Protein AF-0000000073406598 (afdb_homodimer)

Radius of gyration: 26.99 Å; Cα contacts (8 Å, |Δi|>4): 718; chains: 2; bounding box: 48×92×74 Å

InterPro domains:
  IPR008217 Ccc1 family [PF01988] (24-237)
  IPR008217 Ccc1 family [PTHR31851] (15-241)

Sequence (504 aa):
MQSLTMNIMEEPIVHNTHEADIFRTKVFGIQDGLIGVGALISGASGYSHDPLIVLVTGLLATIAQAFSMGVGEYISTRVRSQIIENEIKKEKFEIENYPEKEKEELKSFYMQKGLTESEAEKIANKIMTNKYVVLQEMLIHELKMTPEEFESPVKLGFLMSFYLIVGGIIPLIPFILGMFFSIPFLYLVVSSMAVILVTLAIFGVLSTKYTGLSKSRGAFEQIGTGLIALIGSYFAGMIISYFIPLPQHLVIMQSLTMNIMEEPIVHNTHEADIFRTKVFGIQDGLIGVGALISGASGYSHDPLIVLVTGLLATIAQAFSMGVGEYISTRVRSQIIENEIKKEKFEIENYPEKEKEELKSFYMQKGLTESEAEKIANKIMTNKYVVLQEMLIHELKMTPEEFESPVKLGFLMSFYLIVGGIIPLIPFILGMFFSIPFLYLVVSSMAVILVTLAIFGVLSTKYTGLSKSRGAFEQIGTGLIALIGSYFAGMIISYFIPLPQHLVI

Organism: Sulfolobus acidocaldarius (strain ATCC 33909 / DSM 639 / JCM 8929 / NBRC 15157 / NCIMB 11770) (NCBI:txid330779)

Nearest PDB structures (foldseek):
  6iu4-assembly1_A  TM=9.056E-01  e=4.505E-08  Eucalyptus grandis
  6iu9-assembly4_I  TM=9.614E-01  e=6.001E-01  Eucalyptus grandis
  8y6h-assembly1_A  TM=1.669E-01  e=7.511E+00  Homo sapiens
  6iu4-assembly1_A  TM=9.067E-01  e=3.930E-08  Eucalyptus grandis
  6iu9-assembly4_I  TM=9.613E-01  e=4.250E-01  Eucalyptus grandis

pLDDT: mean 84.17, std 17.23, range [27.38, 97.38]

Secondary structure (DSSP, 8-state):
---------------SHHHHHHHHHHHHHHHHHHHHHHHHHHHHHHH---HHHHHHHHHHHHHHHHHHHHHHHHHHHHHHHHHHHHHHHHHHHHHHH-HHHHHHHHHHHHHHTT--HHHHHHHHHHHTT-HHHHHHHHHHHTS------PPPHHHHHHHHHHHHHHHHHGGGHHHHHHHHS---HHHHHHHHHHHHHHHHHHHHHHHHHHH---HHHHHHHHHHHHHHHHHHHHHHHHHHHHHSPPPGGG--/---------------SHHHHHHHHHHHHHHHHHHHHHHHHHHHHHHH---HHHHHHHHHHHHHHHHHHHHHHHHHHHHHHHHHHHHHHHHHHHHHHH-HHHHHHHHHHHHHHTT--HHHHHHHHHHHTT-HHHHHHHHHHHTS------PPPHHHHHHHHHHHHHHHHHGGGHHHHHHHHS---HHHHHHHHHHHHHHHHHHHHHHHHHHH---HHHHHHHHHHHHHHHHHHHHHHHHHHHHHSPPPGGG--

Foldseek 3Di:
DPPPPPCCVVPPCLDCLQVVLLVCLLLCLLLCLLLVLLLQLLLVVLQALDLVSSLVSLVVRLQVCLQVVLVVLLVVLVVVLVVLVVVLVVVLVCCVPPVVVLLVVQLVVVVVVPDDSVVSSVVSVVQNVDSVSSSQCCCCPVVVDDPDPHDNSNVSSNSSSVSSSVNSCQLSVLSVVCVVPVDRSVCSSVVSLVSSLVVQLVSQQVCCVPVVDHSNVRSVVSNVVSCCSSVVSSVVSNVCCVVDPDPPVVRD/DPPPPPCCVVPPCLDCVQVVLLVCLLLCLLLCLLLVLLLQLLLVVLQALDLVSSLVSLVVRLQVCLQVVLVVLLVVLVVVLVVLVVVLVVLLVCCVPPVVVLLVVQLVQVVVVVDDSVVSSVVSVVQNVDSVSSSQCCCCPVVVDDPDPHDNSNVSSNSSSVSSSVNSCQLSVLSVVCVVPVDRSVCSSVVSLVSSLVVQLVSLLVCCVPVVDHSNVRSVVSNVVSCCSSVVSSVNSNVCCVVDPDPPVVRD

Structure (mmCIF, N/CA/C/O backbone):
data_AF-0000000073406598-model_v1
#
loop_
_entity.id
_entity.type
_entity.pdbx_description
1 polymer 'Conserved Archaeal membrane protein'
#
loop_
_atom_site.group_PDB
_atom_site.id
_atom_site.type_symbol
_atom_site.label_atom_id
_atom_site.label_alt_id
_atom_site.label_comp_id
_atom_site.label_asym_id
_atom_site.label_entity_id
_atom_site.label_seq_id
_atom_site.pdbx_PDB_ins_code
_atom_site.Cartn_x
_atom_site.Cartn_y
_atom_site.Cartn_z
_atom_site.occupancy
_atom_site.B_iso_or_equiv
_atom_site.auth_seq_id
_atom_site.auth_comp_id
_atom_site.auth_asym_id
_atom_site.auth_atom_id
_atom_site.pdbx_PDB_model_num
ATOM 1 N N . MET A 1 1 ? 19.25 54.688 -14.828 1 27.38 1 MET A N 1
ATOM 2 C CA . MET A 1 1 ? 19.781 53.969 -13.68 1 27.38 1 MET A CA 1
ATOM 3 C C . MET A 1 1 ? 18.688 53.219 -12.938 1 27.38 1 MET A C 1
ATOM 5 O O . MET A 1 1 ? 18.234 53.656 -11.875 1 27.38 1 MET A O 1
ATOM 9 N N . GLN A 1 2 ? 17.516 52.812 -13.523 1 32.62 2 GLN A N 1
ATOM 10 C CA . GLN A 1 2 ? 16.172 52.25 -13.344 1 32.62 2 GLN A CA 1
ATOM 11 C C . GLN A 1 2 ? 16.266 50.844 -12.727 1 32.62 2 GLN A C 1
ATOM 13 O O . GLN A 1 2 ? 16.891 49.938 -13.281 1 32.62 2 GLN A O 1
ATOM 18 N N . SER A 1 3 ? 16.266 50.781 -11.289 1 29.67 3 SER A N 1
ATOM 19 C CA . SER A 1 3 ? 16.484 49.688 -10.352 1 29.67 3 SER A CA 1
ATOM 20 C C . SER A 1 3 ? 15.586 48.5 -10.664 1 29.67 3 SER A C 1
ATOM 22 O O . SER A 1 3 ? 14.359 48.656 -10.734 1 29.67 3 SER A O 1
ATOM 24 N N . LEU A 1 4 ? 15.961 47.5 -11.539 1 31.05 4 LEU A N 1
ATOM 25 C CA . LEU A 1 4 ? 15.461 46.188 -11.922 1 31.05 4 LEU A CA 1
ATOM 26 C C . LEU A 1 4 ? 14.961 45.406 -10.703 1 31.05 4 LEU A C 1
ATOM 28 O O . LEU A 1 4 ? 15.766 44.938 -9.898 1 31.05 4 LEU A O 1
ATOM 32 N N . THR A 1 5 ? 13.914 45.969 -9.945 1 30.61 5 THR A N 1
ATOM 33 C CA . THR A 1 5 ? 13.156 45.375 -8.844 1 30.61 5 THR A CA 1
ATOM 34 C C . THR A 1 5 ? 12.828 43.906 -9.133 1 30.61 5 THR A C 1
ATOM 36 O O . THR A 1 5 ? 12.125 43.625 -10.102 1 30.61 5 THR A O 1
ATOM 39 N N . MET A 1 6 ? 13.867 43.062 -9.047 1 29.36 6 MET A N 1
ATOM 40 C CA . MET A 1 6 ? 13.898 41.594 -9.195 1 29.36 6 MET A CA 1
ATOM 41 C C . MET A 1 6 ? 12.641 40.969 -8.617 1 29.36 6 MET A C 1
ATOM 43 O O . MET A 1 6 ? 12.328 41.156 -7.441 1 29.36 6 MET A O 1
ATOM 47 N N . ASN A 1 7 ? 11.484 40.938 -9.289 1 29.53 7 ASN A N 1
ATOM 48 C CA . ASN A 1 7 ? 10.273 40.156 -9.195 1 29.53 7 ASN A CA 1
ATOM 49 C C . ASN A 1 7 ? 10.562 38.75 -8.688 1 29.53 7 ASN A C 1
ATOM 51 O O . ASN A 1 7 ? 10.82 37.844 -9.484 1 29.53 7 ASN A O 1
ATOM 55 N N . ILE A 1 8 ? 11.555 38.562 -7.848 1 30.81 8 ILE A N 1
ATOM 56 C CA . ILE A 1 8 ? 11.797 37.281 -7.18 1 30.81 8 ILE A CA 1
ATOM 57 C C . ILE A 1 8 ? 10.477 36.688 -6.703 1 30.81 8 ILE A C 1
ATOM 59 O O . ILE A 1 8 ? 9.969 37.062 -5.641 1 30.81 8 ILE A O 1
ATOM 63 N N . MET A 1 9 ? 9.359 36.906 -7.453 1 30.58 9 MET A N 1
ATOM 64 C CA . MET A 1 9 ? 8.141 36.156 -7.145 1 30.58 9 MET A CA 1
ATOM 65 C C . MET A 1 9 ? 8.469 34.75 -6.703 1 30.58 9 MET A C 1
ATOM 67 O O . MET A 1 9 ? 9.055 33.969 -7.461 1 30.58 9 MET A O 1
ATOM 71 N N . GLU A 1 10 ? 8.93 34.625 -5.492 1 30.66 10 GLU A N 1
ATOM 72 C CA . GLU A 1 10 ? 9.266 33.438 -4.699 1 30.66 10 GLU A CA 1
ATOM 73 C C . GLU A 1 10 ? 8.297 32.312 -4.969 1 30.66 10 GLU A C 1
ATOM 75 O O . GLU A 1 10 ? 7.078 32.469 -4.883 1 30.66 10 GLU A O 1
ATOM 80 N N . GLU A 1 11 ? 8.539 31.625 -6.043 1 34.12 11 GLU A N 1
ATOM 81 C CA . GLU A 1 11 ? 7.844 30.406 -6.434 1 34.12 11 GLU A CA 1
ATOM 82 C C . GLU A 1 11 ? 7.23 29.703 -5.223 1 34.12 11 GLU A C 1
ATOM 84 O O . GLU A 1 11 ? 7.895 29.531 -4.195 1 34.12 11 GLU A O 1
ATOM 89 N N . PRO A 1 12 ? 5.949 29.828 -5.078 1 34.16 12 PRO A N 1
ATOM 90 C CA . PRO A 1 12 ? 5.301 29.125 -3.967 1 34.16 12 PRO A CA 1
ATOM 91 C C . PRO A 1 12 ? 5.941 27.781 -3.668 1 34.16 12 PRO A C 1
ATOM 93 O O . PRO A 1 12 ? 6.348 27.062 -4.59 1 34.16 12 PRO A O 1
ATOM 96 N N . ILE A 1 13 ? 6.723 27.656 -2.744 1 34.72 13 ILE A N 1
ATOM 97 C CA . ILE A 1 13 ? 7.289 26.422 -2.205 1 34.72 13 ILE A CA 1
ATOM 98 C C . ILE A 1 13 ? 6.273 25.297 -2.34 1 34.72 13 ILE A C 1
ATOM 100 O O . ILE A 1 13 ? 5.309 25.219 -1.573 1 34.72 13 ILE A O 1
ATOM 104 N N . VAL A 1 14 ? 5.586 25.188 -3.404 1 38.12 14 VAL A N 1
ATOM 105 C CA . VAL A 1 14 ? 4.773 24.031 -3.76 1 38.12 14 VAL A CA 1
ATOM 106 C C . VAL A 1 14 ? 5.457 22.75 -3.283 1 38.12 14 VAL A C 1
ATOM 108 O O . VAL A 1 14 ? 6.527 22.391 -3.783 1 38.12 14 VAL A O 1
ATOM 111 N N . HIS A 1 15 ? 5.48 22.344 -2.045 1 41.44 15 HIS A N 1
ATOM 112 C CA . HIS A 1 15 ? 6.062 21.234 -1.315 1 41.44 15 HIS A CA 1
ATOM 113 C C . HIS A 1 15 ? 5.785 19.906 -2.023 1 41.44 15 HIS A C 1
ATOM 115 O O . HIS A 1 15 ? 4.703 19.719 -2.586 1 41.44 15 HIS A O 1
ATOM 121 N N . ASN A 1 16 ? 6.887 19.031 -2.445 1 46.38 16 ASN A N 1
ATOM 122 C CA . ASN A 1 16 ? 7.383 17.844 -3.131 1 46.38 16 ASN A CA 1
ATOM 123 C C . ASN A 1 16 ? 6.551 16.609 -2.789 1 46.38 16 ASN A C 1
ATOM 125 O O . ASN A 1 16 ? 7.074 15.5 -2.719 1 46.38 16 ASN A O 1
ATOM 129 N N . THR A 1 17 ? 5.285 16.875 -2.43 1 54.88 17 THR A N 1
ATOM 130 C CA . THR A 1 17 ? 4.422 15.742 -2.117 1 54.88 17 THR A CA 1
ATOM 131 C C . THR A 1 17 ? 4.266 14.828 -3.33 1 54.88 17 THR A C 1
ATOM 133 O O . THR A 1 17 ? 4.281 13.609 -3.195 1 54.88 17 THR A O 1
ATOM 136 N N . HIS A 1 18 ? 4.16 15.531 -4.48 1 62.19 18 HIS A N 1
ATOM 137 C CA . HIS A 1 18 ? 4.07 14.742 -5.703 1 62.19 18 HIS A CA 1
ATOM 138 C C . HIS A 1 18 ? 5.312 13.875 -5.891 1 62.19 18 HIS A C 1
ATOM 140 O O . HIS A 1 18 ? 5.207 12.695 -6.246 1 62.19 18 HIS A O 1
ATOM 146 N N . GLU A 1 19 ? 6.34 14.578 -5.562 1 63.09 19 GLU A N 1
ATOM 147 C CA . GLU A 1 19 ? 7.594 13.844 -5.711 1 63.09 19 GLU A CA 1
ATOM 148 C C . GLU A 1 19 ? 7.711 12.727 -4.68 1 63.09 19 GLU A C 1
ATOM 150 O O . GLU A 1 19 ? 8.219 11.648 -4.98 1 63.09 19 GLU A O 1
ATOM 155 N N . ALA A 1 20 ? 7.074 13.008 -3.656 1 65.31 20 ALA A N 1
ATOM 156 C CA . ALA A 1 20 ? 7.102 12.008 -2.598 1 65.31 20 ALA A CA 1
ATOM 157 C C . ALA A 1 20 ? 6.211 10.812 -2.947 1 65.31 20 ALA A C 1
ATOM 159 O O . ALA A 1 20 ? 6.594 9.664 -2.732 1 65.31 20 ALA A O 1
ATOM 160 N N . ASP A 1 21 ? 5.133 11.172 -3.58 1 70.44 21 ASP A N 1
ATOM 161 C CA . ASP A 1 21 ? 4.207 10.109 -3.977 1 70.44 21 ASP A CA 1
ATOM 162 C C . ASP A 1 21 ? 4.816 9.234 -5.07 1 70.44 21 ASP A C 1
ATOM 164 O O . ASP A 1 21 ? 4.707 8.008 -5.02 1 70.44 21 ASP A O 1
ATOM 168 N N . ILE A 1 22 ? 5.406 9.914 -5.977 1 74.25 22 ILE A N 1
ATOM 169 C CA . ILE A 1 22 ? 6.008 9.188 -7.09 1 74.25 22 ILE A CA 1
ATOM 170 C C . ILE A 1 22 ? 7.172 8.336 -6.586 1 74.25 22 ILE A C 1
ATOM 172 O O . ILE A 1 22 ? 7.305 7.172 -6.969 1 74.25 22 ILE A O 1
ATOM 176 N N . PHE A 1 23 ? 7.91 8.883 -5.781 1 70.81 23 PHE A N 1
ATOM 177 C CA . PHE A 1 23 ? 9.047 8.156 -5.23 1 70.81 23 PHE A CA 1
ATOM 178 C C . PHE A 1 23 ? 8.586 6.953 -4.422 1 70.81 23 PHE A C 1
ATOM 180 O O . PHE A 1 23 ? 9.102 5.848 -4.598 1 70.81 23 PHE A O 1
ATOM 187 N N . ARG A 1 24 ? 7.625 7.152 -3.633 1 73.62 24 ARG A N 1
ATOM 188 C CA . ARG A 1 24 ? 7.07 6.066 -2.83 1 73.62 24 ARG A CA 1
ATOM 189 C C . ARG A 1 24 ? 6.527 4.949 -3.719 1 73.62 24 ARG A C 1
ATOM 191 O O . ARG A 1 24 ? 6.777 3.77 -3.467 1 73.62 24 ARG A O 1
ATOM 198 N N . THR A 1 25 ? 5.875 5.387 -4.68 1 79.94 25 THR A N 1
ATOM 199 C CA . THR A 1 25 ? 5.254 4.426 -5.586 1 79.94 25 THR A CA 1
ATOM 200 C C . THR A 1 25 ? 6.316 3.621 -6.332 1 79.94 25 THR A C 1
ATOM 202 O O . THR A 1 25 ? 6.18 2.406 -6.496 1 79.94 25 THR A O 1
ATOM 205 N N . LYS A 1 26 ? 7.391 4.293 -6.688 1 81.62 26 LYS A N 1
ATOM 206 C CA . LYS A 1 26 ? 8.477 3.619 -7.391 1 81.62 26 LYS A CA 1
ATOM 207 C C . LYS A 1 26 ? 9.18 2.611 -6.488 1 81.62 26 LYS A C 1
ATOM 209 O O . LYS A 1 26 ? 9.367 1.455 -6.871 1 81.62 26 LYS A O 1
ATOM 214 N N . VAL A 1 27 ? 9.477 3.016 -5.359 1 77.56 27 VAL A N 1
ATOM 215 C CA . VAL A 1 27 ? 10.242 2.203 -4.422 1 77.56 27 VAL A CA 1
ATOM 216 C C . VAL A 1 27 ? 9.383 1.039 -3.928 1 77.56 27 VAL A C 1
ATOM 218 O O . VAL A 1 27 ? 9.828 -0.111 -3.932 1 77.56 27 VAL A O 1
ATOM 221 N N . PHE A 1 28 ? 8.188 1.331 -3.676 1 77.94 28 PHE A N 1
ATOM 222 C CA . PHE A 1 28 ? 7.309 0.292 -3.148 1 77.94 28 PHE A CA 1
ATOM 223 C C . PHE A 1 28 ? 6.918 -0.693 -4.242 1 77.94 28 PHE A C 1
ATOM 225 O O . PHE A 1 28 ? 6.746 -1.886 -3.982 1 77.94 28 PHE A O 1
ATOM 232 N N . GLY A 1 29 ? 6.828 -0.183 -5.387 1 84.88 29 GLY A N 1
ATOM 233 C CA . GLY A 1 29 ? 6.535 -1.065 -6.504 1 84.88 29 GLY A CA 1
ATOM 234 C C . GLY A 1 29 ? 7.613 -2.107 -6.738 1 84.88 29 GLY A C 1
ATOM 235 O O . GLY A 1 29 ? 7.316 -3.299 -6.852 1 84.88 29 GLY A O 1
ATOM 236 N N . ILE A 1 30 ? 8.844 -1.634 -6.727 1 86.94 30 ILE A N 1
ATOM 237 C CA . ILE A 1 30 ? 9.961 -2.545 -6.949 1 86.94 30 ILE A CA 1
ATOM 238 C C . ILE A 1 30 ? 10.07 -3.523 -5.781 1 86.94 30 ILE A C 1
ATOM 240 O O . ILE A 1 30 ? 10.227 -4.73 -5.988 1 86.94 30 ILE A O 1
ATOM 244 N N . GLN A 1 31 ? 9.945 -3.004 -4.656 1 85.81 31 GLN A N 1
ATOM 245 C CA . GLN A 1 31 ? 10.086 -3.826 -3.459 1 85.81 31 GLN A CA 1
ATOM 246 C C . GLN A 1 31 ? 8.984 -4.879 -3.383 1 85.81 31 GLN A C 1
ATOM 248 O O . GLN A 1 31 ? 9.25 -6.047 -3.088 1 85.81 31 GLN A O 1
ATOM 253 N N . ASP A 1 32 ? 7.844 -4.457 -3.703 1 88.12 32 ASP A N 1
ATOM 254 C CA . ASP A 1 32 ? 6.711 -5.379 -3.66 1 88.12 32 ASP A CA 1
ATOM 255 C C . ASP A 1 32 ? 6.84 -6.457 -4.73 1 88.12 32 ASP A C 1
ATOM 257 O O . ASP A 1 32 ? 6.457 -7.609 -4.508 1 88.12 32 ASP A O 1
ATOM 261 N N . GLY A 1 33 ? 7.309 -6.016 -5.816 1 92.62 33 GLY A N 1
ATOM 262 C CA . GLY A 1 33 ? 7.566 -7.008 -6.852 1 92.62 33 GLY A CA 1
ATOM 263 C C . GLY A 1 33 ? 8.625 -8.016 -6.461 1 92.62 33 GLY A C 1
ATOM 264 O O . GLY A 1 33 ? 8.453 -9.219 -6.676 1 92.62 33 GLY A O 1
ATOM 265 N N . LEU A 1 34 ? 9.648 -7.52 -5.844 1 94.06 34 LEU A N 1
ATOM 266 C CA . LEU A 1 34 ? 10.758 -8.367 -5.43 1 94.06 34 LEU A CA 1
ATOM 267 C C . LEU A 1 34 ? 10.305 -9.375 -4.379 1 94.06 34 LEU A C 1
ATOM 269 O O . LEU A 1 34 ? 10.5 -10.586 -4.551 1 94.06 34 LEU A O 1
ATOM 273 N N . ILE A 1 35 ? 9.688 -8.891 -3.391 1 93.75 35 ILE A N 1
ATOM 274 C CA . ILE A 1 35 ? 9.32 -9.742 -2.27 1 93.75 35 ILE A CA 1
ATOM 275 C C . ILE A 1 35 ? 8.07 -10.547 -2.621 1 93.75 35 ILE A C 1
ATOM 277 O O . ILE A 1 35 ? 7.973 -11.734 -2.291 1 93.75 35 ILE A O 1
ATOM 281 N N . GLY A 1 36 ? 7.164 -9.93 -3.26 1 94.38 36 GLY A N 1
ATOM 282 C CA . GLY A 1 36 ? 5.914 -10.602 -3.596 1 94.38 36 GLY A CA 1
ATOM 283 C C . GLY A 1 36 ? 6.105 -11.781 -4.531 1 94.38 36 GLY A C 1
ATOM 284 O O . GLY A 1 36 ? 5.68 -12.891 -4.227 1 94.38 36 GLY A O 1
ATOM 285 N N . VAL A 1 37 ? 6.719 -11.477 -5.625 1 96.44 37 VAL A N 1
ATOM 286 C CA . VAL A 1 37 ? 6.977 -12.547 -6.586 1 96.44 37 VAL A CA 1
ATOM 287 C C . VAL A 1 37 ? 8.008 -13.516 -6.012 1 96.44 37 VAL A C 1
ATOM 289 O O . VAL A 1 37 ? 7.871 -14.727 -6.156 1 96.44 37 VAL A O 1
ATOM 292 N N . GLY A 1 38 ? 8.969 -12.961 -5.359 1 97.25 38 GLY A N 1
ATOM 293 C CA . GLY A 1 38 ? 9.969 -13.797 -4.719 1 97.25 38 GLY A CA 1
ATOM 294 C C . GLY A 1 38 ? 9.375 -14.773 -3.721 1 97.25 38 GLY A C 1
ATOM 295 O O . GLY A 1 38 ? 9.727 -15.953 -3.719 1 97.25 38 GLY A O 1
ATOM 296 N N . ALA A 1 39 ? 8.539 -14.305 -2.918 1 96.94 39 ALA A N 1
ATOM 297 C CA . ALA A 1 39 ? 7.891 -15.164 -1.925 1 96.94 39 ALA A CA 1
ATOM 298 C C . ALA A 1 39 ? 7.055 -16.25 -2.596 1 96.94 39 ALA A C 1
ATOM 300 O O . ALA A 1 39 ? 7.043 -17.391 -2.146 1 96.94 39 ALA A O 1
ATOM 301 N N . LEU A 1 40 ? 6.43 -15.875 -3.643 1 96.31 40 LEU A N 1
ATOM 302 C CA . LEU A 1 40 ? 5.574 -16.844 -4.324 1 96.31 40 LEU A CA 1
ATOM 303 C C . LEU A 1 40 ? 6.406 -17.938 -4.98 1 96.31 40 LEU A C 1
ATOM 305 O O . LEU A 1 40 ? 6.062 -19.109 -4.895 1 96.31 40 LEU A O 1
ATOM 309 N N . ILE A 1 41 ? 7.441 -17.516 -5.625 1 96.88 41 ILE A N 1
ATOM 310 C CA . ILE A 1 41 ? 8.242 -18.547 -6.281 1 96.88 41 ILE A CA 1
ATOM 311 C C . ILE A 1 41 ? 8.984 -19.375 -5.23 1 96.88 41 ILE A C 1
ATOM 313 O O . ILE A 1 41 ? 9.25 -20.562 -5.434 1 96.88 41 ILE A O 1
ATOM 317 N N . SER A 1 42 ? 9.32 -18.781 -4.113 1 96.88 42 SER A N 1
ATOM 318 C CA . SER A 1 42 ? 9.859 -19.562 -3.004 1 96.88 42 SER A CA 1
ATOM 319 C C . SER A 1 42 ? 8.859 -20.594 -2.518 1 96.88 42 SER A C 1
ATOM 321 O O . SER A 1 42 ? 9.219 -21.75 -2.283 1 96.88 42 SER A O 1
ATOM 323 N N . GLY A 1 43 ? 7.648 -20.188 -2.385 1 96.5 43 GLY A N 1
ATOM 324 C CA . GLY A 1 43 ? 6.602 -21.125 -2.021 1 96.5 43 GLY A CA 1
ATOM 325 C C . GLY A 1 43 ? 6.406 -22.219 -3.047 1 96.5 43 GLY A C 1
ATOM 326 O O . GLY A 1 43 ? 6.273 -23.391 -2.689 1 96.5 43 GLY A O 1
ATOM 327 N N . ALA A 1 44 ? 6.398 -21.828 -4.328 1 95.88 44 ALA A N 1
ATOM 328 C CA . ALA A 1 44 ? 6.266 -22.797 -5.406 1 95.88 44 ALA A CA 1
ATOM 329 C C . ALA A 1 44 ? 7.43 -23.781 -5.398 1 95.88 44 ALA A C 1
ATOM 331 O O . ALA A 1 44 ? 7.254 -24.969 -5.707 1 95.88 44 ALA A O 1
ATOM 332 N N . SER A 1 45 ? 8.586 -23.266 -5.074 1 95.94 45 SER A N 1
ATOM 333 C CA . SER A 1 45 ? 9.766 -24.125 -5 1 95.94 45 SER A CA 1
ATOM 334 C C . SER A 1 45 ? 9.648 -25.125 -3.854 1 95.94 45 SER A C 1
ATOM 336 O O . SER A 1 45 ? 10.156 -26.25 -3.947 1 95.94 45 SER A O 1
ATOM 338 N N . GLY A 1 46 ? 9.078 -24.672 -2.795 1 94.81 46 GLY A N 1
ATOM 339 C CA . GLY A 1 46 ? 8.836 -25.578 -1.686 1 94.81 46 GLY A CA 1
ATOM 340 C C . GLY A 1 46 ? 7.781 -26.625 -1.987 1 94.81 46 GLY A C 1
ATOM 341 O O . GLY A 1 46 ? 7.82 -27.734 -1.44 1 94.81 46 GLY A O 1
ATOM 342 N N . TYR A 1 47 ? 6.867 -26.172 -2.838 1 94 47 TYR A N 1
ATOM 343 C CA . TYR A 1 47 ? 5.758 -27.047 -3.188 1 94 47 TYR A CA 1
ATOM 344 C C . TYR A 1 47 ? 6.172 -28.062 -4.25 1 94 47 TYR A C 1
ATOM 346 O O . TYR A 1 47 ? 5.926 -29.25 -4.109 1 94 47 TYR A O 1
ATOM 354 N N . SER A 1 48 ? 6.844 -27.344 -5.289 1 88.81 48 SER A N 1
ATOM 355 C CA . SER A 1 48 ? 7.277 -28.172 -6.418 1 88.81 48 SER A CA 1
ATOM 356 C C . SER A 1 48 ? 8.773 -28.031 -6.656 1 88.81 48 SER A C 1
ATOM 358 O O . SER A 1 48 ? 9.367 -26.984 -6.371 1 88.81 48 SER A O 1
ATOM 360 N N . HIS A 1 49 ? 9.461 -29.109 -7.105 1 88.75 49 HIS A N 1
ATOM 361 C CA . HIS A 1 49 ? 10.875 -29.062 -7.465 1 88.75 49 HIS A CA 1
ATOM 362 C C . HIS A 1 49 ? 11.055 -29.047 -8.977 1 88.75 49 HIS A C 1
ATOM 364 O O . HIS A 1 49 ? 12.086 -29.5 -9.484 1 88.75 49 HIS A O 1
ATOM 370 N N . ASP A 1 50 ? 9.961 -28.469 -9.664 1 90.31 50 ASP A N 1
ATOM 371 C CA . ASP A 1 50 ? 10 -28.328 -11.117 1 90.31 50 ASP A CA 1
ATOM 372 C C . ASP A 1 50 ? 10.227 -26.875 -11.523 1 90.31 50 ASP A C 1
ATOM 374 O O . ASP A 1 50 ? 9.375 -26.016 -11.273 1 90.31 50 ASP A O 1
ATOM 378 N N . PRO A 1 51 ? 11.352 -26.609 -12.188 1 93.12 51 PRO A N 1
ATOM 379 C CA . PRO A 1 51 ? 11.688 -25.234 -12.555 1 93.12 51 PRO A CA 1
ATOM 380 C C . PRO A 1 51 ? 10.625 -24.594 -13.438 1 93.12 51 PRO A C 1
ATOM 382 O O . PRO A 1 51 ? 10.406 -23.375 -13.375 1 93.12 51 PRO A O 1
ATOM 385 N N . LEU A 1 52 ? 9.922 -25.406 -14.203 1 90.38 52 LEU A N 1
ATOM 386 C CA . LEU A 1 52 ? 8.914 -24.875 -15.102 1 90.38 52 LEU A CA 1
ATOM 387 C C . LEU A 1 52 ? 7.703 -24.359 -14.312 1 90.38 52 LEU A C 1
ATOM 389 O O . LEU A 1 52 ? 7.156 -23.297 -14.625 1 90.38 52 LEU A O 1
ATOM 393 N N . ILE A 1 53 ? 7.328 -25.125 -13.328 1 89.94 53 ILE A N 1
ATOM 394 C CA . ILE A 1 53 ? 6.191 -24.75 -12.5 1 89.94 53 ILE A CA 1
ATOM 395 C C . ILE A 1 53 ? 6.523 -23.469 -11.734 1 89.94 53 ILE A C 1
ATOM 397 O O . ILE A 1 53 ? 5.699 -22.547 -11.656 1 89.94 53 ILE A O 1
ATOM 401 N N . VAL A 1 54 ? 7.695 -23.391 -11.258 1 94.69 54 VAL A N 1
ATOM 402 C CA . VAL A 1 54 ? 8.133 -22.219 -10.492 1 94.69 54 VAL A CA 1
ATOM 403 C C . VAL A 1 54 ? 8.164 -20.984 -11.398 1 94.69 54 VAL A C 1
ATOM 405 O O . VAL A 1 54 ? 7.66 -19.922 -11.031 1 94.69 54 VAL A O 1
ATOM 408 N N . LEU A 1 55 ? 8.664 -21.156 -12.594 1 94.75 55 LEU A N 1
ATOM 409 C CA . LEU A 1 55 ? 8.789 -20.047 -13.539 1 94.75 55 LEU A CA 1
ATOM 410 C C . LEU A 1 55 ? 7.414 -19.562 -13.977 1 94.75 55 LEU A C 1
ATOM 412 O O . LEU A 1 55 ? 7.156 -18.344 -13.977 1 94.75 55 LEU A O 1
ATOM 416 N N . VAL A 1 56 ? 6.5 -20.453 -14.32 1 93.62 56 VAL A N 1
ATOM 417 C CA . VAL A 1 56 ? 5.168 -20.078 -14.781 1 93.62 56 VAL A CA 1
ATOM 418 C C . VAL A 1 56 ? 4.395 -19.406 -13.648 1 93.62 56 VAL A C 1
ATOM 420 O O . VAL A 1 56 ? 3.727 -18.406 -13.859 1 93.62 56 VAL A O 1
ATOM 423 N N . THR A 1 57 ? 4.547 -20.016 -12.469 1 93.62 57 THR A N 1
ATOM 424 C CA . THR A 1 57 ? 3.902 -19.422 -11.305 1 93.62 57 THR A CA 1
ATOM 425 C C . THR A 1 57 ? 4.402 -18 -11.078 1 93.62 57 THR A C 1
ATOM 427 O O . THR A 1 57 ? 3.613 -17.094 -10.789 1 93.62 57 THR A O 1
ATOM 430 N N . GLY A 1 58 ? 5.703 -17.781 -11.219 1 96.12 58 GLY A N 1
ATOM 431 C CA . GLY A 1 58 ? 6.285 -16.469 -11.047 1 96.12 58 GLY A CA 1
ATOM 432 C C . GLY A 1 58 ? 5.828 -15.469 -12.094 1 96.12 58 GLY A C 1
ATOM 433 O O . GLY A 1 58 ? 5.578 -14.305 -11.781 1 96.12 58 GLY A O 1
ATOM 434 N N . LEU A 1 59 ? 5.691 -15.906 -13.289 1 96.19 59 LEU A N 1
ATOM 435 C CA . LEU A 1 59 ? 5.238 -15.039 -14.375 1 96.19 59 LEU A CA 1
ATOM 436 C C . LEU A 1 59 ? 3.783 -14.633 -14.172 1 96.19 59 LEU A C 1
ATOM 438 O O . LEU A 1 59 ? 3.434 -13.461 -14.328 1 96.19 59 LEU A O 1
ATOM 442 N N . LEU A 1 60 ? 2.98 -15.625 -13.852 1 95.69 60 LEU A N 1
ATOM 443 C CA . LEU A 1 60 ? 1.585 -15.328 -13.547 1 95.69 60 LEU A CA 1
ATOM 444 C C . LEU A 1 60 ? 1.475 -14.367 -12.375 1 95.69 60 LEU A C 1
ATOM 446 O O . LEU A 1 60 ? 0.661 -13.438 -12.398 1 95.69 60 LEU A O 1
ATOM 450 N N . ALA A 1 61 ? 2.311 -14.602 -11.383 1 95.88 61 ALA A N 1
ATOM 451 C CA . ALA A 1 61 ? 2.316 -13.75 -10.195 1 95.88 61 ALA A CA 1
ATOM 452 C C . ALA A 1 61 ? 2.707 -12.32 -10.555 1 95.88 61 ALA A C 1
ATOM 454 O O . ALA A 1 61 ? 2.113 -11.359 -10.047 1 95.88 61 ALA A O 1
ATOM 455 N N . THR A 1 62 ? 3.684 -12.164 -11.391 1 96.69 62 THR A N 1
ATOM 456 C CA . THR A 1 62 ? 4.16 -10.836 -11.781 1 96.69 62 THR A CA 1
ATOM 457 C C . THR A 1 62 ? 3.047 -10.039 -12.453 1 96.69 62 THR A C 1
ATOM 459 O O . THR A 1 62 ? 2.803 -8.883 -12.102 1 96.69 62 THR A O 1
ATOM 462 N N . ILE A 1 63 ? 2.355 -10.672 -13.266 1 95.88 63 ILE A N 1
ATOM 463 C CA . ILE A 1 63 ? 1.308 -9.992 -14.023 1 95.88 63 ILE A CA 1
ATOM 464 C C . ILE A 1 63 ? 0.101 -9.742 -13.125 1 95.88 63 ILE A C 1
ATOM 466 O O . ILE A 1 63 ? -0.443 -8.633 -13.102 1 95.88 63 ILE A O 1
ATOM 470 N N . ALA A 1 64 ? -0.313 -10.781 -12.445 1 95.19 64 ALA A N 1
ATOM 471 C CA . ALA A 1 64 ? -1.459 -10.656 -11.547 1 95.19 64 ALA A CA 1
ATOM 472 C C . ALA A 1 64 ? -1.224 -9.57 -10.5 1 95.19 64 ALA A C 1
ATOM 474 O O . ALA A 1 64 ? -2.123 -8.781 -10.203 1 95.19 64 ALA A O 1
ATOM 475 N N . GLN A 1 65 ? -0.043 -9.523 -9.977 1 94.06 65 GLN A N 1
ATOM 476 C CA . GLN A 1 65 ? 0.275 -8.523 -8.961 1 94.06 65 GLN A CA 1
ATOM 477 C C . GLN A 1 65 ? 0.356 -7.129 -9.57 1 94.06 65 GLN A C 1
ATOM 479 O O . GLN A 1 65 ? -0.009 -6.141 -8.93 1 94.06 65 GLN A O 1
ATOM 484 N N . ALA A 1 66 ? 0.896 -7.086 -10.727 1 95.62 66 ALA A N 1
ATOM 485 C CA . ALA A 1 66 ? 0.938 -5.793 -11.406 1 95.62 66 ALA A CA 1
ATOM 486 C C . ALA A 1 66 ? -0.465 -5.223 -11.586 1 95.62 66 ALA A C 1
ATOM 488 O O . ALA A 1 66 ? -0.701 -4.043 -11.312 1 95.62 66 ALA A O 1
ATOM 489 N N . PHE A 1 67 ? -1.354 -6.039 -11.992 1 93.75 67 PHE A N 1
ATOM 490 C CA . PHE A 1 67 ? -2.734 -5.598 -12.164 1 93.75 67 PHE A CA 1
ATOM 491 C C . PHE A 1 67 ? -3.363 -5.266 -10.812 1 93.75 67 PHE A C 1
ATOM 493 O O . PHE A 1 67 ? -3.98 -4.211 -10.656 1 93.75 67 PHE A O 1
ATOM 500 N N . SER A 1 68 ? -3.186 -6.152 -9.867 1 92.38 68 SER A N 1
ATOM 501 C CA . SER A 1 68 ? -3.828 -6 -8.562 1 92.38 68 SER A CA 1
ATOM 502 C C . SER A 1 68 ? -3.299 -4.777 -7.824 1 92.38 68 SER A C 1
ATOM 504 O O . SER A 1 68 ? -4.078 -3.941 -7.359 1 92.38 68 SER A O 1
ATOM 506 N N . MET A 1 69 ? -2.012 -4.617 -7.82 1 92.12 69 MET A N 1
ATOM 507 C CA . MET A 1 69 ? -1.425 -3.506 -7.082 1 92.12 69 MET A CA 1
ATOM 508 C C . MET A 1 69 ? -1.605 -2.193 -7.836 1 92.12 69 MET A C 1
ATOM 510 O O . MET A 1 69 ? -1.77 -1.138 -7.227 1 92.12 69 MET A O 1
ATOM 514 N N . GLY A 1 70 ? -1.504 -2.287 -9.109 1 92.5 70 GLY A N 1
ATOM 515 C CA . GLY A 1 70 ? -1.805 -1.097 -9.883 1 92.5 70 GLY A CA 1
ATOM 516 C C . GLY A 1 70 ? -3.205 -0.564 -9.648 1 92.5 70 GLY A C 1
ATOM 517 O O . GLY A 1 70 ? -3.383 0.623 -9.367 1 92.5 70 GLY A O 1
ATOM 518 N N . VAL A 1 71 ? -4.125 -1.418 -9.688 1 89.38 71 VAL A N 1
ATOM 519 C CA . VAL A 1 71 ? -5.516 -1.068 -9.414 1 89.38 71 VAL A CA 1
ATOM 520 C C . VAL A 1 71 ? -5.668 -0.637 -7.957 1 89.38 71 VAL A C 1
ATOM 522 O O . VAL A 1 71 ? -6.387 0.318 -7.66 1 89.38 71 VAL A O 1
ATOM 525 N N . GLY A 1 72 ? -5.016 -1.333 -7.121 1 85.25 72 GLY A N 1
ATOM 526 C CA . GLY A 1 72 ? -5.035 -0.962 -5.715 1 85.25 72 GLY A CA 1
ATOM 527 C C . GLY A 1 72 ? -4.527 0.444 -5.461 1 85.25 72 GLY A C 1
ATOM 528 O O . GLY A 1 72 ? -5.145 1.207 -4.711 1 85.25 72 GLY A O 1
ATOM 529 N N . GLU A 1 73 ? -3.43 0.745 -6.043 1 86.75 73 GLU A N 1
ATOM 530 C CA . GLU A 1 73 ? -2.867 2.086 -5.91 1 86.75 73 GLU A CA 1
ATOM 531 C C . GLU A 1 73 ? -3.811 3.141 -6.477 1 86.75 73 GLU A C 1
ATOM 533 O O . GLU A 1 73 ? -3.965 4.219 -5.902 1 86.75 73 GLU A O 1
ATOM 538 N N . TYR A 1 74 ? -4.395 2.846 -7.523 1 88 74 TYR A N 1
ATOM 539 C CA . TYR A 1 74 ? -5.379 3.74 -8.125 1 88 74 TYR A CA 1
ATOM 540 C C . TYR A 1 74 ? -6.539 3.998 -7.172 1 88 74 TYR A C 1
ATOM 542 O O . TYR A 1 74 ? -6.883 5.152 -6.902 1 88 74 TYR A O 1
ATOM 550 N N . ILE A 1 75 ? -7.055 2.979 -6.656 1 83.94 75 ILE A N 1
ATOM 551 C CA . ILE A 1 75 ? -8.234 3.084 -5.805 1 83.94 75 ILE A CA 1
ATOM 552 C C . ILE A 1 75 ? -7.867 3.795 -4.504 1 83.94 75 ILE A C 1
ATOM 554 O O . ILE A 1 75 ? -8.625 4.641 -4.016 1 83.94 75 ILE A O 1
ATOM 558 N N . SER A 1 76 ? -6.809 3.373 -3.93 1 80.94 76 SER A N 1
ATOM 559 C CA . SER A 1 76 ? -6.414 3.979 -2.662 1 80.94 76 SER A CA 1
ATOM 560 C C . SER A 1 76 ? -6.215 5.484 -2.807 1 80.94 76 SER A C 1
ATOM 562 O O . SER A 1 76 ? -6.648 6.258 -1.952 1 80.94 76 SER A O 1
ATOM 564 N N . THR A 1 77 ? -5.527 5.906 -3.863 1 82.38 77 THR A N 1
ATOM 565 C CA . THR A 1 77 ? -5.281 7.324 -4.105 1 82.38 77 THR A CA 1
ATOM 566 C C . THR A 1 77 ? -6.586 8.055 -4.406 1 82.38 77 THR A C 1
ATOM 568 O O . THR A 1 77 ? -6.801 9.172 -3.936 1 82.38 77 THR A O 1
ATOM 571 N N . ARG A 1 78 ? -7.375 7.383 -5.164 1 84.44 78 ARG A N 1
ATOM 572 C CA . ARG A 1 78 ? -8.656 7.98 -5.523 1 84.44 78 ARG A CA 1
ATOM 573 C C . ARG A 1 78 ? -9.539 8.156 -4.293 1 84.44 78 ARG A C 1
ATOM 575 O O . ARG A 1 78 ? -10.164 9.203 -4.113 1 84.44 78 ARG A O 1
ATOM 582 N N . VAL A 1 79 ? -9.617 7.152 -3.529 1 78.62 79 VAL A N 1
ATOM 583 C CA . VAL A 1 79 ? -10.43 7.195 -2.32 1 78.62 79 VAL A CA 1
ATOM 584 C C . VAL A 1 79 ? -9.898 8.266 -1.374 1 78.62 79 VAL A C 1
ATOM 586 O O . VAL A 1 79 ? -10.672 9.016 -0.776 1 78.62 79 VAL A O 1
ATOM 589 N N . ARG A 1 80 ? -8.609 8.305 -1.24 1 77.62 80 ARG A N 1
ATOM 590 C CA . ARG A 1 80 ? -8.008 9.328 -0.392 1 77.62 80 ARG A CA 1
ATOM 591 C C . ARG A 1 80 ? -8.359 10.727 -0.889 1 77.62 80 ARG A C 1
ATOM 593 O O . ARG A 1 80 ? -8.703 11.602 -0.095 1 77.62 80 ARG A O 1
ATOM 600 N N . SER A 1 81 ? -8.242 10.922 -2.133 1 80.75 81 SER A N 1
ATOM 601 C CA . SER A 1 81 ? -8.586 12.203 -2.736 1 80.75 81 SER A CA 1
ATOM 602 C C . SER A 1 81 ? -10.039 12.562 -2.479 1 80.75 81 SER A C 1
ATOM 604 O O . SER A 1 81 ? -10.359 13.719 -2.193 1 80.75 81 SER A O 1
ATOM 606 N N . GLN A 1 82 ? -10.859 11.578 -2.57 1 81.81 82 GLN A N 1
ATOM 607 C CA . GLN A 1 82 ? -12.289 11.797 -2.373 1 81.81 82 GLN A CA 1
ATOM 608 C C . GLN A 1 82 ? -12.602 12.133 -0.916 1 81.81 82 GLN A C 1
ATOM 610 O O . GLN A 1 82 ? -13.484 12.938 -0.632 1 81.81 82 GLN A O 1
ATOM 615 N N . ILE A 1 83 ? -11.93 11.508 -0.033 1 78.75 83 ILE A N 1
ATOM 616 C CA . ILE A 1 83 ? -12.125 11.789 1.388 1 78.75 83 ILE A CA 1
ATOM 617 C C . ILE A 1 83 ? -11.742 13.234 1.686 1 78.75 83 ILE A C 1
ATOM 619 O O . ILE A 1 83 ? -12.477 13.945 2.379 1 78.75 83 ILE A O 1
ATOM 623 N N . ILE A 1 84 ? -10.609 13.617 1.153 1 78.31 84 ILE A N 1
ATOM 624 C CA . ILE A 1 84 ? -10.125 14.969 1.375 1 78.31 84 ILE A CA 1
ATOM 625 C C . ILE A 1 84 ? -11.094 15.977 0.767 1 78.31 84 ILE A C 1
ATOM 627 O O . ILE A 1 84 ? -11.445 16.969 1.401 1 78.31 84 ILE A O 1
ATOM 631 N N . GLU A 1 85 ? -11.547 15.695 -0.406 1 83.44 85 GLU A N 1
ATOM 632 C CA . GLU A 1 85 ? -12.5 16.578 -1.074 1 83.44 85 GLU A CA 1
ATOM 633 C C . GLU A 1 85 ? -13.805 16.688 -0.287 1 83.44 85 GLU A C 1
ATOM 635 O O . GLU A 1 85 ? -14.398 17.75 -0.203 1 83.44 85 GLU A O 1
ATOM 640 N N . ASN A 1 86 ? -14.203 15.586 0.208 1 83.25 86 ASN A N 1
ATOM 641 C CA . ASN A 1 86 ? -15.43 15.578 1.006 1 83.25 86 ASN A CA 1
ATOM 642 C C . ASN A 1 86 ? -15.266 16.391 2.289 1 83.25 86 ASN A C 1
ATOM 644 O O . ASN A 1 86 ? -16.188 17.094 2.699 1 83.25 86 ASN A O 1
ATOM 648 N N . GLU A 1 87 ? -14.148 16.203 2.918 1 82.25 87 GLU A N 1
ATOM 649 C CA . GLU A 1 87 ? -13.875 16.969 4.125 1 82.25 87 GLU A CA 1
ATOM 650 C C . GLU A 1 87 ? -13.805 18.469 3.822 1 82.25 87 GLU A C 1
ATOM 652 O O . GLU A 1 87 ? -14.25 19.297 4.621 1 82.25 87 GLU A O 1
ATOM 657 N N . ILE A 1 88 ? -13.211 18.75 2.723 1 84.12 88 ILE A N 1
ATOM 658 C CA . ILE A 1 88 ? -13.117 20.141 2.299 1 84.12 88 ILE A CA 1
ATOM 659 C C . ILE A 1 88 ? -14.516 20.719 2.082 1 84.12 88 ILE A C 1
ATOM 661 O O . ILE A 1 88 ? -14.812 21.828 2.521 1 84.12 88 ILE A O 1
ATOM 665 N N . LYS A 1 89 ? -15.32 20 1.427 1 86.12 89 LYS A N 1
ATOM 666 C CA . LYS A 1 89 ? -16.703 20.438 1.185 1 86.12 89 LYS A CA 1
ATOM 667 C C . LYS A 1 89 ? -17.438 20.672 2.498 1 86.12 89 LYS A C 1
ATOM 669 O O . LYS A 1 89 ? -18.156 21.656 2.645 1 86.12 89 LYS A O 1
ATOM 674 N N . LYS A 1 90 ? -17.281 19.734 3.381 1 85.38 90 LYS A N 1
ATOM 675 C CA . LYS A 1 90 ? -17.922 19.859 4.691 1 85.38 90 LYS A CA 1
ATOM 676 C C . LYS A 1 90 ? -17.422 21.109 5.418 1 85.38 90 LYS A C 1
ATOM 678 O O . LYS A 1 90 ? -18.203 21.828 6.031 1 85.38 90 LYS A O 1
ATOM 683 N N . GLU A 1 91 ? -16.125 21.25 5.367 1 87.88 91 GLU A N 1
ATOM 684 C CA . GLU A 1 91 ? -15.539 22.391 6.059 1 87.88 91 GLU A CA 1
ATOM 685 C C . GLU A 1 91 ? -15.992 23.703 5.438 1 87.88 91 GLU A C 1
ATOM 687 O O . GLU A 1 91 ? -16.266 24.672 6.148 1 87.88 91 GLU A O 1
ATOM 692 N N . LYS A 1 92 ? -16.047 23.781 4.16 1 90.31 92 LYS A N 1
ATOM 693 C CA . LYS A 1 92 ? -16.531 24.969 3.477 1 90.31 92 LYS A CA 1
ATOM 694 C C . LYS A 1 92 ? -17.969 25.297 3.893 1 90.31 92 LYS A C 1
ATOM 696 O O . LYS A 1 92 ? -18.312 26.453 4.109 1 90.31 92 LYS A O 1
ATOM 701 N N . PHE A 1 93 ? -18.719 24.281 3.941 1 91.06 93 PHE A N 1
ATOM 702 C CA . PHE A 1 93 ? -20.109 24.438 4.387 1 91.06 93 PHE A CA 1
ATOM 703 C C . PHE A 1 93 ? -20.156 25 5.805 1 91.06 93 PHE A C 1
ATOM 705 O O . PHE A 1 93 ? -20.922 25.906 6.094 1 91.06 93 PHE A O 1
ATOM 712 N N . GLU A 1 94 ? -19.359 24.469 6.672 1 90.69 94 GLU A N 1
ATOM 713 C CA . GLU A 1 94 ? -19.312 24.906 8.062 1 90.69 94 GLU A CA 1
ATOM 714 C C . GLU A 1 94 ? -18.844 26.359 8.164 1 90.69 94 GLU A C 1
ATOM 716 O O . GLU A 1 94 ? -19.375 27.141 8.961 1 90.69 94 GLU A O 1
ATOM 721 N N . ILE A 1 95 ? -17.859 26.719 7.414 1 91.81 95 ILE A N 1
ATOM 722 C CA . ILE A 1 95 ? -17.328 28.078 7.422 1 91.81 95 ILE A CA 1
ATOM 723 C C . ILE A 1 95 ? -18.391 29.062 6.977 1 91.81 95 ILE A C 1
ATOM 725 O O . ILE A 1 95 ? -18.516 30.156 7.531 1 91.81 95 ILE A O 1
ATOM 729 N N . GLU A 1 96 ? -19.203 28.672 6.02 1 92.88 96 GLU A N 1
ATOM 730 C CA . GLU A 1 96 ? -20.25 29.547 5.461 1 92.88 96 GLU A CA 1
ATOM 731 C C . GLU A 1 96 ? -21.453 29.609 6.383 1 92.88 96 GLU A C 1
ATOM 733 O O . GLU A 1 96 ? -22.062 30.688 6.543 1 92.88 96 GLU A O 1
ATOM 738 N N . ASN A 1 97 ? -21.766 28.5 7.012 1 93.69 97 ASN A N 1
ATOM 739 C CA . ASN A 1 97 ? -23.047 28.406 7.715 1 93.69 97 ASN A CA 1
ATOM 740 C C . ASN A 1 97 ? -22.859 28.578 9.219 1 93.69 97 ASN A C 1
ATOM 742 O O . ASN A 1 97 ? -23.812 28.938 9.922 1 93.69 97 ASN A O 1
ATOM 746 N N . TYR A 1 98 ? -21.672 28.312 9.695 1 93.12 98 TYR A N 1
ATOM 747 C CA . TYR A 1 98 ? -21.406 28.422 11.125 1 93.12 98 TYR A CA 1
ATOM 748 C C . TYR A 1 98 ? -20.125 29.188 11.398 1 93.12 98 TYR A C 1
ATOM 750 O O . TYR A 1 98 ? -19.219 28.688 12.07 1 93.12 98 TYR A O 1
ATOM 758 N N . PRO A 1 99 ? -20.047 30.406 11.016 1 92.88 99 PRO A N 1
ATOM 759 C CA . PRO A 1 99 ? -18.812 31.172 11.125 1 92.88 99 PRO A CA 1
ATOM 760 C C . PRO A 1 99 ? -18.391 31.422 12.57 1 92.88 99 PRO A C 1
ATOM 762 O O . PRO A 1 99 ? -17.203 31.469 12.875 1 92.88 99 PRO A O 1
ATOM 765 N 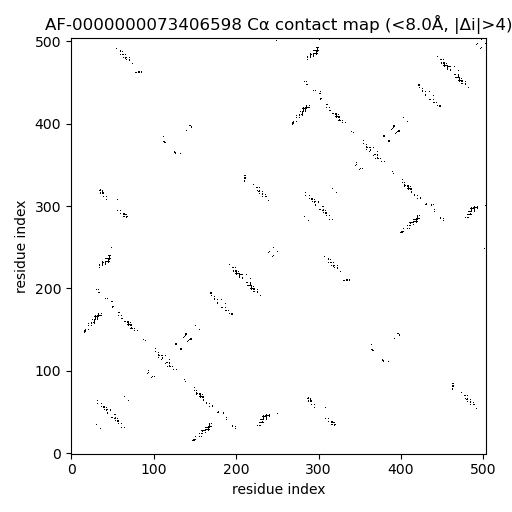N . GLU A 1 100 ? -19.328 31.594 13.477 1 93.5 100 GLU A N 1
ATOM 766 C CA . GLU A 1 100 ? -18.984 31.859 14.867 1 93.5 100 GLU A CA 1
ATOM 767 C C . GLU A 1 100 ? -18.312 30.641 15.516 1 93.5 100 GLU A C 1
ATOM 769 O O . GLU A 1 100 ? -17.391 30.797 16.312 1 93.5 100 GLU A O 1
ATOM 774 N N . LYS A 1 101 ? -18.828 29.547 15.172 1 92.56 101 LYS A N 1
ATOM 775 C CA . LYS A 1 101 ? -18.234 28.328 15.68 1 92.56 101 LYS A CA 1
ATOM 776 C C . LYS A 1 101 ? -16.797 28.172 15.18 1 92.56 101 LYS A C 1
ATOM 778 O O . LYS A 1 101 ? -15.906 27.781 15.945 1 92.56 101 LYS A O 1
ATOM 783 N N . GLU A 1 102 ? -16.625 28.484 13.938 1 92.06 102 GLU A N 1
ATOM 784 C CA . GLU A 1 102 ? -15.297 28.375 13.344 1 92.06 102 GLU A CA 1
ATOM 785 C C . GLU A 1 102 ? -14.32 29.375 13.977 1 92.06 102 GLU A C 1
ATOM 787 O O . GLU A 1 102 ? -13.148 29.062 14.188 1 92.06 102 GLU A O 1
ATOM 792 N N . LYS A 1 103 ? -14.828 30.5 14.258 1 93.25 103 LYS A N 1
ATOM 793 C CA . LYS A 1 103 ? -14 31.516 14.906 1 93.25 103 LYS A CA 1
ATOM 794 C C . LYS A 1 103 ? -13.547 31.031 16.281 1 93.25 103 LYS A C 1
ATOM 796 O O . LYS A 1 103 ? -12.391 31.234 16.672 1 93.25 103 LYS A O 1
ATOM 801 N N . GLU A 1 104 ? -14.469 30.438 17 1 93.06 104 GLU A N 1
ATOM 802 C CA . GLU A 1 104 ? -14.141 29.922 18.328 1 93.06 104 GLU A CA 1
ATOM 803 C C . GLU A 1 104 ? -13.078 28.828 18.25 1 93.06 104 GLU A C 1
ATOM 805 O O . GLU A 1 104 ? -12.211 28.734 19.109 1 93.06 104 GLU A O 1
ATOM 810 N N . GLU A 1 105 ? -13.234 28.016 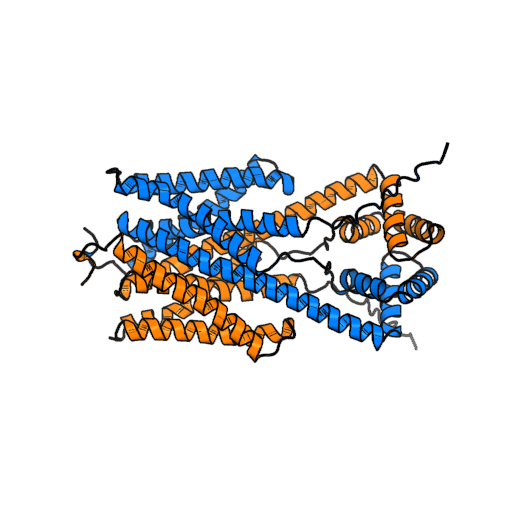17.234 1 91.75 105 GLU A N 1
ATOM 811 C CA . GLU A 1 105 ? -12.242 26.969 17.047 1 91.75 105 GLU A CA 1
ATOM 812 C C . GLU A 1 105 ? -10.867 27.562 16.734 1 91.75 105 GLU A C 1
ATOM 814 O O . GLU A 1 105 ? -9.852 27.109 17.266 1 91.75 105 GLU A O 1
ATOM 819 N N . LEU A 1 106 ? -10.859 28.516 15.906 1 91.5 106 LEU A N 1
ATOM 820 C CA . LEU A 1 106 ? -9.609 29.188 15.57 1 91.5 106 LEU A CA 1
ATOM 821 C C . LEU A 1 106 ? -8.961 29.797 16.812 1 91.5 106 LEU A C 1
ATOM 823 O O . LEU A 1 106 ? -7.75 29.656 17.016 1 91.5 106 LEU A O 1
ATOM 827 N N . LYS A 1 107 ? -9.789 30.406 17.578 1 92.94 107 LYS A N 1
ATOM 828 C CA . LYS A 1 107 ? -9.297 30.984 18.812 1 92.94 107 LYS A CA 1
ATOM 829 C C . LYS A 1 107 ? -8.641 29.906 19.703 1 92.94 107 LYS A C 1
ATOM 831 O O . LYS A 1 107 ? -7.559 30.125 20.25 1 92.94 107 LYS A O 1
ATOM 836 N N . SER A 1 108 ? -9.352 28.844 19.812 1 91.44 108 SER A N 1
ATOM 837 C CA . SER A 1 108 ? -8.852 27.734 20.625 1 91.44 108 SER A CA 1
ATOM 838 C C . SER A 1 108 ? -7.508 27.234 20.109 1 91.44 108 SER A C 1
ATOM 840 O O . SER A 1 108 ? -6.621 26.906 20.906 1 91.44 108 SER A O 1
ATOM 842 N N . PHE A 1 109 ? -7.355 27.125 18.781 1 86.56 109 PHE A N 1
ATOM 843 C CA . PHE A 1 109 ? -6.105 26.656 18.188 1 86.56 109 PHE A CA 1
ATOM 844 C C . PHE A 1 109 ? -4.945 27.562 18.609 1 86.56 109 PHE A C 1
ATOM 846 O O . PHE A 1 109 ? -3.877 27.078 18.984 1 86.56 109 PHE A O 1
ATOM 853 N N . TYR A 1 110 ? -5.156 28.812 18.578 1 90.31 110 TYR A N 1
ATOM 854 C CA . TYR A 1 110 ? -4.078 29.75 18.844 1 90.31 110 TYR A CA 1
ATOM 855 C C . TYR A 1 110 ? -3.814 29.891 20.344 1 90.31 110 TYR A C 1
ATOM 857 O O . TYR A 1 110 ? -2.684 30.156 20.75 1 90.31 110 TYR A O 1
ATOM 865 N N . MET A 1 111 ? -4.871 29.641 21.109 1 91.38 111 MET A N 1
ATOM 866 C CA . MET A 1 111 ? -4.652 29.594 22.562 1 91.38 111 MET A CA 1
ATOM 867 C C . MET A 1 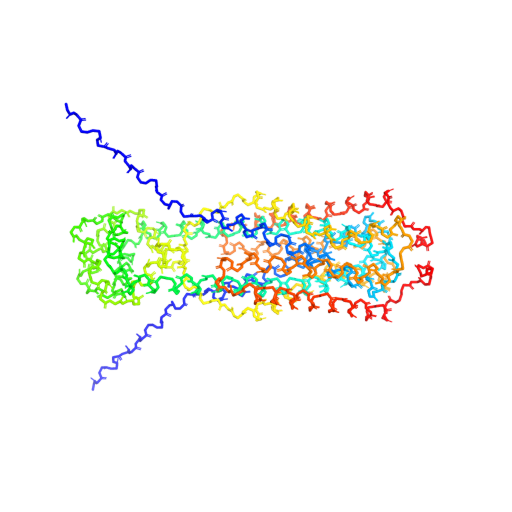111 ? -3.775 28.406 22.938 1 91.38 111 MET A C 1
ATOM 869 O O . MET A 1 111 ? -2.938 28.516 23.828 1 91.38 111 MET A O 1
ATOM 873 N N . GLN A 1 112 ? -3.953 27.422 22.25 1 86.06 112 GLN A N 1
ATOM 874 C CA . GLN A 1 112 ? -3.16 26.219 22.5 1 86.06 112 GLN A CA 1
ATOM 875 C C . GLN A 1 112 ? -1.698 26.438 22.125 1 86.06 112 GLN A C 1
ATOM 877 O O . GLN A 1 112 ? -0.813 25.734 22.609 1 86.06 112 GLN A O 1
ATOM 882 N N . LYS A 1 113 ? -1.463 27.406 21.281 1 86.94 113 LYS A N 1
ATOM 883 C CA . LYS A 1 113 ? -0.104 27.719 20.844 1 86.94 113 LYS A CA 1
ATOM 884 C C . LYS A 1 113 ? 0.589 28.656 21.828 1 86.94 113 LYS A C 1
ATOM 886 O O . LYS A 1 113 ? 1.75 29.016 21.641 1 86.94 113 LYS A O 1
ATOM 891 N N . GLY A 1 114 ? -0.21 29.094 22.844 1 86.25 114 GLY A N 1
ATOM 892 C CA . GLY A 1 114 ? 0.403 29.906 23.891 1 86.25 114 GLY A CA 1
ATOM 893 C C . GLY A 1 114 ? -0.03 31.359 23.859 1 86.25 114 GLY A C 1
ATOM 894 O O . GLY A 1 114 ? 0.471 32.156 24.641 1 86.25 114 GLY A O 1
ATOM 895 N N . LEU A 1 115 ? -0.962 31.672 23.016 1 90.44 115 LEU A N 1
ATOM 896 C CA . LEU A 1 115 ? -1.446 33.062 22.953 1 90.44 115 LEU A CA 1
ATOM 897 C C . LEU A 1 115 ? -2.549 33.281 23.984 1 90.44 115 LEU A C 1
ATOM 899 O O . LEU A 1 115 ? -3.242 32.344 24.375 1 90.44 115 LEU A O 1
ATOM 903 N N . THR A 1 116 ? -2.607 34.531 24.406 1 92.06 116 THR A N 1
ATOM 904 C CA . THR A 1 116 ? -3.695 34.906 25.312 1 92.06 116 THR A CA 1
ATOM 905 C C . THR A 1 116 ? -5.031 34.906 24.562 1 92.06 116 THR A C 1
ATOM 907 O O . THR A 1 116 ? -5.062 34.906 23.328 1 92.06 116 THR A O 1
ATOM 910 N N . GLU A 1 117 ? -6.062 34.844 25.312 1 94.06 117 GLU A N 1
ATOM 911 C CA . GLU A 1 117 ? -7.395 34.844 24.719 1 94.06 117 GLU A CA 1
ATOM 912 C C . GLU A 1 117 ? -7.605 36.062 23.828 1 94.06 117 GLU A C 1
ATOM 914 O O . GLU A 1 117 ? -8.164 35.938 22.734 1 94.06 117 GLU A O 1
ATOM 919 N N . SER A 1 118 ? -7.164 37.188 24.312 1 94.12 118 SER A N 1
ATOM 920 C CA . SER A 1 118 ? -7.328 38.406 23.562 1 94.12 118 SER A CA 1
ATOM 921 C C . SER A 1 118 ? -6.52 38.406 22.281 1 94.12 118 SER A C 1
ATOM 923 O O . SER A 1 118 ? -7.004 38.844 21.234 1 94.12 118 SER A O 1
ATOM 925 N N . GLU A 1 119 ? -5.332 37.938 22.328 1 92 119 GLU A N 1
ATOM 926 C CA . GLU A 1 119 ? -4.484 37.812 21.141 1 92 119 GLU A CA 1
ATOM 927 C C . GLU A 1 119 ? -5.078 36.844 20.125 1 92 119 GLU A C 1
ATOM 929 O O . GLU A 1 119 ? -5.094 37.125 18.922 1 92 119 GLU A O 1
ATOM 934 N N . ALA A 1 120 ? -5.543 35.75 20.672 1 94 120 ALA A N 1
ATOM 935 C CA . ALA A 1 120 ? -6.121 34.688 19.828 1 94 120 ALA A CA 1
ATOM 936 C C . ALA A 1 120 ? -7.371 35.188 19.125 1 94 120 ALA A C 1
ATOM 938 O O . ALA A 1 120 ? -7.598 34.875 17.953 1 94 120 ALA A O 1
ATOM 939 N N . GLU A 1 121 ? -8.133 35.938 19.844 1 94.19 121 GLU A N 1
ATOM 940 C CA . GLU A 1 121 ? -9.352 36.5 19.25 1 94.19 121 GLU A CA 1
ATOM 941 C C . GLU A 1 121 ? -9.031 37.438 18.109 1 94.19 121 GLU A C 1
ATOM 943 O O . GLU A 1 121 ? -9.719 37.438 17.094 1 94.19 121 GLU A O 1
ATOM 948 N N . LYS A 1 122 ? -8.031 38.25 18.297 1 92.62 122 LYS A N 1
ATOM 949 C CA . LYS A 1 122 ? -7.625 39.188 17.266 1 92.62 122 LYS A CA 1
ATOM 950 C C . LYS A 1 122 ? -7.172 38.469 16 1 92.62 122 LYS A C 1
ATOM 952 O O . LYS A 1 122 ? -7.527 38.844 14.891 1 92.62 122 LYS A O 1
ATOM 957 N N . ILE A 1 123 ? -6.41 37.469 16.219 1 91.81 123 ILE A N 1
ATOM 958 C CA . ILE A 1 123 ? -5.898 36.719 15.094 1 91.81 123 ILE A CA 1
ATOM 959 C C . ILE A 1 123 ? -7.051 36 14.391 1 91.81 123 ILE A C 1
ATOM 961 O O . ILE A 1 123 ? -7.133 36 13.156 1 91.81 123 ILE A O 1
ATOM 965 N N . ALA A 1 124 ? -7.902 35.375 15.188 1 93.56 124 ALA A N 1
ATOM 966 C CA . ALA A 1 124 ? -9.055 34.656 14.633 1 93.56 124 ALA A CA 1
ATOM 967 C C . ALA A 1 124 ? -9.906 35.594 13.773 1 93.56 124 ALA A C 1
ATOM 969 O O . ALA A 1 124 ? -10.359 35.188 12.695 1 93.56 124 ALA A O 1
ATOM 970 N N . ASN A 1 125 ? -10.094 36.781 14.266 1 92.81 125 ASN A N 1
ATOM 971 C CA . ASN A 1 125 ? -10.883 37.75 13.531 1 92.81 125 ASN A CA 1
ATOM 972 C C . ASN A 1 125 ? -10.242 38.094 12.188 1 92.81 125 ASN A C 1
ATOM 974 O O . ASN A 1 125 ? -10.938 38.25 11.18 1 92.81 125 ASN A O 1
ATOM 978 N N . LYS A 1 126 ? -8.992 38.25 12.258 1 91.75 126 LYS A N 1
ATOM 979 C CA . LYS A 1 126 ? -8.281 38.594 11.031 1 91.75 126 LYS A CA 1
ATOM 980 C C . LYS A 1 126 ? -8.352 37.438 10.023 1 91.75 126 LYS A C 1
ATOM 982 O O . LYS A 1 126 ? -8.602 37.688 8.836 1 91.75 126 LYS A O 1
ATOM 987 N N . ILE A 1 127 ? -8.148 36.25 10.477 1 91.62 127 ILE A N 1
ATOM 988 C CA . ILE A 1 127 ? -8.148 35.062 9.625 1 91.62 127 ILE A CA 1
ATOM 989 C C . ILE A 1 127 ? -9.539 34.875 9.023 1 91.62 127 ILE A C 1
ATOM 991 O O . ILE A 1 127 ? -9.672 34.5 7.852 1 91.62 127 ILE A O 1
ATOM 995 N N . MET A 1 128 ? -10.539 35.156 9.805 1 93.06 128 MET A N 1
ATOM 996 C CA . MET A 1 128 ? -11.922 34.938 9.391 1 93.06 128 MET A CA 1
ATOM 997 C C . MET A 1 128 ? -12.289 35.812 8.188 1 93.06 128 MET A C 1
ATOM 999 O O . MET A 1 128 ? -13.273 35.562 7.504 1 93.06 128 MET A O 1
ATOM 1003 N N . THR A 1 129 ? -11.484 36.844 7.953 1 91.5 129 THR A N 1
ATOM 1004 C CA . THR A 1 129 ? -11.781 37.75 6.852 1 91.5 129 THR A CA 1
ATOM 1005 C C . THR A 1 129 ? -11.484 37.094 5.508 1 91.5 129 THR A C 1
ATOM 1007 O O . THR A 1 129 ? -11.953 37.562 4.465 1 91.5 129 THR A O 1
ATOM 1010 N N . ASN A 1 130 ? -10.719 36.062 5.527 1 92.19 130 ASN A N 1
ATOM 1011 C CA . ASN A 1 130 ? -10.375 35.312 4.324 1 92.19 130 ASN A CA 1
ATOM 1012 C C . ASN A 1 130 ? -10.789 33.844 4.441 1 92.19 130 ASN A C 1
ATOM 1014 O O . ASN A 1 130 ? -10.086 33.062 5.066 1 92.19 130 ASN A O 1
ATOM 1018 N N . LYS A 1 131 ? -11.758 33.469 3.779 1 90.31 131 LYS A N 1
ATOM 1019 C CA . LYS A 1 131 ? -12.352 32.125 3.896 1 90.31 131 LYS A CA 1
ATOM 1020 C C . LYS A 1 131 ? -11.359 31.062 3.455 1 90.31 131 LYS A C 1
ATOM 1022 O O . LYS A 1 131 ? -11.391 29.938 3.963 1 90.31 131 LYS A O 1
ATOM 1027 N N . TYR A 1 132 ? -10.516 31.391 2.557 1 87.62 132 TYR A N 1
ATOM 1028 C CA . TYR A 1 132 ? -9.516 30.438 2.084 1 87.62 132 TYR A CA 1
ATOM 1029 C C . TYR A 1 132 ? -8.516 30.109 3.18 1 87.62 132 TYR A C 1
ATOM 1031 O O . TYR A 1 132 ? -8.117 28.953 3.344 1 87.62 132 TYR A O 1
ATOM 1039 N N . VAL A 1 133 ? -8.172 31.094 3.91 1 87.88 133 VAL A N 1
ATOM 1040 C CA . VAL A 1 133 ? -7.207 30.906 4.988 1 87.88 133 VAL A CA 1
ATOM 1041 C C . VAL A 1 133 ? -7.867 30.125 6.133 1 87.88 133 VAL A C 1
ATOM 1043 O O . VAL A 1 133 ? -7.23 29.281 6.766 1 87.88 133 VAL A O 1
ATOM 1046 N N . VAL A 1 134 ? -9.109 30.406 6.344 1 90 134 VAL A N 1
ATOM 1047 C CA . VAL A 1 134 ? -9.852 29.672 7.367 1 90 134 VAL A CA 1
ATOM 1048 C C . VAL A 1 134 ? -9.867 28.188 7.023 1 90 134 VAL A C 1
ATOM 1050 O O . VAL A 1 134 ? -9.594 27.344 7.883 1 90 134 VAL A O 1
ATOM 1053 N N . LEU A 1 135 ? -10.133 27.953 5.82 1 87.44 135 LEU A N 1
ATOM 1054 C CA . LEU A 1 135 ? -10.195 26.562 5.352 1 87.44 135 LEU A CA 1
ATOM 1055 C C . LEU A 1 135 ? -8.852 25.859 5.555 1 87.44 135 LEU A C 1
ATOM 1057 O O . LEU A 1 135 ? -8.805 24.734 6.047 1 87.44 135 LEU A O 1
ATOM 1061 N N . GLN A 1 136 ? -7.816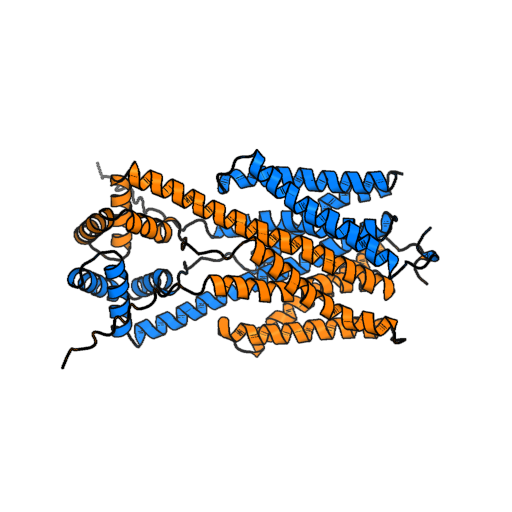 26.469 5.191 1 82.94 136 GLN A N 1
ATOM 1062 C CA . GLN A 1 136 ? -6.484 25.875 5.328 1 82.94 136 GLN A CA 1
ATOM 1063 C C . GLN A 1 136 ? -6.156 25.594 6.789 1 82.94 136 GLN A C 1
ATOM 1065 O O . GLN A 1 136 ? -5.613 24.547 7.117 1 82.94 136 GLN A O 1
ATOM 1070 N N . GLU A 1 137 ? -6.492 26.516 7.621 1 83.62 137 GLU A N 1
ATOM 1071 C CA . GLU A 1 137 ? -6.242 26.344 9.047 1 83.62 137 GLU A CA 1
ATOM 1072 C C . GLU A 1 137 ? -7.023 25.156 9.609 1 83.62 137 GLU A C 1
ATOM 1074 O O . GLU A 1 137 ? -6.504 24.406 10.43 1 83.62 137 GLU A O 1
ATOM 1079 N N . MET A 1 138 ? -8.219 25.094 9.141 1 83 138 MET A N 1
ATOM 1080 C CA . MET A 1 138 ? -9.07 24.016 9.633 1 83 138 MET A CA 1
ATOM 1081 C C . MET A 1 138 ? -8.57 22.656 9.133 1 83 138 MET A C 1
ATOM 1083 O O . MET A 1 138 ? -8.578 21.688 9.883 1 83 138 MET A O 1
ATOM 1087 N N . LEU A 1 139 ? -8.156 22.641 7.953 1 77.25 139 LEU A N 1
ATOM 1088 C CA . LEU A 1 139 ? -7.66 21.406 7.375 1 77.25 139 LEU A CA 1
ATOM 1089 C C . LEU A 1 139 ? -6.41 20.922 8.109 1 77.25 139 LEU A C 1
ATOM 1091 O O . LEU A 1 139 ? -6.277 19.734 8.414 1 77.25 139 LEU A O 1
ATOM 1095 N N . ILE A 1 140 ? -5.598 21.828 8.344 1 73.31 140 ILE A N 1
ATOM 1096 C CA . ILE A 1 140 ? -4.32 21.5 8.969 1 73.31 140 ILE A CA 1
ATOM 1097 C C . ILE A 1 140 ? -4.543 21.141 10.438 1 73.31 140 ILE A C 1
ATOM 1099 O O . ILE A 1 140 ? -4.062 20.094 10.906 1 73.31 140 ILE A O 1
ATOM 1103 N N . HIS A 1 141 ? -5.328 21.969 11.133 1 72.44 141 HIS A N 1
ATOM 1104 C CA . HIS A 1 141 ? -5.387 21.859 12.586 1 72.44 141 HIS A CA 1
ATOM 1105 C C . HIS A 1 141 ? -6.5 20.922 13.023 1 72.44 141 HIS A C 1
ATOM 1107 O O . HIS A 1 141 ? -6.391 20.266 14.062 1 72.44 141 HIS A O 1
ATOM 1113 N N . GLU A 1 142 ? -7.543 20.938 12.273 1 66.44 142 GLU A N 1
ATOM 1114 C CA . GLU A 1 142 ? -8.656 20.078 12.648 1 66.44 142 GLU A CA 1
ATOM 1115 C C . GLU A 1 142 ? -8.562 18.719 11.977 1 66.44 142 GLU A C 1
ATOM 1117 O O . GLU A 1 142 ? -8.758 17.688 12.625 1 66.44 142 GLU A O 1
ATOM 1122 N N . LEU A 1 143 ? -8.195 18.797 10.727 1 63.34 143 LEU A N 1
ATOM 1123 C CA . LEU A 1 143 ? -8.289 17.562 9.961 1 63.34 143 LEU A CA 1
ATOM 1124 C C . LEU A 1 143 ? -6.918 16.938 9.75 1 63.34 143 LEU A C 1
ATOM 1126 O O . LEU A 1 143 ? -6.809 15.805 9.297 1 63.34 143 LEU A O 1
ATOM 1130 N N . LYS A 1 144 ? -5.887 17.641 10.188 1 64.56 144 LYS A N 1
ATOM 1131 C CA . LYS A 1 144 ? -4.508 17.172 10.07 1 64.56 144 LYS A CA 1
ATOM 1132 C C . LYS A 1 144 ? -4.219 16.672 8.656 1 64.56 144 LYS A C 1
ATOM 1134 O O . LYS A 1 144 ? -3.65 15.594 8.477 1 64.56 144 LYS A O 1
ATOM 1139 N N . MET A 1 145 ? -4.875 17.391 7.758 1 64.38 145 MET A N 1
ATOM 1140 C CA . MET A 1 145 ? -4.688 17.094 6.344 1 64.38 145 MET A CA 1
ATOM 1141 C C . MET A 1 145 ? -3.992 18.25 5.625 1 64.38 145 MET A C 1
ATOM 1143 O O . MET A 1 145 ? -4.184 19.406 5.977 1 64.38 145 MET A O 1
ATOM 1147 N N . THR A 1 146 ? -2.898 17.875 4.992 1 58.06 146 THR A N 1
ATOM 1148 C CA . THR A 1 146 ? -2.355 18.891 4.098 1 58.06 146 THR A CA 1
ATOM 1149 C C . THR A 1 146 ? -2.938 18.75 2.695 1 58.06 146 THR A C 1
ATOM 1151 O O . THR A 1 146 ? -3.088 17.641 2.191 1 58.06 146 THR A O 1
ATOM 1154 N N . PRO A 1 147 ? -3.719 19.719 2.332 1 52.78 147 PRO A N 1
ATOM 1155 C CA . PRO A 1 147 ? -4.211 19.594 0.957 1 52.78 147 PRO A CA 1
ATOM 1156 C C . PRO A 1 147 ? -3.152 19.047 -0.002 1 52.78 147 PRO A C 1
ATOM 1158 O O . PRO A 1 147 ? -2.074 19.641 -0.131 1 52.78 147 PRO A O 1
ATOM 1161 N N . GLU A 1 148 ? -2.84 17.875 0.246 1 52.59 148 GLU A N 1
ATOM 1162 C CA . GLU A 1 148 ? -1.835 17.266 -0.618 1 52.59 148 GLU A CA 1
ATOM 1163 C C . GLU A 1 148 ? -2.334 17.156 -2.055 1 52.59 148 GLU A C 1
ATOM 1165 O O . GLU A 1 148 ? -3.498 16.828 -2.291 1 52.59 148 GLU A O 1
ATOM 1170 N N . GLU A 1 149 ? -1.656 17.875 -2.988 1 57.19 149 GLU A N 1
ATOM 1171 C CA . GLU A 1 149 ? -1.879 17.547 -4.391 1 57.19 149 GLU A CA 1
ATOM 1172 C C . GLU A 1 149 ? -1.417 16.125 -4.691 1 57.19 149 GLU A C 1
ATOM 1174 O O . GLU A 1 149 ? -0.226 15.812 -4.602 1 57.19 149 GLU A O 1
ATOM 1179 N N . PHE A 1 150 ? -2.449 15.352 -4.566 1 63.47 150 PHE A N 1
ATOM 1180 C CA . PHE A 1 150 ? -2.115 13.992 -4.969 1 63.47 150 PHE A CA 1
ATOM 1181 C C . PHE A 1 150 ? -1.801 13.938 -6.461 1 63.47 150 PHE A C 1
ATOM 1183 O O . PHE A 1 150 ? -2.348 14.711 -7.246 1 63.47 150 PHE A O 1
ATOM 1190 N N . GLU A 1 151 ? -0.764 13.211 -6.754 1 74.5 151 GLU A N 1
ATOM 1191 C CA . GLU A 1 151 ? -0.549 12.852 -8.156 1 74.5 151 GLU A CA 1
ATOM 1192 C C . GLU A 1 151 ? -1.75 12.109 -8.727 1 74.5 151 GLU A C 1
ATOM 1194 O O . GLU A 1 151 ? -2.59 11.602 -7.973 1 74.5 151 GLU A O 1
ATOM 1199 N N . SER A 1 152 ? -1.886 12.109 -9.992 1 86.62 152 SER A N 1
ATOM 1200 C CA . SER A 1 152 ? -2.971 11.414 -10.672 1 86.62 152 SER A CA 1
ATOM 1201 C C . SER A 1 152 ? -3.029 9.945 -10.258 1 86.62 152 SER A C 1
ATOM 1203 O O . SER A 1 152 ? -2.037 9.227 -10.375 1 86.62 152 SER A O 1
ATOM 1205 N N . PRO A 1 153 ? -4.219 9.586 -9.773 1 88.81 153 PRO A N 1
ATOM 1206 C CA . PRO A 1 153 ? -4.359 8.18 -9.375 1 88.81 153 PRO A CA 1
ATOM 1207 C C . PRO A 1 153 ? -4.035 7.211 -10.508 1 88.81 153 PRO A C 1
ATOM 1209 O O . PRO A 1 153 ? -3.416 6.168 -10.273 1 88.81 153 PRO A O 1
ATOM 1212 N N . VAL A 1 154 ? -4.375 7.574 -11.727 1 91.19 154 VAL A N 1
ATOM 1213 C CA . VAL A 1 154 ? -4.133 6.719 -12.883 1 91.19 154 VAL A CA 1
ATOM 1214 C C . VAL A 1 154 ? -2.631 6.594 -13.133 1 91.19 154 VAL A C 1
ATOM 1216 O O . VAL A 1 154 ? -2.123 5.492 -13.367 1 91.19 154 VAL A O 1
ATOM 1219 N N . LYS A 1 155 ? -1.982 7.676 -13.023 1 92.06 155 LYS A N 1
ATOM 1220 C CA . LYS A 1 155 ? -0.537 7.668 -13.227 1 92.06 155 LYS A CA 1
ATOM 1221 C C . LYS A 1 155 ? 0.163 6.824 -12.164 1 92.06 155 LYS A C 1
ATOM 1223 O O . LYS A 1 155 ? 1.053 6.031 -12.477 1 92.06 155 LYS A O 1
ATOM 1228 N N . LEU A 1 156 ? -0.267 6.961 -10.938 1 90.19 156 LEU A N 1
ATOM 1229 C CA . LEU A 1 156 ? 0.354 6.223 -9.844 1 90.19 156 LEU A CA 1
ATOM 1230 C C . LEU A 1 156 ? 0.077 4.727 -9.969 1 90.19 156 LEU A C 1
ATOM 1232 O O . LEU A 1 156 ? 0.936 3.904 -9.648 1 90.19 156 LEU A O 1
ATOM 1236 N N . GLY A 1 157 ? -1.135 4.426 -10.453 1 93 157 GLY A N 1
ATOM 1237 C CA . GLY A 1 157 ? -1.45 3.023 -10.688 1 93 157 GLY A CA 1
ATOM 1238 C C . GLY A 1 157 ? -0.556 2.377 -11.727 1 93 157 GLY A C 1
ATOM 1239 O O . GLY A 1 157 ? -0.043 1.275 -11.508 1 93 157 GLY A O 1
ATOM 1240 N N . PHE A 1 158 ? -0.322 3.117 -12.789 1 94.75 158 PHE A N 1
ATOM 1241 C CA . PHE A 1 158 ? 0.521 2.598 -13.859 1 94.75 158 PHE A CA 1
ATOM 1242 C C . PHE A 1 158 ? 1.977 2.52 -13.414 1 94.75 158 PHE A C 1
ATOM 1244 O O . PHE A 1 158 ? 2.686 1.572 -13.766 1 94.75 158 PHE A O 1
ATOM 1251 N N . LEU A 1 159 ? 2.377 3.49 -12.68 1 93.06 159 LEU A N 1
ATOM 1252 C CA . LEU A 1 159 ? 3.74 3.477 -12.164 1 93.06 159 LEU A CA 1
ATOM 1253 C C . LEU A 1 159 ? 3.953 2.287 -11.227 1 93.06 159 LEU A C 1
ATOM 1255 O O . LEU A 1 159 ? 4.977 1.602 -11.312 1 93.06 159 LEU A O 1
ATOM 1259 N N . MET A 1 160 ? 2.98 2.057 -10.391 1 92.69 160 MET A N 1
ATOM 1260 C CA . MET A 1 160 ? 3.043 0.916 -9.477 1 92.69 160 MET A CA 1
ATOM 1261 C C . MET A 1 160 ? 3.158 -0.392 -10.258 1 92.69 160 MET A C 1
ATOM 1263 O O . MET A 1 160 ? 4.004 -1.233 -9.938 1 92.69 160 MET A O 1
ATOM 1267 N N . SER A 1 161 ? 2.354 -0.452 -11.266 1 95.44 161 SER A N 1
ATOM 1268 C CA . SER A 1 161 ? 2.359 -1.665 -12.078 1 95.44 161 SER A CA 1
ATOM 1269 C C . SER A 1 161 ? 3.701 -1.854 -12.773 1 95.44 161 SER A C 1
ATOM 1271 O O . SER A 1 161 ? 4.258 -2.953 -12.773 1 95.44 161 SER A O 1
ATOM 1273 N N . PHE A 1 162 ? 4.195 -0.839 -13.359 1 96.38 162 PHE A N 1
ATOM 1274 C CA . PHE A 1 162 ? 5.438 -0.899 -14.117 1 96.38 162 PHE A CA 1
ATOM 1275 C C . PHE A 1 162 ? 6.602 -1.294 -13.219 1 96.38 162 PHE A C 1
ATOM 1277 O O . PHE A 1 162 ? 7.371 -2.201 -13.547 1 96.38 162 PHE A O 1
ATOM 1284 N N . TYR A 1 163 ? 6.723 -0.682 -12.117 1 93.38 163 TYR A N 1
ATOM 1285 C CA . TYR A 1 163 ? 7.855 -0.936 -11.227 1 93.38 163 TYR A CA 1
ATOM 1286 C C . TYR A 1 163 ? 7.711 -2.285 -10.531 1 93.38 163 TYR A C 1
ATOM 1288 O O . TYR A 1 163 ? 8.711 -2.949 -10.242 1 93.38 163 TYR A O 1
ATOM 1296 N N . LEU A 1 164 ? 6.465 -2.656 -10.312 1 94.56 164 LEU A N 1
ATOM 1297 C CA . LEU A 1 164 ? 6.242 -3.994 -9.773 1 94.56 164 LEU A CA 1
ATOM 1298 C C . LEU A 1 164 ? 6.715 -5.062 -10.758 1 94.56 164 LEU A C 1
ATOM 1300 O O . LEU A 1 164 ? 7.312 -6.062 -10.359 1 94.56 164 LEU A O 1
ATOM 1304 N N . ILE A 1 165 ? 6.496 -4.812 -12.016 1 96.75 165 ILE A N 1
ATOM 1305 C CA . ILE A 1 165 ? 6.945 -5.746 -13.039 1 96.75 165 ILE A CA 1
ATOM 1306 C C . ILE A 1 165 ? 8.469 -5.805 -13.062 1 96.75 165 ILE A C 1
ATOM 1308 O O . ILE A 1 165 ? 9.055 -6.887 -13.125 1 96.75 165 ILE A O 1
ATOM 1312 N N . VAL A 1 166 ? 9.078 -4.695 -12.969 1 95.19 166 VAL A N 1
ATOM 1313 C CA . VAL A 1 166 ? 10.531 -4.625 -12.945 1 95.19 166 VAL A CA 1
ATOM 1314 C C . VAL A 1 166 ? 11.07 -5.402 -11.75 1 95.19 166 VAL A C 1
ATOM 1316 O O . VAL A 1 166 ? 11.984 -6.223 -11.891 1 95.19 166 VAL A O 1
ATOM 1319 N N . GLY A 1 167 ? 10.492 -5.191 -10.656 1 94.5 167 GLY A N 1
ATOM 1320 C CA . GLY A 1 167 ? 10.914 -5.895 -9.453 1 94.5 167 GLY A CA 1
ATOM 1321 C C . GLY A 1 167 ? 10.602 -7.379 -9.484 1 94.5 167 GLY A C 1
ATOM 1322 O O . GLY A 1 167 ? 11.359 -8.195 -8.961 1 94.5 167 GLY A O 1
ATOM 1323 N N . GLY A 1 168 ? 9.484 -7.691 -10.062 1 96.31 168 GLY A N 1
ATOM 1324 C CA . GLY A 1 168 ? 9.016 -9.07 -10.086 1 96.31 168 GLY A CA 1
ATOM 1325 C C . GLY A 1 168 ? 9.797 -9.945 -11.039 1 96.31 168 GLY A C 1
ATOM 1326 O O . GLY A 1 168 ? 9.844 -11.164 -10.875 1 96.31 168 GLY A O 1
ATOM 1327 N N . ILE A 1 169 ? 10.445 -9.367 -12.039 1 97 169 ILE A N 1
ATOM 1328 C CA . ILE A 1 169 ? 11.195 -10.125 -13.031 1 97 169 ILE A CA 1
ATOM 1329 C C . ILE A 1 169 ? 12.562 -10.508 -12.461 1 97 169 ILE A C 1
ATOM 1331 O O . ILE A 1 169 ? 13.125 -11.539 -12.828 1 97 169 ILE A O 1
ATOM 1335 N N . ILE A 1 170 ? 13.016 -9.812 -11.516 1 96.88 170 ILE A N 1
ATOM 1336 C CA . ILE A 1 170 ? 14.367 -9.977 -10.992 1 96.88 170 ILE A CA 1
ATOM 1337 C C . ILE A 1 170 ? 14.508 -11.359 -10.367 1 96.88 170 ILE A C 1
ATOM 1339 O O . ILE A 1 170 ? 15.43 -12.109 -10.711 1 96.88 170 ILE A O 1
ATOM 1343 N N . PRO A 1 171 ? 13.602 -11.758 -9.555 1 97.31 171 PRO A N 1
ATOM 1344 C CA . PRO A 1 171 ? 13.734 -13.094 -8.961 1 97.31 171 PRO A CA 1
ATOM 1345 C C . PRO A 1 171 ? 13.594 -14.211 -9.984 1 97.31 171 PRO A C 1
ATOM 1347 O O . PRO A 1 171 ? 14.008 -15.344 -9.727 1 97.31 171 PRO A O 1
ATOM 1350 N N . LEU A 1 172 ? 13.078 -13.914 -11.148 1 97.38 172 LEU A N 1
ATOM 1351 C CA . LEU A 1 172 ? 12.789 -14.938 -12.148 1 97.38 172 LEU A CA 1
ATOM 1352 C C . LEU A 1 172 ? 13.992 -15.148 -13.062 1 97.38 172 LEU A C 1
ATOM 1354 O O . LEU A 1 172 ? 14.055 -16.156 -13.789 1 97.38 172 LEU A O 1
ATOM 1358 N N . ILE A 1 173 ? 14.93 -14.305 -13.008 1 96.69 173 ILE A N 1
ATOM 1359 C CA . ILE A 1 173 ? 16.062 -14.328 -13.922 1 96.69 173 ILE A CA 1
ATOM 1360 C C . ILE A 1 173 ? 16.797 -15.664 -13.805 1 96.69 173 ILE A C 1
ATOM 1362 O O . ILE A 1 173 ? 17.047 -16.328 -14.805 1 96.69 173 ILE A O 1
ATOM 1366 N N . PRO A 1 174 ? 17.109 -16.141 -12.602 1 96.44 174 PRO A N 1
ATOM 1367 C CA . PRO A 1 174 ? 17.797 -17.438 -12.508 1 96.44 174 PRO A CA 1
ATOM 1368 C C . PRO A 1 174 ? 16.969 -18.578 -13.109 1 96.44 174 PRO A C 1
ATOM 1370 O O . PRO A 1 174 ? 17.531 -19.469 -13.75 1 96.44 174 PRO A O 1
ATOM 1373 N N . PHE A 1 175 ? 15.695 -18.547 -12.961 1 95 175 PHE A N 1
ATOM 1374 C CA . PHE A 1 175 ? 14.844 -19.609 -13.484 1 95 175 PHE A CA 1
ATOM 1375 C C . PHE A 1 175 ? 14.734 -19.516 -15.008 1 95 175 PHE A C 1
ATOM 1377 O O . PHE A 1 175 ? 14.641 -20.547 -15.695 1 95 175 PHE A O 1
ATOM 1384 N N . ILE A 1 176 ? 14.711 -18.297 -15.484 1 93.94 176 ILE A N 1
ATOM 1385 C CA . ILE A 1 176 ? 14.703 -18.094 -16.922 1 93.94 176 ILE A CA 1
ATOM 1386 C C . ILE A 1 176 ? 15.992 -18.656 -17.531 1 93.94 176 ILE A C 1
ATOM 1388 O O . ILE A 1 176 ? 15.961 -19.375 -18.531 1 93.94 176 ILE A O 1
ATOM 1392 N N . LEU A 1 177 ? 17.094 -18.422 -16.875 1 92.81 177 LEU A N 1
ATOM 1393 C CA . LEU A 1 177 ? 18.391 -18.922 -17.328 1 92.81 177 LEU A CA 1
ATOM 1394 C C . LEU A 1 177 ? 18.453 -20.453 -17.203 1 92.81 177 LEU A C 1
ATOM 1396 O O . LEU A 1 177 ? 19.094 -21.109 -18.031 1 92.81 177 LEU A O 1
ATOM 1400 N N . GLY A 1 178 ? 17.812 -20.922 -16.188 1 90.69 178 GLY A N 1
ATOM 1401 C CA . GLY A 1 178 ? 17.781 -22.359 -15.992 1 90.69 178 GLY A CA 1
ATOM 1402 C C . GLY A 1 178 ? 17.078 -23.109 -17.109 1 90.69 178 GLY A C 1
ATOM 1403 O O . GLY A 1 178 ? 17.328 -24.297 -17.312 1 90.69 178 GLY A O 1
ATOM 1404 N N . MET A 1 179 ? 16.203 -22.422 -17.812 1 85.25 179 MET A N 1
ATOM 1405 C CA . MET A 1 179 ? 15.516 -23.047 -18.938 1 85.25 179 MET A CA 1
ATOM 1406 C C . MET A 1 179 ? 16.469 -23.266 -20.109 1 85.25 179 MET A C 1
ATOM 1408 O O . MET A 1 179 ? 16.266 -24.188 -20.906 1 85.25 179 MET A O 1
ATOM 1412 N N . PHE A 1 180 ? 17.5 -22.469 -20.156 1 88.81 180 PHE A N 1
ATOM 1413 C CA . PHE A 1 180 ? 18.438 -22.531 -21.266 1 88.81 180 PHE A CA 1
ATOM 1414 C C . PHE A 1 180 ? 19.688 -23.312 -20.891 1 88.81 180 PHE A C 1
ATOM 1416 O O . PHE A 1 180 ? 20.344 -23.891 -21.75 1 88.81 180 PHE A O 1
ATOM 1423 N N . PHE A 1 181 ? 19.906 -23.25 -19.547 1 87.81 181 PHE A N 1
ATOM 1424 C CA . PHE A 1 181 ? 21.109 -23.922 -19.062 1 87.81 181 PHE A CA 1
ATOM 1425 C C . PHE A 1 181 ? 20.75 -25.031 -18.094 1 87.81 181 PHE A C 1
ATOM 1427 O O . PHE A 1 181 ? 19.766 -24.938 -17.375 1 87.81 181 PHE A O 1
ATOM 1434 N N . SER A 1 182 ? 21.094 -26.234 -18.281 1 86.69 182 SER A N 1
ATOM 1435 C CA . SER A 1 182 ? 20.812 -27.375 -17.422 1 86.69 182 SER A CA 1
ATOM 1436 C C . SER A 1 182 ? 21.391 -27.156 -16.016 1 86.69 182 SER A C 1
ATOM 1438 O O . SER A 1 182 ? 22.266 -27.906 -15.594 1 86.69 182 SER A O 1
ATOM 1440 N N . ILE A 1 183 ? 20.766 -26.234 -15.297 1 90.81 183 ILE A N 1
ATOM 1441 C CA . ILE A 1 183 ? 21.188 -25.922 -13.93 1 90.81 183 ILE A CA 1
ATOM 1442 C C . ILE A 1 183 ? 20.328 -26.688 -12.938 1 90.81 183 ILE A C 1
ATOM 1444 O O . ILE A 1 183 ? 19.094 -26.719 -13.062 1 90.81 183 ILE A O 1
ATOM 1448 N N . PRO A 1 184 ? 21.062 -27.297 -11.977 1 93.88 184 PRO A N 1
ATOM 1449 C CA . PRO A 1 184 ? 20.281 -28.016 -10.969 1 93.88 184 PRO A CA 1
ATOM 1450 C C . PRO A 1 184 ? 19.312 -27.109 -10.219 1 93.88 184 PRO A C 1
ATOM 1452 O O . PRO A 1 184 ? 19.625 -25.953 -9.945 1 93.88 184 PRO A O 1
ATOM 1455 N N . PHE A 1 185 ? 18.141 -27.594 -9.836 1 94.38 185 PHE A N 1
ATOM 1456 C CA . PHE A 1 185 ? 17.016 -26.891 -9.25 1 94.38 185 PHE A CA 1
ATOM 1457 C C . PHE A 1 185 ? 17.453 -26.109 -8.008 1 94.38 185 PHE A C 1
ATOM 1459 O O . PHE A 1 185 ? 17.109 -24.938 -7.844 1 94.38 185 PHE A O 1
ATOM 1466 N N . LEU A 1 186 ? 18.312 -26.75 -7.188 1 94.19 186 LEU A N 1
ATOM 1467 C CA . LEU A 1 186 ? 18.719 -26.141 -5.93 1 94.19 186 LEU A CA 1
ATOM 1468 C C . LEU A 1 186 ? 19.5 -24.844 -6.188 1 94.19 186 LEU A C 1
ATOM 1470 O O . LEU A 1 186 ? 19.359 -23.875 -5.441 1 94.19 186 LEU A O 1
ATOM 1474 N N . TYR A 1 187 ? 20.281 -24.828 -7.23 1 95.38 187 TYR A N 1
ATOM 1475 C CA . TYR A 1 187 ? 21.062 -23.656 -7.555 1 95.38 187 TYR A CA 1
ATOM 1476 C C . TYR A 1 187 ? 20.172 -22.531 -8.07 1 95.38 187 TYR A C 1
ATOM 1478 O O . TYR A 1 187 ? 20.469 -21.344 -7.852 1 95.38 187 TYR A O 1
ATOM 1486 N N . LEU A 1 188 ? 19.094 -22.891 -8.719 1 96.25 188 LEU A N 1
ATOM 1487 C CA . LEU A 1 188 ? 18.141 -21.891 -9.203 1 96.25 188 LEU A CA 1
ATOM 1488 C C . LEU A 1 188 ? 17.438 -21.203 -8.047 1 96.25 188 LEU A C 1
ATOM 1490 O O . LEU A 1 188 ? 17.312 -19.984 -8.023 1 96.25 188 LEU A O 1
ATOM 1494 N N . VAL A 1 189 ? 17.094 -22.016 -7.07 1 96.19 189 VAL A N 1
ATOM 1495 C CA . VAL A 1 189 ? 16.391 -21.5 -5.91 1 96.19 189 VAL A CA 1
ATOM 1496 C C . VAL A 1 189 ? 17.312 -20.594 -5.094 1 96.19 189 VAL A C 1
ATOM 1498 O O . VAL A 1 189 ? 16.938 -19.469 -4.742 1 96.19 189 VAL A O 1
ATOM 1501 N N . VAL A 1 190 ? 18.516 -21.016 -4.867 1 96.44 190 VAL A N 1
ATOM 1502 C CA . VAL A 1 190 ? 19.469 -20.281 -4.043 1 96.44 190 VAL A CA 1
ATOM 1503 C C . VAL A 1 190 ? 19.875 -18.984 -4.75 1 96.44 190 VAL A C 1
ATOM 1505 O O . VAL A 1 190 ? 20 -17.938 -4.113 1 96.44 190 VAL A O 1
ATOM 1508 N N . SER A 1 191 ? 20.094 -19.094 -6.027 1 96.88 191 SER A N 1
ATOM 1509 C CA . SER A 1 191 ? 20.469 -17.906 -6.785 1 96.88 191 SER A CA 1
ATOM 1510 C C . SER A 1 191 ? 19.344 -16.875 -6.789 1 96.88 191 SER A C 1
ATOM 1512 O O . SER A 1 191 ? 19.594 -15.664 -6.707 1 96.88 191 SER A O 1
ATOM 1514 N N . SER A 1 192 ? 18.141 -17.344 -6.992 1 97.19 192 SER A N 1
ATOM 1515 C CA . SER A 1 192 ? 16.984 -16.438 -6.957 1 97.19 192 SER A CA 1
ATOM 1516 C C . SER A 1 192 ? 16.891 -15.719 -5.609 1 97.19 192 SER A C 1
ATOM 1518 O O . SER A 1 192 ? 16.734 -14.5 -5.555 1 97.19 192 SER A O 1
ATOM 1520 N N . MET A 1 193 ? 17.047 -16.453 -4.523 1 96.44 193 MET A N 1
ATOM 1521 C CA . MET A 1 193 ? 16.984 -15.883 -3.186 1 96.44 193 MET A CA 1
ATOM 1522 C C . MET A 1 193 ? 18.125 -14.883 -2.975 1 96.44 193 MET A C 1
ATOM 1524 O O . MET A 1 193 ? 17.922 -13.812 -2.389 1 96.44 193 MET A O 1
ATOM 1528 N N . ALA A 1 194 ? 19.25 -15.219 -3.508 1 96.94 194 ALA A N 1
ATOM 1529 C CA . ALA A 1 194 ? 20.422 -14.352 -3.367 1 96.94 194 ALA A CA 1
ATOM 1530 C C . ALA A 1 194 ? 20.203 -13.023 -4.098 1 96.94 194 ALA A C 1
ATOM 1532 O O . ALA A 1 194 ? 20.5 -11.961 -3.561 1 96.94 194 ALA A O 1
ATOM 1533 N N . VAL A 1 195 ? 19.703 -13.133 -5.258 1 96.88 195 VAL A N 1
ATOM 1534 C CA . VAL A 1 195 ? 19.484 -11.93 -6.051 1 96.88 195 VAL A CA 1
ATOM 1535 C C . VAL A 1 195 ? 18.438 -11.039 -5.375 1 96.88 195 VAL A C 1
ATOM 1537 O O . VAL A 1 195 ? 18.578 -9.812 -5.355 1 96.88 195 VAL A O 1
ATOM 1540 N N . ILE A 1 196 ? 17.406 -11.648 -4.801 1 96.19 196 ILE A N 1
ATOM 1541 C CA . ILE A 1 196 ? 16.375 -10.906 -4.094 1 96.19 196 ILE A CA 1
ATOM 1542 C C . ILE A 1 196 ? 16.984 -10.172 -2.904 1 96.19 196 ILE A C 1
ATOM 1544 O O . ILE A 1 196 ? 16.797 -8.961 -2.75 1 96.19 196 ILE A O 1
ATOM 1548 N N . LEU A 1 197 ? 17.781 -10.867 -2.15 1 96.25 197 LEU A N 1
ATOM 1549 C CA . LEU A 1 197 ? 18.328 -10.312 -0.915 1 96.25 197 LEU A CA 1
ATOM 1550 C C . LEU A 1 197 ? 19.359 -9.227 -1.211 1 96.25 197 LEU A C 1
ATOM 1552 O O . LEU A 1 197 ? 19.406 -8.211 -0.514 1 96.25 197 LEU A O 1
ATOM 1556 N N . VAL A 1 198 ? 20.109 -9.422 -2.258 1 96.5 198 VAL A N 1
ATOM 1557 C CA . VAL A 1 198 ? 21.109 -8.422 -2.643 1 96.5 198 VAL A CA 1
ATOM 1558 C C . VAL A 1 198 ? 20.391 -7.156 -3.115 1 96.5 198 VAL A C 1
ATOM 1560 O O . VAL A 1 198 ? 20.797 -6.043 -2.754 1 96.5 198 VAL A O 1
ATOM 1563 N N . THR A 1 199 ? 19.375 -7.355 -3.908 1 94.88 199 THR A N 1
ATOM 1564 C CA . THR A 1 199 ? 18.625 -6.207 -4.402 1 94.88 199 THR A CA 1
ATOM 1565 C C . THR A 1 199 ? 17.953 -5.465 -3.25 1 94.88 199 THR A C 1
ATOM 1567 O O . THR A 1 199 ? 17.953 -4.23 -3.211 1 94.88 199 THR A O 1
ATOM 1570 N N . LEU A 1 200 ? 17.438 -6.176 -2.326 1 92.19 200 LEU A N 1
ATOM 1571 C CA . LEU A 1 200 ? 16.812 -5.57 -1.152 1 92.19 200 LEU A CA 1
ATOM 1572 C C . LEU A 1 200 ? 17.844 -4.812 -0.323 1 92.19 200 LEU A C 1
ATOM 1574 O O . LEU A 1 200 ? 17.562 -3.729 0.19 1 92.19 200 LEU A O 1
ATOM 1578 N N . ALA A 1 201 ? 18.984 -5.379 -0.207 1 93.81 201 ALA A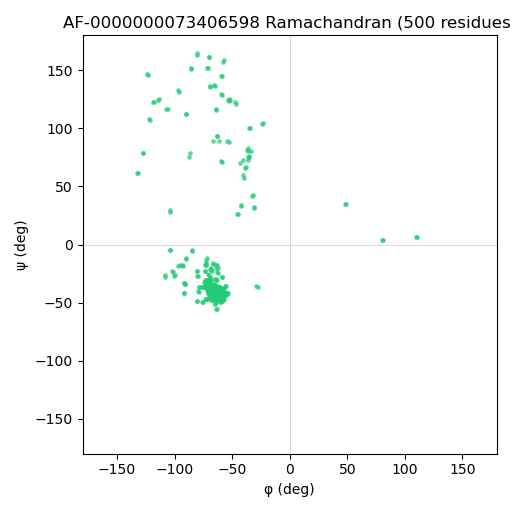 N 1
ATOM 1579 C CA . ALA A 1 201 ? 20.062 -4.719 0.531 1 93.81 201 ALA A CA 1
ATOM 1580 C C . ALA A 1 201 ? 20.422 -3.381 -0.109 1 93.81 201 ALA A C 1
ATOM 1582 O O . ALA A 1 201 ? 20.625 -2.385 0.59 1 93.81 201 ALA A O 1
ATOM 1583 N N . ILE A 1 202 ? 20.469 -3.412 -1.38 1 93.06 202 ILE A N 1
ATOM 1584 C CA . ILE A 1 202 ? 20.797 -2.193 -2.113 1 93.06 202 ILE A CA 1
ATOM 1585 C C . ILE A 1 202 ? 19.703 -1.147 -1.886 1 93.06 202 ILE A C 1
ATOM 1587 O O . ILE A 1 202 ? 20 0.015 -1.601 1 93.06 202 ILE A O 1
ATOM 1591 N N . PHE A 1 203 ? 18.516 -1.597 -1.911 1 86 203 PHE A N 1
ATOM 1592 C CA . PHE A 1 203 ? 17.391 -0.68 -1.688 1 86 203 PHE A CA 1
ATOM 1593 C C . PHE A 1 203 ? 17.406 -0.167 -0.252 1 86 203 PHE A C 1
ATOM 1595 O O . PHE A 1 203 ? 17.078 0.997 -0.003 1 86 203 PHE A O 1
ATOM 1602 N N . GLY A 1 204 ? 17.656 -1.031 0.635 1 85.75 204 GLY A N 1
ATOM 1603 C CA . GLY A 1 204 ? 17.781 -0.611 2.023 1 85.75 204 GLY A CA 1
ATOM 1604 C C . GLY A 1 204 ? 18.812 0.473 2.232 1 85.75 204 GLY A C 1
ATOM 1605 O O . GLY A 1 204 ? 18.562 1.458 2.93 1 85.75 204 GLY A O 1
ATOM 1606 N N . VAL A 1 205 ? 19.938 0.362 1.571 1 90.75 205 VAL A N 1
ATOM 1607 C CA . VAL A 1 205 ? 21.016 1.334 1.675 1 90.75 205 VAL A CA 1
ATOM 1608 C C . VAL A 1 205 ? 20.578 2.66 1.057 1 90.75 205 VAL A C 1
ATOM 1610 O O . VAL A 1 205 ? 20.812 3.727 1.63 1 90.75 205 VAL A O 1
ATOM 1613 N N . LEU A 1 206 ? 19.875 2.564 -0.012 1 85.06 206 LEU A N 1
ATOM 1614 C CA . LEU A 1 206 ? 19.469 3.77 -0.721 1 85.06 206 LEU A CA 1
ATOM 1615 C C . LEU A 1 206 ? 18.406 4.531 0.071 1 85.06 206 LEU A C 1
ATOM 1617 O O . LEU A 1 206 ? 18.359 5.762 0.017 1 85.06 206 LEU A O 1
ATOM 1621 N N . SER A 1 207 ? 17.625 3.842 0.768 1 81.62 207 SER A N 1
ATOM 1622 C CA . SER A 1 207 ? 16.531 4.473 1.516 1 81.62 207 SER A CA 1
ATOM 1623 C C . SER A 1 207 ? 17.078 5.234 2.725 1 81.62 207 SER A C 1
ATOM 1625 O O . SER A 1 207 ? 16.375 6.09 3.281 1 81.62 207 SER A O 1
ATOM 1627 N N . THR A 1 208 ? 18.312 5 3.174 1 85.81 208 THR A N 1
ATOM 1628 C CA . THR A 1 208 ? 18.875 5.602 4.379 1 85.81 208 THR A CA 1
ATOM 1629 C C . THR A 1 208 ? 19.094 7.098 4.188 1 85.81 208 THR A C 1
ATOM 1631 O O . THR A 1 208 ? 19.203 7.848 5.16 1 85.81 208 THR A O 1
ATOM 1634 N N . LYS A 1 209 ? 19.156 7.488 2.971 1 82.44 209 LYS A N 1
ATOM 1635 C CA . LYS A 1 209 ? 19.281 8.922 2.709 1 82.44 209 LYS A CA 1
ATOM 1636 C C . LYS A 1 209 ? 18.047 9.672 3.203 1 82.44 209 LYS A C 1
ATOM 1638 O O . LYS A 1 209 ? 18.141 10.852 3.57 1 82.44 209 LYS A O 1
ATOM 1643 N N . TYR A 1 210 ? 17.016 8.984 3.371 1 76.5 210 TYR A N 1
ATOM 1644 C CA . TYR A 1 210 ? 15.773 9.625 3.787 1 76.5 210 TYR A CA 1
ATOM 1645 C C . TYR A 1 210 ? 15.438 9.281 5.234 1 76.5 210 TYR A C 1
ATOM 1647 O O . TYR A 1 210 ? 14.781 10.062 5.926 1 76.5 210 TYR A O 1
ATOM 1655 N N . THR A 1 211 ? 15.875 8.203 5.691 1 79.19 211 THR A N 1
ATOM 1656 C CA . THR A 1 211 ? 15.469 7.734 7.012 1 79.19 211 THR A CA 1
ATOM 1657 C C . THR A 1 211 ? 16.469 8.18 8.07 1 79.19 211 THR A C 1
ATOM 1659 O O . THR A 1 211 ? 16.172 8.148 9.266 1 79.19 211 THR A O 1
ATOM 1662 N N . GLY A 1 212 ? 17.688 8.57 7.656 1 79.62 212 GLY A N 1
ATOM 1663 C CA . GLY A 1 212 ? 18.703 8.992 8.602 1 79.62 212 GLY A CA 1
ATOM 1664 C C . GLY A 1 212 ? 19.422 7.836 9.266 1 79.62 212 GLY A C 1
ATOM 1665 O O . GLY A 1 212 ? 20.266 8.039 10.133 1 79.62 212 GLY A O 1
ATOM 1666 N N . LEU A 1 213 ? 19.109 6.652 8.852 1 83.44 213 LEU A N 1
ATOM 1667 C CA . LEU A 1 213 ? 19.766 5.473 9.414 1 83.44 213 LEU A CA 1
ATOM 1668 C C . LEU A 1 213 ? 21.141 5.254 8.773 1 83.44 213 LEU A C 1
ATOM 1670 O O . LEU A 1 213 ? 21.438 5.852 7.738 1 83.44 213 LEU A O 1
ATOM 1674 N N . SER A 1 214 ? 21.875 4.422 9.469 1 91.94 214 SER A N 1
ATOM 1675 C CA . SER A 1 214 ? 23.109 3.996 8.844 1 91.94 214 SER A CA 1
ATOM 1676 C C . SER A 1 214 ? 22.859 3.035 7.688 1 91.94 214 SER A C 1
ATOM 1678 O O . SER A 1 214 ? 21.844 2.34 7.668 1 91.94 214 SER A O 1
ATOM 1680 N N . LYS A 1 215 ? 23.766 3.061 6.766 1 92.5 215 LYS A N 1
ATOM 1681 C CA . LYS A 1 215 ? 23.625 2.242 5.566 1 92.5 215 LYS A CA 1
ATOM 1682 C C . LYS A 1 215 ? 23.484 0.765 5.922 1 92.5 215 LYS A C 1
ATOM 1684 O O . LYS A 1 215 ? 22.656 0.057 5.348 1 92.5 215 LYS A O 1
ATOM 1689 N N . SER A 1 216 ? 24.234 0.356 6.941 1 94.38 216 SER A N 1
ATOM 1690 C CA . SER A 1 216 ? 24.188 -1.051 7.332 1 94.38 216 SER A CA 1
ATOM 1691 C C . SER A 1 216 ? 22.844 -1.406 7.961 1 94.38 216 SER A C 1
ATOM 1693 O O . SER A 1 216 ? 22.297 -2.48 7.703 1 94.38 216 SER A O 1
ATOM 1695 N N . ARG A 1 217 ? 22.328 -0.551 8.695 1 91.38 217 ARG A N 1
ATOM 1696 C CA . ARG A 1 217 ? 21.047 -0.812 9.352 1 91.38 217 ARG A CA 1
ATOM 1697 C C . ARG A 1 217 ? 19.922 -0.891 8.328 1 91.38 217 ARG A C 1
ATOM 1699 O O . ARG A 1 217 ? 19.031 -1.742 8.43 1 91.38 217 ARG A O 1
ATOM 1706 N N . GLY A 1 218 ? 19.984 -0.01 7.352 1 89.5 218 GLY A N 1
ATOM 1707 C CA . GLY A 1 218 ? 19 -0.048 6.285 1 89.5 218 GLY A CA 1
ATOM 1708 C C . GLY A 1 218 ? 19.031 -1.34 5.492 1 89.5 218 GLY A C 1
ATOM 1709 O O . GLY A 1 218 ? 17.984 -1.928 5.219 1 89.5 218 GLY A O 1
ATOM 1710 N N . ALA A 1 219 ? 20.219 -1.744 5.234 1 93.06 219 ALA A N 1
ATOM 1711 C CA . ALA A 1 219 ? 20.375 -2.984 4.48 1 93.06 219 ALA A CA 1
ATOM 1712 C C . ALA A 1 219 ? 19.891 -4.184 5.285 1 93.06 219 ALA A C 1
ATOM 1714 O O . ALA A 1 219 ? 19.172 -5.035 4.766 1 93.06 219 ALA A O 1
ATOM 1715 N N . PHE A 1 220 ? 20.203 -4.277 6.543 1 93.75 220 PHE A N 1
ATOM 1716 C CA . PHE A 1 220 ? 19.891 -5.43 7.379 1 93.75 220 PHE A CA 1
ATOM 1717 C C . PHE A 1 220 ? 18.391 -5.504 7.629 1 93.75 220 PHE A C 1
ATOM 1719 O O . PHE A 1 220 ? 17.828 -6.598 7.73 1 93.75 220 PHE A O 1
ATOM 1726 N N . GLU A 1 221 ? 17.797 -4.402 7.711 1 89.5 221 GLU A N 1
ATOM 1727 C CA . GLU A 1 221 ? 16.344 -4.395 7.906 1 89.5 221 GLU A CA 1
ATOM 1728 C C . GLU A 1 221 ? 15.625 -4.977 6.695 1 89.5 221 GLU A C 1
ATOM 1730 O O . GLU A 1 221 ? 14.695 -5.773 6.844 1 89.5 221 GLU A O 1
ATOM 1735 N N . GLN A 1 222 ? 16.109 -4.594 5.535 1 89.31 222 GLN A N 1
ATOM 1736 C CA . GLN A 1 222 ? 15.492 -5.082 4.309 1 89.31 222 GLN A CA 1
ATOM 1737 C C . GLN A 1 222 ? 15.773 -6.566 4.098 1 89.31 222 GLN A C 1
ATOM 1739 O O . GLN A 1 222 ? 14.891 -7.32 3.689 1 89.31 222 GLN A O 1
ATOM 1744 N N . ILE A 1 223 ? 16.953 -6.965 4.402 1 93.94 223 ILE A N 1
ATOM 1745 C CA . ILE A 1 223 ? 17.328 -8.367 4.277 1 93.94 223 ILE A CA 1
ATOM 1746 C C . ILE A 1 223 ? 16.516 -9.211 5.258 1 93.94 223 ILE A C 1
ATOM 1748 O O . ILE A 1 223 ? 16 -10.273 4.898 1 93.94 223 ILE A O 1
ATOM 1752 N N . GLY A 1 224 ? 16.438 -8.727 6.461 1 93.88 224 GLY A N 1
ATOM 1753 C CA . GLY A 1 224 ? 15.688 -9.445 7.477 1 93.88 224 GLY A CA 1
ATOM 1754 C C . GLY A 1 224 ? 14.227 -9.656 7.113 1 93.88 224 GLY A C 1
ATOM 1755 O O . GLY A 1 224 ? 13.711 -10.766 7.23 1 93.88 224 GLY A O 1
ATOM 1756 N N . THR A 1 225 ? 13.633 -8.672 6.625 1 89.56 225 THR A N 1
ATOM 1757 C CA . THR A 1 225 ? 12.227 -8.758 6.262 1 89.56 225 THR A CA 1
ATOM 1758 C C . THR A 1 225 ? 12.039 -9.625 5.02 1 89.56 225 THR A C 1
ATOM 1760 O O . THR A 1 225 ? 11.078 -10.398 4.934 1 89.56 225 THR A O 1
ATOM 1763 N N . GLY A 1 226 ? 12.906 -9.516 4.078 1 93 226 GLY A N 1
ATOM 1764 C CA . GLY A 1 226 ? 12.867 -10.383 2.908 1 93 226 GLY A CA 1
ATOM 1765 C C . GLY A 1 226 ? 13.016 -11.852 3.248 1 93 226 GLY A C 1
ATOM 1766 O O . GLY A 1 226 ? 12.289 -12.695 2.717 1 93 226 GLY A O 1
ATOM 1767 N N . LEU A 1 227 ? 13.938 -12.117 4.211 1 95.62 227 LEU A N 1
ATOM 1768 C CA . LEU A 1 227 ? 14.188 -13.5 4.617 1 95.62 227 LEU A CA 1
ATOM 1769 C C . LEU A 1 227 ? 12.945 -14.109 5.262 1 95.62 227 LEU A C 1
ATOM 1771 O O . LEU A 1 227 ? 12.641 -15.281 5.043 1 95.62 227 LEU A O 1
ATOM 1775 N N . ILE A 1 228 ? 12.273 -13.367 5.992 1 95.19 228 ILE A N 1
ATOM 1776 C CA . ILE A 1 228 ? 11.062 -13.852 6.648 1 95.19 228 ILE A CA 1
ATOM 1777 C C . ILE A 1 228 ? 10.023 -14.227 5.594 1 95.19 228 ILE A C 1
ATOM 1779 O O . ILE A 1 228 ? 9.422 -15.305 5.664 1 95.19 228 ILE A O 1
ATOM 1783 N N . ALA A 1 229 ? 9.859 -13.391 4.617 1 95.56 229 ALA A N 1
ATOM 1784 C CA . ALA A 1 229 ? 8.867 -13.633 3.576 1 95.56 229 ALA A CA 1
ATOM 1785 C C . ALA A 1 229 ? 9.258 -14.836 2.721 1 95.56 229 ALA A C 1
ATOM 1787 O O . ALA A 1 229 ? 8.414 -15.68 2.41 1 95.56 229 ALA A O 1
ATOM 1788 N N . LEU A 1 230 ? 10.547 -14.914 2.387 1 96.88 230 LEU A N 1
ATOM 1789 C CA . LEU A 1 230 ? 11.016 -15.977 1.498 1 96.88 230 LEU A CA 1
ATOM 1790 C C . LEU A 1 230 ? 11 -17.328 2.207 1 96.88 230 LEU A C 1
ATOM 1792 O O . LEU A 1 230 ? 10.469 -18.297 1.676 1 96.88 230 LEU A O 1
ATOM 1796 N N . ILE A 1 231 ? 11.516 -17.375 3.408 1 96.5 231 ILE A N 1
ATOM 1797 C CA . ILE A 1 231 ? 11.602 -18.625 4.16 1 96.5 231 ILE A CA 1
ATOM 1798 C C . ILE A 1 231 ? 10.203 -19.062 4.594 1 96.5 231 ILE A C 1
ATOM 1800 O O . ILE A 1 231 ? 9.859 -20.234 4.512 1 96.5 231 ILE A O 1
ATOM 1804 N N . GLY A 1 232 ? 9.445 -18.141 5.043 1 96.12 232 GLY A N 1
ATOM 1805 C CA . GLY A 1 232 ? 8.07 -18.453 5.41 1 96.12 232 GLY A CA 1
ATOM 1806 C C . GLY A 1 232 ? 7.262 -19.047 4.27 1 96.12 232 GLY A C 1
ATOM 1807 O O . GLY A 1 232 ? 6.543 -20.031 4.453 1 96.12 232 GLY A O 1
ATOM 1808 N N . SER A 1 233 ? 7.434 -18.5 3.137 1 96.69 233 SER A N 1
ATOM 1809 C CA . SER A 1 233 ? 6.684 -18.969 1.974 1 96.69 233 SER A CA 1
ATOM 1810 C C . SER A 1 233 ? 7.18 -20.328 1.506 1 96.69 233 SER A C 1
ATOM 1812 O O . SER A 1 233 ? 6.387 -21.172 1.076 1 96.69 233 SER A O 1
ATOM 1814 N N . TYR A 1 234 ? 8.5 -20.531 1.569 1 96.69 234 TYR A N 1
ATOM 1815 C CA . TYR A 1 234 ? 9.055 -21.828 1.196 1 96.69 234 TYR A CA 1
ATOM 1816 C C . TYR A 1 234 ? 8.484 -22.938 2.064 1 96.69 234 TYR A C 1
ATOM 1818 O O . TYR A 1 234 ? 8.039 -23.969 1.553 1 96.69 234 TYR A O 1
ATOM 1826 N N . PHE A 1 235 ? 8.461 -22.688 3.316 1 96.5 235 PHE A N 1
ATOM 1827 C CA . PHE A 1 235 ? 7.953 -23.688 4.25 1 96.5 235 PHE A CA 1
ATOM 1828 C C . PHE A 1 235 ? 6.453 -23.906 4.059 1 96.5 235 PHE A C 1
ATOM 1830 O O . PHE A 1 235 ? 5.953 -25.016 4.195 1 96.5 235 PHE A O 1
ATOM 1837 N N . ALA A 1 236 ? 5.801 -22.891 3.785 1 95.56 236 ALA A N 1
ATOM 1838 C CA . ALA A 1 236 ? 4.375 -23.031 3.506 1 95.56 236 ALA A CA 1
ATOM 1839 C C . ALA A 1 236 ? 4.133 -23.922 2.289 1 95.56 236 ALA A C 1
ATOM 1841 O O . ALA A 1 236 ? 3.225 -24.75 2.293 1 95.56 236 ALA A O 1
ATOM 1842 N N . GLY A 1 237 ? 4.941 -23.688 1.251 1 95.31 237 GLY A N 1
ATOM 1843 C CA . GLY A 1 237 ? 4.852 -24.547 0.085 1 95.31 237 GLY A CA 1
ATOM 1844 C C . GLY A 1 237 ? 5.09 -26.016 0.406 1 95.31 237 GLY A C 1
ATOM 1845 O O . GLY A 1 237 ? 4.371 -26.891 -0.079 1 95.31 237 GLY A O 1
ATOM 1846 N N . MET A 1 238 ? 6.016 -26.266 1.277 1 95.19 238 MET A N 1
ATOM 1847 C CA . MET A 1 238 ? 6.32 -27.625 1.696 1 95.19 238 MET A CA 1
ATOM 1848 C C . MET A 1 238 ? 5.141 -28.25 2.438 1 95.19 238 MET A C 1
ATOM 1850 O O . MET A 1 238 ? 4.805 -29.406 2.217 1 95.19 238 MET A O 1
ATOM 1854 N N . ILE A 1 239 ? 4.543 -27.453 3.256 1 95.94 239 ILE A N 1
ATOM 1855 C CA . ILE A 1 239 ? 3.416 -27.922 4.055 1 95.94 239 ILE A CA 1
ATOM 1856 C C . ILE A 1 239 ? 2.229 -28.234 3.143 1 95.94 239 ILE A C 1
ATOM 1858 O O . ILE A 1 239 ? 1.568 -29.266 3.295 1 95.94 239 ILE A O 1
ATOM 1862 N N . ILE A 1 240 ? 1.993 -27.391 2.16 1 94.31 240 ILE A N 1
ATOM 1863 C CA . ILE A 1 240 ? 0.891 -27.594 1.226 1 94.31 240 ILE A CA 1
ATOM 1864 C C . ILE A 1 240 ? 1.133 -28.859 0.406 1 94.31 240 ILE A C 1
ATOM 1866 O O . ILE A 1 240 ? 0.199 -29.609 0.133 1 94.31 240 ILE A O 1
ATOM 1870 N N . SER A 1 241 ? 2.396 -29.062 0.054 1 92.94 241 SER A N 1
ATOM 1871 C CA . SER A 1 241 ? 2.736 -30.25 -0.721 1 92.94 241 SER A CA 1
ATOM 1872 C C . SER A 1 241 ? 2.463 -31.516 0.072 1 92.94 241 SER A C 1
ATOM 1874 O O . SER A 1 241 ? 2.121 -32.562 -0.504 1 92.94 241 SER A O 1
ATOM 1876 N N . TYR A 1 242 ? 2.574 -31.438 1.363 1 90.62 242 TYR A N 1
ATOM 1877 C CA . TYR A 1 242 ? 2.314 -32.594 2.234 1 90.62 242 TYR A CA 1
ATOM 1878 C C . TYR A 1 242 ? 0.825 -32.906 2.283 1 90.62 242 TYR A C 1
ATOM 1880 O O . TYR A 1 242 ? 0.435 -34.062 2.26 1 90.62 242 TYR A O 1
ATOM 1888 N N . PHE A 1 243 ? -0.09 -31.906 2.248 1 89.12 243 PHE A N 1
ATOM 1889 C CA . PHE A 1 243 ? -1.529 -32.094 2.387 1 89.12 243 PHE A CA 1
ATOM 1890 C C . PHE A 1 243 ? -2.186 -32.281 1.024 1 89.12 243 PHE A C 1
ATOM 1892 O O . PHE A 1 243 ? -3.223 -32.938 0.913 1 89.12 243 PHE A O 1
ATOM 1899 N N . ILE A 1 244 ? -1.6 -31.578 -0.014 1 88 244 ILE A N 1
ATOM 1900 C CA . ILE A 1 244 ? -2.135 -31.656 -1.369 1 88 244 ILE A CA 1
ATOM 1901 C C . ILE A 1 244 ? -1.02 -32.031 -2.342 1 88 244 ILE A C 1
ATOM 1903 O O . ILE A 1 244 ? -0.494 -31.188 -3.059 1 88 244 ILE A O 1
ATOM 1907 N N . PRO A 1 245 ? -0.729 -33.375 -2.332 1 78.88 245 PRO A N 1
ATOM 1908 C CA . PRO A 1 245 ? 0.377 -33.781 -3.199 1 78.88 245 PRO A CA 1
ATOM 1909 C C . PRO A 1 245 ? 0.04 -33.656 -4.684 1 78.88 245 PRO A C 1
ATOM 1911 O O . PRO A 1 245 ? -1.126 -33.781 -5.066 1 78.88 245 PRO A O 1
ATOM 1914 N N . LEU A 1 246 ? 0.966 -33.125 -5.449 1 70.81 246 LEU A N 1
ATOM 1915 C CA . LEU A 1 246 ? 0.81 -33.094 -6.898 1 70.81 246 LEU A CA 1
ATOM 1916 C C . LEU A 1 246 ? 0.658 -34.5 -7.465 1 70.81 246 LEU A C 1
ATOM 1918 O O . LEU A 1 246 ? 1.298 -35.438 -6.988 1 70.81 246 LEU A O 1
ATOM 1922 N N . PRO A 1 247 ? -0.372 -34.688 -8.258 1 61.75 247 PRO A N 1
ATOM 1923 C CA . PRO A 1 247 ? -0.472 -36 -8.844 1 61.75 247 PRO A CA 1
ATOM 1924 C C . PRO A 1 247 ? 0.818 -36.438 -9.539 1 61.75 247 PRO A C 1
ATOM 1926 O O . PRO A 1 247 ? 1.563 -35.625 -10.055 1 61.75 247 PRO A O 1
ATOM 1929 N N . GLN A 1 248 ? 1.329 -37.594 -9.125 1 52.38 248 GLN A N 1
ATOM 1930 C CA . GLN A 1 248 ? 2.539 -38.281 -9.594 1 52.38 248 GLN A CA 1
ATOM 1931 C C . GLN A 1 248 ? 2.834 -37.906 -11.047 1 52.38 248 GLN A C 1
ATOM 1933 O O . GLN A 1 248 ? 3.996 -37.844 -11.445 1 52.38 248 GLN A O 1
ATOM 1938 N N . HIS A 1 249 ? 1.861 -37.75 -11.812 1 44.97 249 HIS A N 1
ATOM 1939 C CA . HIS A 1 249 ? 2.113 -37.531 -13.234 1 44.97 249 HIS A CA 1
ATOM 1940 C C . HIS A 1 249 ? 2.668 -36.156 -13.492 1 44.97 249 HIS A C 1
ATOM 1942 O O . HIS A 1 249 ? 3.17 -35.875 -14.586 1 44.97 249 HIS A O 1
ATOM 1948 N N . LEU A 1 250 ? 2.596 -35.312 -12.531 1 47.25 250 LEU A N 1
ATOM 1949 C CA . LEU A 1 250 ? 3.127 -33.969 -12.672 1 47.25 250 LEU A CA 1
ATOM 1950 C C . LEU A 1 250 ? 4.547 -33.875 -12.125 1 47.25 250 LEU A C 1
ATOM 1952 O O . LEU A 1 250 ? 5.25 -32.875 -12.359 1 47.25 250 LEU A O 1
ATOM 1956 N N . VAL A 1 251 ? 4.977 -34.906 -11.258 1 40.53 251 VAL A N 1
ATOM 1957 C CA . VAL A 1 251 ? 6.312 -35.094 -10.703 1 40.53 251 VAL A CA 1
ATOM 1958 C C . VAL A 1 251 ? 7.168 -35.906 -11.664 1 40.53 251 VAL A C 1
ATOM 1960 O O . VAL A 1 251 ? 6.906 -37.094 -11.883 1 40.53 251 VAL A O 1
ATOM 1963 N N . ILE A 1 252 ? 7.695 -35.406 -12.797 1 33.97 252 ILE A N 1
ATOM 1964 C CA . ILE A 1 252 ? 8.695 -36.25 -13.453 1 33.97 252 ILE A CA 1
ATOM 1965 C C . ILE A 1 252 ? 9.969 -36.281 -12.609 1 33.97 252 ILE A C 1
ATOM 1967 O O . ILE A 1 252 ? 10.414 -35.25 -12.102 1 33.97 252 ILE A O 1
ATOM 1971 N N . MET B 1 1 ? -22.281 24.953 49.625 1 27.53 1 MET B N 1
ATOM 1972 C CA . MET B 1 1 ? -22.812 25.156 48.281 1 27.53 1 MET B CA 1
ATOM 1973 C C . MET B 1 1 ? -21.688 25.172 47.25 1 27.53 1 MET B C 1
ATOM 1975 O O . MET B 1 1 ? -21.219 26.234 46.844 1 27.53 1 MET B O 1
ATOM 1979 N N . GLN B 1 2 ? -20.516 24.453 47.344 1 32.91 2 GLN B N 1
ATOM 1980 C CA . GLN B 1 2 ? -19.156 24.266 46.875 1 32.91 2 GLN B CA 1
ATOM 1981 C C . GLN B 1 2 ? -19.141 23.812 45.406 1 32.91 2 GLN B C 1
ATOM 1983 O O . GLN B 1 2 ? -19.719 22.781 45.062 1 32.91 2 GLN B O 1
ATOM 1988 N N . SER B 1 3 ? -19.125 24.828 44.406 1 30.11 3 SER B N 1
ATOM 1989 C CA . SER B 1 3 ? -19.312 24.766 42.969 1 30.11 3 SER B CA 1
ATOM 1990 C C . SER B 1 3 ? -18.359 23.766 42.344 1 30.11 3 SER B C 1
ATOM 1992 O O . SER B 1 3 ? -17.141 23.859 42.531 1 30.11 3 SER B O 1
ATOM 1994 N N . LEU B 1 4 ? -18.641 22.438 42.188 1 32.16 4 LEU B N 1
ATOM 1995 C CA . LEU B 1 4 ? -18.094 21.281 41.5 1 32.16 4 LEU B CA 1
ATOM 1996 C C . LEU B 1 4 ? -17.578 21.672 40.094 1 32.16 4 LEU B C 1
ATOM 1998 O O . LEU B 1 4 ? -18.375 21.828 39.156 1 32.16 4 LEU B O 1
ATOM 2002 N N . THR B 1 5 ? -16.594 22.688 40 1 31.12 5 THR B N 1
ATOM 2003 C CA . THR B 1 5 ? -15.859 23.141 38.844 1 31.12 5 THR B CA 1
ATOM 2004 C C . THR B 1 5 ? -15.375 21.953 38 1 31.12 5 THR B C 1
ATOM 2006 O O . THR B 1 5 ? -14.586 21.141 38.5 1 31.12 5 THR B O 1
ATOM 2009 N N . MET B 1 6 ? -16.328 21.266 37.344 1 29.66 6 MET B N 1
ATOM 2010 C CA . MET B 1 6 ? -16.234 20.141 36.406 1 29.66 6 MET B CA 1
ATOM 2011 C C . MET B 1 6 ? -14.977 20.25 35.562 1 29.66 6 MET B C 1
ATOM 2013 O O . MET B 1 6 ? -14.781 21.25 34.875 1 29.66 6 MET B O 1
ATOM 2017 N N . ASN B 1 7 ? -13.797 19.875 36.031 1 29.41 7 ASN B N 1
ATOM 2018 C CA . ASN B 1 7 ? -12.516 19.531 35.406 1 29.41 7 ASN B CA 1
ATOM 2019 C C . ASN B 1 7 ? -12.711 18.906 34.031 1 29.41 7 ASN B C 1
ATOM 2021 O O . ASN B 1 7 ? -12.844 17.688 33.906 1 29.41 7 ASN B O 1
ATOM 2025 N N . ILE B 1 8 ? -13.734 19.281 33.281 1 30.73 8 ILE B N 1
ATOM 2026 C CA . ILE B 1 8 ? -13.922 18.875 31.891 1 30.73 8 ILE B CA 1
ATOM 2027 C C . ILE B 1 8 ? -12.586 18.953 31.156 1 30.73 8 ILE B C 1
ATOM 2029 O O . ILE B 1 8 ? -12.18 20.016 30.688 1 30.73 8 ILE B O 1
ATOM 2033 N N . MET B 1 9 ? -11.445 18.672 31.844 1 30.44 9 MET B N 1
ATOM 2034 C CA . MET B 1 9 ? -10.195 18.5 31.125 1 30.44 9 MET B CA 1
ATOM 2035 C C . MET B 1 9 ? -10.43 17.812 29.781 1 30.44 9 MET B C 1
ATOM 2037 O O . MET B 1 9 ? -10.898 16.672 29.734 1 30.44 9 MET B O 1
ATOM 2041 N N . GLU B 1 10 ? -11 18.547 28.875 1 30.77 10 GLU B N 1
ATOM 2042 C CA . GLU B 1 10 ? -11.297 18.25 27.469 1 30.77 10 GLU B CA 1
ATOM 2043 C C . GLU B 1 10 ? -10.188 17.406 26.844 1 30.77 10 GLU B C 1
ATOM 2045 O O . GLU B 1 10 ? -9.008 17.75 26.922 1 30.77 10 GLU B O 1
ATOM 2050 N N . GLU B 1 11 ? -10.289 16.141 27.078 1 34.12 11 GLU B N 1
ATOM 2051 C CA . GLU B 1 11 ? -9.453 15.094 26.484 1 34.12 11 GLU B CA 1
ATOM 2052 C C . GLU B 1 11 ? -8.844 15.57 25.156 1 34.12 11 GLU B C 1
ATOM 2054 O O . GLU B 1 11 ? -9.539 16.156 24.328 1 34.12 11 GLU B O 1
ATOM 2059 N N . PRO B 1 12 ? -7.598 15.875 25.203 1 34.16 12 PRO B N 1
ATOM 2060 C CA . PRO B 1 12 ? -6.945 16.281 23.953 1 34.16 12 PRO B CA 1
ATOM 2061 C C . PRO B 1 12 ? -7.48 15.523 22.734 1 34.16 12 PRO B C 1
ATOM 2063 O O . PRO B 1 12 ? -7.773 14.328 22.828 1 34.16 12 PRO B O 1
ATOM 2066 N N . ILE B 1 13 ? -8.297 16.031 21.984 1 34.66 13 ILE B N 1
ATOM 2067 C CA . ILE B 1 13 ? -8.781 15.555 20.703 1 34.66 13 ILE B CA 1
ATOM 2068 C C . ILE B 1 13 ? -7.668 14.781 19.984 1 34.66 13 ILE B C 1
ATOM 2070 O O . ILE B 1 13 ? -6.727 15.383 19.469 1 34.66 13 ILE B O 1
ATOM 2074 N N . VAL B 1 14 ? -6.945 13.977 20.641 1 37.97 14 VAL B N 1
ATOM 2075 C CA . VAL B 1 14 ? -6.031 13.008 20.062 1 37.97 14 VAL B CA 1
ATOM 2076 C C . VAL B 1 14 ? -6.617 12.469 18.766 1 37.97 14 VAL B C 1
ATOM 2078 O O . VAL B 1 14 ? -7.641 11.773 18.766 1 37.97 14 VAL B O 1
ATOM 2081 N N . HIS B 1 15 ? -6.656 13.117 17.641 1 41.22 15 HIS B N 1
ATOM 2082 C CA . HIS B 1 15 ? -7.156 12.859 16.297 1 41.22 15 HIS B CA 1
ATOM 2083 C C . HIS B 1 15 ? -6.746 11.477 15.805 1 41.22 15 HIS B C 1
ATOM 2085 O O . HIS B 1 15 ? -5.633 11.023 16.094 1 41.22 15 HIS B O 1
ATOM 2091 N N . ASN B 1 16 ? -7.742 10.484 15.414 1 45.91 16 ASN B N 1
ATOM 2092 C CA . ASN B 1 16 ? -8.109 9.141 14.984 1 45.91 16 ASN B CA 1
ATOM 2093 C C . ASN B 1 16 ? -7.195 8.633 13.875 1 45.91 16 ASN B C 1
ATOM 2095 O O . ASN B 1 16 ? -7.629 7.891 12.992 1 45.91 16 ASN B O 1
ATOM 2099 N N . THR B 1 17 ? -5.977 9.172 13.859 1 54.78 17 THR B N 1
ATOM 2100 C CA . THR B 1 17 ? -5.039 8.711 12.844 1 54.78 17 THR B CA 1
ATOM 2101 C C . THR B 1 17 ? -4.77 7.215 12.992 1 54.78 17 THR B C 1
ATOM 2103 O O . THR B 1 17 ? -4.695 6.488 12 1 54.78 17 THR B O 1
ATOM 2106 N N . HIS B 1 18 ? -4.672 6.848 14.289 1 62.03 18 HIS B N 1
ATOM 2107 C CA . HIS B 1 18 ? -4.48 5.422 14.539 1 62.03 18 HIS B CA 1
ATOM 2108 C C . HIS B 1 18 ? -5.645 4.609 13.977 1 62.03 18 HIS B C 1
ATOM 2110 O O . HIS B 1 18 ? -5.438 3.564 13.359 1 62.03 18 HIS B O 1
ATOM 2116 N N . GLU B 1 19 ? -6.723 5.246 14.234 1 62.75 19 GLU B N 1
ATOM 2117 C CA . GLU B 1 19 ? -7.91 4.551 13.758 1 62.75 19 GLU B CA 1
ATOM 2118 C C . GLU B 1 19 ? -7.973 4.551 12.234 1 62.75 19 GLU B C 1
ATOM 2120 O O . GLU B 1 19 ? -8.383 3.561 11.625 1 62.75 19 GLU B O 1
ATOM 2125 N N . ALA B 1 20 ? -7.398 5.547 11.781 1 65.25 20 ALA B N 1
ATOM 2126 C CA . ALA B 1 20 ? -7.387 5.648 10.32 1 65.25 20 ALA B CA 1
ATOM 2127 C C . ALA B 1 20 ? -6.398 4.66 9.711 1 65.25 20 ALA B C 1
ATOM 2129 O O . ALA B 1 20 ? -6.699 4.016 8.703 1 65.25 20 ALA B O 1
ATOM 2130 N N . ASP B 1 21 ? -5.32 4.52 10.438 1 70.44 21 ASP B N 1
ATOM 2131 C CA . ASP B 1 21 ? -4.305 3.592 9.961 1 70.44 21 ASP B CA 1
ATOM 2132 C C . ASP B 1 21 ? -4.805 2.148 10.023 1 70.44 21 ASP B C 1
ATOM 2134 O O . ASP B 1 21 ? -4.598 1.371 9.094 1 70.44 21 ASP B O 1
ATOM 2138 N N . ILE B 1 22 ? -5.41 1.891 11.117 1 74.06 22 ILE B N 1
ATOM 2139 C CA . ILE B 1 22 ? -5.914 0.537 11.32 1 74.06 22 ILE B CA 1
ATOM 2140 C C . ILE B 1 22 ? -7.023 0.245 10.312 1 74.06 22 ILE B C 1
ATOM 2142 O O . ILE B 1 22 ? -7.059 -0.83 9.711 1 74.06 22 ILE B O 1
ATOM 2146 N N . PHE B 1 23 ? -7.84 1.154 10.148 1 70.75 23 PHE B N 1
ATOM 2147 C CA . PHE B 1 23 ? -8.938 0.98 9.211 1 70.75 23 PHE B CA 1
ATOM 2148 C C . PHE B 1 23 ? -8.414 0.801 7.789 1 70.75 23 PHE B C 1
ATOM 2150 O O . PHE B 1 23 ? -8.828 -0.112 7.078 1 70.75 23 PHE B O 1
ATOM 2157 N N . ARG B 1 24 ? -7.492 1.591 7.426 1 73.5 24 ARG B N 1
ATOM 2158 C CA . ARG B 1 24 ? -6.883 1.493 6.105 1 73.5 24 ARG B CA 1
ATOM 2159 C C . ARG B 1 24 ? -6.223 0.133 5.902 1 73.5 24 ARG B C 1
ATOM 2161 O O . ARG B 1 24 ? -6.387 -0.493 4.855 1 73.5 24 ARG B O 1
ATOM 2168 N N . THR B 1 25 ? -5.582 -0.233 6.902 1 79.81 25 THR B N 1
ATOM 2169 C CA . THR B 1 25 ? -4.859 -1.498 6.824 1 79.81 25 THR B CA 1
ATOM 2170 C C . THR B 1 25 ? -5.832 -2.668 6.699 1 79.81 25 THR B C 1
ATOM 2172 O O . THR B 1 25 ? -5.598 -3.594 5.918 1 79.81 25 THR B O 1
ATOM 2175 N N . LYS B 1 26 ? -6.938 -2.561 7.395 1 81.31 26 LYS B N 1
ATOM 2176 C CA . LYS B 1 26 ? -7.945 -3.615 7.336 1 81.31 26 LYS B CA 1
ATOM 2177 C C . LYS B 1 26 ? -8.594 -3.678 5.957 1 81.31 26 LYS B C 1
ATOM 2179 O O . LYS B 1 26 ? -8.688 -4.75 5.355 1 81.31 26 LYS B O 1
ATOM 2184 N N . VAL B 1 27 ? -8.953 -2.598 5.48 1 77.31 27 VAL B N 1
ATOM 2185 C CA . VAL B 1 27 ? -9.68 -2.508 4.219 1 77.31 27 VAL B CA 1
ATOM 2186 C C . VAL B 1 27 ? -8.75 -2.865 3.061 1 77.31 27 VAL B C 1
ATOM 2188 O O . VAL B 1 27 ? -9.102 -3.678 2.201 1 77.31 27 VAL B O 1
ATOM 2191 N N . PHE B 1 28 ? -7.594 -2.387 3.145 1 77.75 28 PHE B N 1
ATOM 2192 C CA . PHE B 1 28 ? -6.656 -2.633 2.055 1 77.75 28 PHE B CA 1
ATOM 2193 C C . PHE B 1 28 ? -6.16 -4.074 2.084 1 77.75 28 PHE B C 1
ATOM 2195 O O . PHE B 1 28 ? -5.902 -4.668 1.035 1 77.75 28 PHE B O 1
ATOM 2202 N N . GLY B 1 29 ? -6.066 -4.566 3.234 1 84.88 29 GLY B N 1
ATOM 2203 C CA . GLY B 1 29 ? -5.672 -5.961 3.352 1 84.88 29 GLY B CA 1
ATOM 2204 C C . GLY B 1 29 ? -6.66 -6.918 2.705 1 84.88 29 GLY B C 1
ATOM 2205 O O . GLY B 1 29 ? -6.27 -7.777 1.91 1 84.88 29 GLY B O 1
ATOM 2206 N N . ILE B 1 30 ? -7.922 -6.68 3 1 86.81 30 ILE B N 1
ATOM 2207 C CA . ILE B 1 30 ? -8.961 -7.543 2.441 1 86.81 30 ILE B CA 1
ATOM 2208 C C . ILE B 1 30 ? -9.031 -7.348 0.929 1 86.81 30 ILE B C 1
ATOM 2210 O O . ILE B 1 30 ? -9.094 -8.32 0.173 1 86.81 30 ILE B O 1
ATOM 2214 N N . GLN B 1 31 ? -8.992 -6.156 0.559 1 85.62 31 GLN B N 1
ATOM 2215 C CA . GLN B 1 31 ? -9.109 -5.836 -0.86 1 85.62 31 GLN B CA 1
ATOM 2216 C C . GLN B 1 31 ? -7.93 -6.406 -1.65 1 85.62 31 GLN B C 1
ATOM 2218 O O . GLN B 1 31 ? -8.117 -6.996 -2.715 1 85.62 31 GLN B O 1
ATOM 2223 N N . ASP B 1 32 ? -6.816 -6.281 -1.074 1 87.81 32 ASP B N 1
ATOM 2224 C CA . ASP B 1 32 ? -5.621 -6.785 -1.744 1 87.81 32 ASP B CA 1
ATOM 2225 C C . ASP B 1 32 ? -5.637 -8.305 -1.824 1 87.81 32 ASP B C 1
ATOM 2227 O O . ASP B 1 32 ? -5.176 -8.891 -2.811 1 87.81 32 ASP B O 1
ATOM 2231 N N . GLY B 1 33 ? -6.098 -8.844 -0.791 1 92.56 33 GLY B N 1
ATOM 2232 C CA . GLY B 1 33 ? -6.242 -10.289 -0.833 1 92.56 33 GLY B CA 1
ATOM 2233 C C . GLY B 1 33 ? -7.238 -10.766 -1.878 1 92.56 33 GLY B C 1
ATOM 2234 O O . GLY B 1 33 ? -6.969 -11.711 -2.613 1 92.56 33 GLY B O 1
ATOM 2235 N N . LEU B 1 34 ? -8.312 -10.047 -1.956 1 94 34 LEU B N 1
ATOM 2236 C CA . LEU B 1 34 ? -9.367 -10.391 -2.898 1 94 34 LEU B CA 1
ATOM 2237 C C . LEU B 1 34 ? -8.883 -10.266 -4.336 1 94 34 LEU B C 1
ATOM 2239 O O . LEU B 1 34 ? -8.977 -11.211 -5.117 1 94 34 LEU B O 1
ATOM 2243 N N . ILE B 1 35 ? -8.328 -9.156 -4.625 1 93.75 35 ILE B N 1
ATOM 2244 C CA . ILE B 1 35 ? -7.938 -8.883 -6.004 1 93.75 35 ILE B CA 1
ATOM 2245 C C . ILE B 1 35 ? -6.621 -9.586 -6.316 1 93.75 35 ILE B C 1
ATOM 2247 O O . ILE B 1 35 ? -6.449 -10.133 -7.41 1 93.75 35 ILE B O 1
ATOM 2251 N N . GLY B 1 36 ? -5.742 -9.578 -5.395 1 94.38 36 GLY B N 1
ATOM 2252 C CA . GLY B 1 36 ? -4.438 -10.18 -5.617 1 94.38 36 GLY B CA 1
ATOM 2253 C C . GLY B 1 36 ? -4.504 -11.68 -5.859 1 94.38 36 GLY B C 1
ATOM 2254 O O . GLY B 1 36 ? -4.004 -12.172 -6.875 1 94.38 36 GLY B O 1
ATOM 2255 N N . VAL B 1 37 ? -5.098 -12.32 -4.922 1 96.44 37 VAL B N 1
ATOM 2256 C CA . VAL B 1 37 ? -5.246 -13.766 -5.07 1 96.44 37 VAL B CA 1
ATOM 2257 C C . VAL B 1 37 ? -6.223 -14.078 -6.203 1 96.44 37 VAL B C 1
ATOM 2259 O O . VAL B 1 37 ? -5.992 -14.992 -6.996 1 96.44 37 VAL B O 1
ATOM 2262 N N . GLY B 1 38 ? -7.238 -13.289 -6.262 1 97.25 38 GLY B N 1
ATOM 2263 C CA . GLY B 1 38 ? -8.195 -13.461 -7.348 1 97.25 38 GLY B CA 1
ATOM 2264 C C . GLY B 1 38 ? -7.566 -13.336 -8.719 1 97.25 38 GLY B C 1
ATOM 2265 O O . GLY B 1 38 ? -7.828 -14.156 -9.602 1 97.25 38 GLY B O 1
ATOM 2266 N N . ALA B 1 39 ? -6.789 -12.375 -8.883 1 96.94 39 ALA B N 1
ATOM 2267 C CA . ALA B 1 39 ? -6.117 -12.164 -10.164 1 96.94 39 ALA B CA 1
ATOM 2268 C C . ALA B 1 39 ? -5.18 -13.328 -10.484 1 96.94 39 ALA B C 1
ATOM 2270 O O . ALA B 1 39 ? -5.098 -13.766 -11.641 1 96.94 39 ALA B O 1
ATOM 2271 N N . LEU B 1 40 ? -4.547 -13.797 -9.484 1 96.38 40 LEU B N 1
ATOM 2272 C CA . LEU B 1 40 ? -3.6 -14.883 -9.711 1 96.38 40 LEU B CA 1
ATOM 2273 C C . LEU B 1 40 ? -4.324 -16.172 -10.102 1 96.38 40 LEU B C 1
ATOM 2275 O O . LEU B 1 40 ? -3.896 -16.875 -11.016 1 96.38 40 LEU B O 1
ATOM 2279 N N . ILE B 1 41 ? -5.363 -16.438 -9.398 1 96.88 41 ILE B N 1
ATOM 2280 C CA . ILE B 1 41 ? -6.062 -17.672 -9.742 1 96.88 41 ILE B CA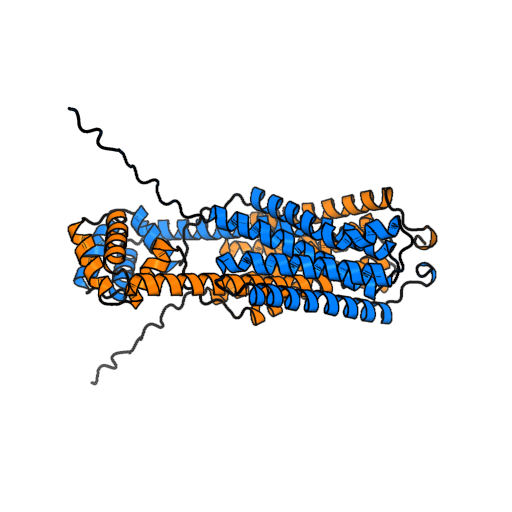 1
ATOM 2281 C C . ILE B 1 41 ? -6.773 -17.516 -11.078 1 96.88 41 ILE B C 1
ATOM 2283 O O . ILE B 1 41 ? -6.938 -18.484 -11.828 1 96.88 41 ILE B O 1
ATOM 2287 N N . SER B 1 42 ? -7.195 -16.312 -11.398 1 96.88 42 SER B N 1
ATOM 2288 C CA . SER B 1 42 ? -7.711 -16.062 -12.742 1 96.88 42 SER B CA 1
ATOM 2289 C C . SER B 1 42 ? -6.652 -16.328 -13.805 1 96.88 42 SER B C 1
ATOM 2291 O O . SER B 1 42 ? -6.93 -16.953 -14.828 1 96.88 42 SER B O 1
ATOM 2293 N N . GLY B 1 43 ? -5.488 -15.859 -13.555 1 96.44 43 GLY B N 1
ATOM 2294 C CA . GLY B 1 43 ? -4.387 -16.141 -14.461 1 96.44 43 GLY B CA 1
ATOM 2295 C C . GLY B 1 43 ? -4.074 -17.625 -14.57 1 96.44 43 GLY B C 1
ATOM 2296 O O . GLY B 1 43 ? -3.865 -18.141 -15.672 1 96.44 43 GLY B O 1
ATOM 2297 N N . ALA B 1 44 ? -4.047 -18.297 -13.414 1 95.88 44 ALA B N 1
ATOM 2298 C CA . ALA B 1 44 ? -3.803 -19.734 -13.406 1 95.88 44 ALA B CA 1
ATOM 2299 C C . ALA B 1 44 ? -4.891 -20.484 -14.172 1 95.88 44 ALA B C 1
ATOM 2301 O O . ALA B 1 44 ? -4.613 -21.484 -14.828 1 95.88 44 ALA B O 1
ATOM 2302 N N . SER B 1 45 ? -6.09 -19.984 -14.039 1 95.94 45 SER B N 1
ATOM 2303 C CA . SER B 1 45 ? -7.203 -20.594 -14.758 1 95.94 45 SER B CA 1
ATOM 2304 C C . SER B 1 45 ? -7.055 -20.406 -16.266 1 95.94 45 SER B C 1
ATOM 2306 O O . SER B 1 45 ? -7.473 -21.266 -17.047 1 95.94 45 SER B O 1
ATOM 2308 N N . GLY B 1 46 ? -6.555 -19.281 -16.625 1 94.81 46 GLY B N 1
ATOM 2309 C CA . GLY B 1 46 ? -6.289 -19.047 -18.031 1 94.81 46 GLY B CA 1
ATOM 2310 C C . GLY B 1 46 ? -5.145 -19.906 -18.578 1 94.81 46 GLY B C 1
ATOM 2311 O O . GLY B 1 46 ? -5.121 -20.234 -19.75 1 94.81 46 GLY B O 1
ATOM 2312 N N . TYR B 1 47 ? -4.238 -20.156 -17.625 1 94.06 47 TYR B N 1
ATOM 2313 C CA . TYR B 1 47 ? -3.053 -20.922 -18 1 94.06 47 TYR B CA 1
ATOM 2314 C C . TYR B 1 47 ? -3.354 -22.406 -18.047 1 94.06 47 TYR B C 1
ATOM 2316 O O . TYR B 1 47 ? -3.023 -23.094 -19.016 1 94.06 47 TYR B O 1
ATOM 2324 N N . SER B 1 48 ? -4.039 -22.734 -16.844 1 88.69 48 SER B N 1
ATOM 2325 C CA . SER B 1 48 ? -4.367 -24.141 -16.703 1 88.69 48 SER B CA 1
ATOM 2326 C C . SER B 1 48 ? -5.867 -24.344 -16.5 1 88.69 48 SER B C 1
ATOM 2328 O O . SER B 1 48 ? -6.547 -23.469 -15.961 1 88.69 48 SER B O 1
ATOM 2330 N N . HIS B 1 49 ? -6.449 -25.453 -17.016 1 88.56 49 HIS B N 1
ATOM 2331 C CA . HIS B 1 49 ? -7.848 -25.797 -16.781 1 88.56 49 HIS B CA 1
ATOM 2332 C C . HIS B 1 49 ? -7.98 -26.922 -15.766 1 88.56 49 HIS B C 1
ATOM 2334 O O . HIS B 1 49 ? -8.945 -27.688 -15.797 1 88.56 49 HIS B O 1
ATOM 2340 N N . ASP B 1 50 ? -6.91 -26.938 -14.82 1 90.31 50 ASP B N 1
ATOM 2341 C CA . ASP B 1 50 ? -6.91 -27.922 -13.742 1 90.31 50 ASP B CA 1
ATOM 2342 C C . ASP B 1 50 ? -7.23 -27.266 -12.398 1 90.31 50 ASP B C 1
ATOM 2344 O O . ASP B 1 50 ? -6.457 -26.438 -11.906 1 90.31 50 ASP B O 1
ATOM 2348 N N . PRO B 1 51 ? -8.352 -27.672 -11.805 1 93.06 51 PRO B N 1
ATOM 2349 C CA . PRO B 1 51 ? -8.773 -27.047 -10.547 1 93.06 51 PRO B CA 1
ATOM 2350 C C . PRO B 1 51 ? -7.738 -27.188 -9.438 1 93.06 51 PRO B C 1
ATOM 2352 O O . PRO B 1 51 ? -7.621 -26.312 -8.578 1 93.06 51 PRO B O 1
ATOM 2355 N N . LEU B 1 52 ? -6.953 -28.25 -9.508 1 90.25 52 LEU B N 1
ATOM 2356 C CA . LEU B 1 52 ? -5.957 -28.469 -8.469 1 90.25 52 LEU B CA 1
ATOM 2357 C C . LEU B 1 52 ? -4.816 -27.453 -8.586 1 90.25 52 LEU B C 1
ATOM 2359 O O . LEU B 1 52 ? -4.344 -26.938 -7.574 1 90.25 52 LEU B O 1
ATOM 2363 N N . ILE B 1 53 ? -4.418 -27.219 -9.797 1 89.81 53 ILE B N 1
ATOM 2364 C CA . ILE B 1 53 ? -3.34 -26.266 -10.031 1 89.81 53 ILE B CA 1
ATOM 2365 C C . ILE B 1 53 ? -3.793 -24.859 -9.609 1 89.81 53 ILE B C 1
ATOM 2367 O O . ILE B 1 53 ? -3.043 -24.125 -8.961 1 89.81 53 ILE B O 1
ATOM 2371 N N . VAL B 1 54 ? -4.98 -24.547 -9.93 1 94.69 54 VAL B N 1
ATOM 2372 C CA . VAL B 1 54 ? -5.527 -23.234 -9.594 1 94.69 54 VAL B CA 1
ATOM 2373 C C . VAL B 1 54 ? -5.621 -23.078 -8.078 1 94.69 54 VAL B C 1
ATOM 2375 O O . VAL B 1 54 ? -5.215 -22.062 -7.527 1 94.69 54 VAL B O 1
ATOM 2378 N N . LEU B 1 55 ? -6.07 -24.109 -7.418 1 94.75 55 LEU B N 1
ATOM 2379 C CA . LEU B 1 55 ? -6.246 -24.078 -5.969 1 94.75 55 LEU B CA 1
ATOM 2380 C C . LEU B 1 55 ? -4.902 -23.953 -5.258 1 94.75 55 LEU B C 1
ATOM 2382 O O . LEU B 1 55 ? -4.738 -23.125 -4.359 1 94.75 55 LEU B O 1
ATOM 2386 N N . VAL B 1 56 ? -3.912 -24.75 -5.664 1 93.62 56 VAL B N 1
ATOM 2387 C CA . VAL B 1 56 ? -2.598 -24.734 -5.027 1 93.62 56 VAL B CA 1
ATOM 2388 C C . VAL B 1 56 ? -1.921 -23.391 -5.273 1 93.62 56 VAL B C 1
ATOM 2390 O O . VAL B 1 56 ? -1.324 -22.812 -4.359 1 93.62 56 VAL B O 1
ATOM 2393 N N . THR B 1 57 ? -2.064 -22.938 -6.52 1 93.62 57 THR B N 1
ATOM 2394 C CA . THR B 1 57 ? -1.506 -21.625 -6.848 1 93.62 57 THR B CA 1
ATOM 2395 C C . THR B 1 57 ? -2.123 -20.547 -5.969 1 93.62 57 THR B C 1
ATOM 2397 O O . THR B 1 57 ? -1.417 -19.656 -5.477 1 93.62 57 THR B O 1
ATOM 2400 N N . GLY B 1 58 ? -3.432 -20.609 -5.762 1 96.12 58 GLY B N 1
ATOM 2401 C CA . GLY B 1 58 ? -4.121 -19.641 -4.926 1 96.12 58 GLY B CA 1
ATOM 2402 C C . GLY B 1 58 ? -3.705 -19.703 -3.467 1 96.12 58 GLY B C 1
ATOM 2403 O O . GLY B 1 58 ? -3.557 -18.672 -2.811 1 96.12 58 GLY B O 1
ATOM 2404 N N . LEU B 1 59 ? -3.498 -20.859 -2.977 1 96.25 59 LEU B N 1
ATOM 2405 C CA . LEU B 1 59 ? -3.076 -21.047 -1.592 1 96.25 59 LEU B CA 1
ATOM 2406 C C . LEU B 1 59 ? -1.664 -20.5 -1.381 1 96.25 59 LEU B C 1
ATOM 2408 O O . LEU B 1 59 ? -1.4 -19.812 -0.399 1 96.25 59 LEU B O 1
ATOM 2412 N N . LEU B 1 60 ? -0.797 -20.875 -2.307 1 95.62 60 LEU B N 1
ATOM 2413 C CA . LEU B 1 60 ? 0.562 -20.344 -2.244 1 95.62 60 LEU B CA 1
ATOM 2414 C C . LEU B 1 60 ? 0.558 -18.828 -2.322 1 95.62 60 LEU B C 1
ATOM 2416 O O . LEU B 1 60 ? 1.298 -18.156 -1.594 1 95.62 60 LEU B O 1
ATOM 2420 N N . ALA B 1 61 ? -0.288 -18.328 -3.189 1 95.88 61 ALA B N 1
ATOM 2421 C CA . ALA B 1 61 ? -0.397 -16.875 -3.365 1 95.88 61 ALA B CA 1
ATOM 2422 C C . ALA B 1 61 ? -0.882 -16.203 -2.084 1 95.88 61 ALA B C 1
ATOM 2424 O O . ALA B 1 61 ? -0.382 -15.148 -1.704 1 95.88 61 ALA B O 1
ATOM 2425 N N . THR B 1 62 ? -1.846 -16.797 -1.431 1 96.69 62 THR B N 1
ATOM 2426 C CA . THR B 1 62 ? -2.404 -16.234 -0.21 1 96.69 62 THR B CA 1
ATOM 2427 C C . THR B 1 62 ? -1.334 -16.109 0.87 1 96.69 62 THR B C 1
ATOM 2429 O O . THR B 1 62 ? -1.189 -15.047 1.491 1 96.69 62 THR B O 1
ATOM 2432 N N . ILE B 1 63 ? -0.576 -17.078 0.98 1 95.81 63 ILE B N 1
ATOM 2433 C CA . ILE B 1 63 ? 0.442 -17.094 2.025 1 95.81 63 ILE B CA 1
ATOM 2434 C C . ILE B 1 63 ? 1.595 -16.172 1.643 1 95.81 63 ILE B C 1
ATOM 2436 O O . ILE B 1 63 ? 2.055 -15.375 2.461 1 95.81 63 ILE B O 1
ATOM 2440 N N . ALA B 1 64 ? 2.074 -16.344 0.437 1 95.12 64 ALA B N 1
ATOM 2441 C CA . ALA B 1 64 ? 3.178 -15.508 -0.037 1 95.12 64 ALA B CA 1
ATOM 2442 C C . ALA B 1 64 ? 2.826 -14.023 0.049 1 95.12 64 ALA B C 1
ATOM 2444 O O . ALA B 1 64 ? 3.654 -13.203 0.456 1 95.12 64 ALA B O 1
ATOM 2445 N N . GLN B 1 65 ? 1.617 -13.703 -0.318 1 94.06 65 GLN B N 1
ATOM 2446 C CA . GLN B 1 65 ? 1.19 -12.312 -0.275 1 94.06 65 GLN B CA 1
ATOM 2447 C C . GLN B 1 65 ? 1.027 -11.828 1.163 1 94.06 65 GLN B C 1
ATOM 2449 O O . GLN B 1 65 ? 1.293 -10.664 1.468 1 94.06 65 GLN B O 1
ATOM 2454 N N . ALA B 1 66 ? 0.532 -12.688 1.956 1 95.62 66 ALA B N 1
ATOM 2455 C CA . ALA B 1 66 ? 0.416 -12.32 3.365 1 95.62 66 ALA B CA 1
ATOM 2456 C C . ALA B 1 66 ? 1.777 -11.961 3.955 1 95.62 66 ALA B C 1
ATOM 2458 O O . ALA B 1 66 ? 1.916 -10.953 4.645 1 95.62 66 ALA B O 1
ATOM 2459 N N . PHE B 1 67 ? 2.734 -12.75 3.658 1 93.81 67 PHE B N 1
ATOM 2460 C CA . PHE B 1 67 ? 4.082 -12.477 4.141 1 93.81 67 PHE B CA 1
ATOM 2461 C C . PHE B 1 67 ? 4.641 -11.211 3.498 1 93.81 67 PHE B C 1
ATOM 2463 O O . PHE B 1 67 ? 5.176 -10.344 4.188 1 93.81 67 PHE B O 1
ATOM 2470 N N . SER B 1 68 ? 4.504 -11.117 2.199 1 92.38 68 SER B N 1
ATOM 2471 C CA . SER B 1 68 ? 5.086 -10.008 1.454 1 92.38 68 SER B CA 1
ATOM 2472 C C . SER B 1 68 ? 4.445 -8.68 1.843 1 92.38 68 SER B C 1
ATOM 2474 O O . SER B 1 68 ? 5.145 -7.715 2.172 1 92.38 68 SER B O 1
ATOM 2476 N N . MET B 1 69 ? 3.145 -8.664 1.907 1 92.19 69 MET B N 1
ATOM 2477 C CA . MET B 1 69 ? 2.449 -7.418 2.211 1 92.19 69 MET B CA 1
ATOM 2478 C C . MET B 1 69 ? 2.557 -7.082 3.693 1 92.19 69 MET B C 1
ATOM 2480 O O . MET B 1 69 ? 2.617 -5.91 4.066 1 92.19 69 MET B O 1
ATOM 2484 N N . GLY B 1 70 ? 2.512 -8.094 4.484 1 92.5 70 GLY B N 1
ATOM 2485 C CA . GLY B 1 70 ? 2.746 -7.848 5.898 1 92.5 70 GLY B CA 1
ATOM 2486 C C . GLY B 1 70 ? 4.094 -7.211 6.176 1 92.5 70 GLY B C 1
ATOM 2487 O O . GLY B 1 70 ? 4.172 -6.195 6.871 1 92.5 70 GLY B O 1
ATOM 2488 N N . VAL B 1 71 ? 5.074 -7.734 5.605 1 89.44 71 VAL B N 1
ATOM 2489 C CA . VAL B 1 71 ? 6.426 -7.199 5.727 1 89.44 71 VAL B CA 1
ATOM 2490 C C . VAL B 1 71 ? 6.5 -5.824 5.07 1 89.44 71 VAL B C 1
ATOM 2492 O O . VAL B 1 71 ? 7.137 -4.906 5.598 1 89.44 71 VAL B O 1
ATOM 2495 N N . GLY B 1 72 ? 5.875 -5.719 3.967 1 85.31 72 GLY B N 1
ATOM 2496 C CA . GLY B 1 72 ? 5.824 -4.434 3.293 1 85.31 72 GLY B CA 1
ATOM 2497 C C . GLY B 1 72 ? 5.203 -3.338 4.141 1 85.31 72 GLY B C 1
ATOM 2498 O O . GLY B 1 72 ? 5.734 -2.229 4.219 1 85.31 72 GLY B O 1
ATOM 2499 N N . GLU B 1 73 ? 4.113 -3.652 4.723 1 86.75 73 GLU B N 1
ATOM 2500 C CA . GLU B 1 73 ? 3.443 -2.695 5.598 1 86.75 73 GLU B CA 1
ATOM 2501 C C . GLU B 1 73 ? 4.324 -2.336 6.793 1 86.75 73 GLU B C 1
ATOM 2503 O O . GLU B 1 73 ? 4.375 -1.175 7.203 1 86.75 73 GLU B O 1
ATOM 2508 N N . TYR B 1 74 ? 4.965 -3.264 7.297 1 87.94 74 TYR B N 1
ATOM 2509 C CA . TYR B 1 74 ? 5.898 -3.035 8.398 1 87.94 74 TYR B CA 1
ATOM 2510 C C . TYR B 1 74 ? 7.004 -2.074 7.98 1 87.94 74 TYR B C 1
ATOM 2512 O O . TYR B 1 74 ? 7.254 -1.075 8.664 1 87.94 74 TYR B O 1
ATOM 2520 N N . ILE B 1 75 ? 7.574 -2.342 6.91 1 83.94 75 ILE B N 1
ATOM 2521 C CA . ILE B 1 75 ? 8.711 -1.556 6.453 1 83.94 75 ILE B CA 1
ATOM 2522 C C . ILE B 1 75 ? 8.258 -0.146 6.09 1 83.94 75 ILE B C 1
ATOM 2524 O O . ILE B 1 75 ? 8.93 0.836 6.41 1 83.94 75 ILE B O 1
ATOM 2528 N N . SER B 1 76 ? 7.207 -0.086 5.352 1 81 76 SER B N 1
ATOM 2529 C CA . SER B 1 76 ? 6.73 1.227 4.934 1 81 76 SER B CA 1
ATOM 2530 C C . SER B 1 76 ? 6.422 2.115 6.133 1 81 76 SER B C 1
ATOM 2532 O O . SER B 1 76 ? 6.77 3.297 6.145 1 81 76 SER B O 1
ATOM 2534 N N . THR B 1 77 ? 5.746 1.565 7.133 1 82.25 77 THR B N 1
ATOM 2535 C CA . THR B 1 77 ? 5.402 2.318 8.336 1 82.25 77 THR B CA 1
ATOM 2536 C C . THR B 1 77 ? 6.656 2.684 9.125 1 82.25 77 THR B C 1
ATOM 2538 O O . THR B 1 77 ? 6.77 3.797 9.641 1 82.25 77 THR B O 1
ATOM 2541 N N . ARG B 1 78 ? 7.516 1.74 9.164 1 84.38 78 ARG B N 1
ATOM 2542 C CA . ARG B 1 78 ? 8.766 1.968 9.891 1 84.38 78 ARG B CA 1
ATOM 2543 C C . ARG B 1 78 ? 9.594 3.059 9.227 1 84.38 78 ARG B C 1
ATOM 2545 O O . ARG B 1 78 ? 10.133 3.936 9.898 1 84.38 78 ARG B O 1
ATOM 2552 N N . VAL B 1 79 ? 9.703 2.955 7.969 1 78.62 79 VAL B N 1
ATOM 2553 C CA . VAL B 1 79 ? 10.477 3.938 7.215 1 78.62 79 VAL B CA 1
ATOM 2554 C C . VAL B 1 79 ? 9.836 5.316 7.355 1 78.62 79 VAL B C 1
ATOM 2556 O O . VAL B 1 79 ? 10.531 6.316 7.535 1 78.62 79 VAL B O 1
ATOM 2559 N N . ARG B 1 80 ? 8.555 5.34 7.25 1 77.75 80 ARG B N 1
ATOM 2560 C CA . ARG B 1 80 ? 7.852 6.609 7.418 1 77.75 80 ARG B CA 1
ATOM 2561 C C . ARG B 1 80 ? 8.117 7.207 8.797 1 77.75 80 ARG B C 1
ATOM 2563 O O . ARG B 1 80 ? 8.359 8.406 8.922 1 77.75 80 ARG B O 1
ATOM 2570 N N . SER B 1 81 ? 8.023 6.41 9.773 1 80.88 81 SER B N 1
ATOM 2571 C CA . SER B 1 81 ? 8.289 6.852 11.141 1 80.88 81 SER B CA 1
ATOM 2572 C C . SER B 1 81 ? 9.711 7.391 11.281 1 80.88 81 SER B C 1
ATOM 2574 O O . SER B 1 81 ? 9.938 8.398 11.945 1 80.88 81 SER B O 1
ATOM 2576 N N . GLN B 1 82 ? 10.602 6.715 10.641 1 81.75 82 GLN B N 1
ATOM 2577 C CA . GLN B 1 82 ? 12 7.117 10.719 1 81.75 82 GLN B CA 1
ATOM 2578 C C . GLN B 1 82 ? 12.242 8.438 10 1 81.75 82 GLN B C 1
ATOM 2580 O O . GLN B 1 82 ? 13.055 9.258 10.438 1 81.75 82 GLN B O 1
ATOM 2585 N N . ILE B 1 83 ? 11.594 8.625 8.922 1 78.88 83 ILE B N 1
ATOM 2586 C CA . ILE B 1 83 ? 11.711 9.875 8.172 1 78.88 83 ILE B CA 1
ATOM 2587 C C . ILE B 1 83 ? 11.219 11.039 9.031 1 78.88 83 ILE B C 1
ATOM 2589 O O . ILE B 1 83 ? 11.875 12.078 9.117 1 78.88 83 ILE B O 1
ATOM 2593 N N . ILE B 1 84 ? 10.078 10.812 9.625 1 78.44 84 ILE B N 1
ATOM 2594 C CA . ILE B 1 84 ? 9.484 11.844 10.461 1 78.44 84 ILE B CA 1
ATOM 2595 C C . ILE B 1 84 ? 10.398 12.141 11.648 1 78.44 84 ILE B C 1
ATOM 2597 O O . ILE B 1 84 ? 10.656 13.305 11.969 1 78.44 84 ILE B O 1
ATOM 2601 N N . GLU B 1 85 ? 10.906 11.125 12.25 1 83.44 85 GLU B N 1
ATOM 2602 C CA . GLU B 1 85 ? 11.812 11.289 13.383 1 83.44 85 GLU B CA 1
ATOM 2603 C C . GLU B 1 85 ? 13.078 12.039 12.969 1 83.44 85 GLU B C 1
ATOM 2605 O O . GLU B 1 85 ? 13.586 12.867 13.734 1 83.44 85 GLU B O 1
ATOM 2610 N N . ASN B 1 86 ? 13.547 11.703 11.844 1 83.31 86 ASN B N 1
ATOM 2611 C CA . ASN B 1 86 ? 14.734 12.383 11.344 1 83.31 86 ASN B CA 1
ATOM 2612 C C . ASN B 1 86 ? 14.469 13.859 11.078 1 83.31 86 ASN B C 1
ATOM 2614 O O . ASN B 1 86 ? 15.32 14.711 11.359 1 83.31 86 ASN B O 1
ATOM 2618 N N . GLU B 1 87 ? 13.352 14.125 10.484 1 82.44 87 GLU B N 1
ATOM 2619 C CA . GLU B 1 87 ? 12.984 15.516 10.234 1 82.44 87 GLU B CA 1
ATOM 2620 C C . GLU B 1 87 ? 12.805 16.281 11.539 1 82.44 87 GLU B C 1
ATOM 2622 O O . GLU B 1 87 ? 13.164 17.453 11.625 1 82.44 87 GLU B O 1
ATOM 2627 N N . ILE B 1 88 ? 12.227 15.609 12.469 1 84.19 88 ILE B N 1
ATOM 2628 C CA . ILE B 1 88 ? 12.039 16.219 13.773 1 84.19 88 ILE B CA 1
ATOM 2629 C C . ILE B 1 88 ? 13.398 16.547 14.391 1 84.19 88 ILE B C 1
ATOM 2631 O O . ILE B 1 88 ? 13.602 17.641 14.93 1 84.19 88 ILE B O 1
ATOM 2635 N N . LYS B 1 89 ? 14.281 15.641 14.328 1 86.31 89 LYS B N 1
ATOM 2636 C CA . LYS B 1 89 ? 15.633 15.859 14.859 1 86.31 89 LYS B CA 1
ATOM 2637 C C . LYS B 1 89 ? 16.312 17.047 14.172 1 86.31 89 LYS B C 1
ATOM 2639 O O . LYS B 1 89 ? 16.938 17.875 14.836 1 86.31 89 LYS B O 1
ATOM 2644 N N . LYS B 1 90 ? 16.188 17.062 12.891 1 85.69 90 LYS B N 1
ATOM 2645 C CA . LYS B 1 90 ? 16.766 18.172 12.125 1 85.69 90 LYS B CA 1
ATOM 2646 C C . LYS B 1 90 ? 16.156 19.5 12.539 1 85.69 90 LYS B C 1
ATOM 2648 O O . LYS B 1 90 ? 16.859 20.5 12.688 1 85.69 90 LYS B O 1
ATOM 2653 N N . GLU B 1 91 ? 14.852 19.469 12.633 1 88.06 91 GLU B N 1
ATOM 2654 C CA . GLU B 1 91 ? 14.156 20.688 12.992 1 88.06 91 GLU B CA 1
ATOM 2655 C C . GLU B 1 91 ? 14.523 21.141 14.398 1 88.06 91 GLU B C 1
ATOM 2657 O O . GLU B 1 91 ? 14.711 22.344 14.648 1 88.06 91 GLU B O 1
ATOM 2662 N N . LYS B 1 92 ? 14.633 20.25 15.305 1 90.5 92 LYS B N 1
ATOM 2663 C CA . LYS B 1 92 ? 15.047 20.578 16.656 1 90.5 92 LYS B CA 1
ATOM 2664 C C . LYS B 1 92 ? 16.438 21.203 16.672 1 90.5 92 LYS B C 1
ATOM 2666 O O . LYS B 1 92 ? 16.688 22.172 17.406 1 90.5 92 LYS B O 1
ATOM 2671 N N . PHE B 1 93 ? 17.266 20.625 15.914 1 91.31 93 PHE B N 1
ATOM 2672 C CA . PHE B 1 93 ? 18.625 21.172 15.789 1 91.31 93 PHE B CA 1
ATOM 2673 C C . PHE B 1 93 ? 18.578 22.594 15.242 1 91.31 93 PHE B C 1
ATOM 2675 O O . PHE B 1 93 ? 19.281 23.469 15.75 1 91.31 93 PHE B O 1
ATOM 2682 N N . GLU B 1 94 ? 17.781 22.812 14.25 1 90.88 94 GLU B N 1
ATOM 2683 C CA . GLU B 1 94 ? 17.672 24.141 13.641 1 90.88 94 GLU B CA 1
ATOM 2684 C C . GLU B 1 94 ? 17.094 25.141 14.625 1 90.88 94 GLU B C 1
ATOM 2686 O O . GLU B 1 94 ? 17.531 26.297 14.688 1 90.88 94 GLU B O 1
ATOM 2691 N N . ILE B 1 95 ? 16.109 24.766 15.367 1 92 95 ILE B N 1
ATOM 2692 C CA . ILE B 1 95 ? 15.461 25.625 16.344 1 92 95 ILE B CA 1
ATOM 2693 C C . ILE B 1 95 ? 16.484 26.047 17.406 1 92 95 ILE B C 1
ATOM 2695 O O . ILE B 1 95 ? 16.5 27.188 17.844 1 92 95 ILE B O 1
ATOM 2699 N N . GLU B 1 96 ? 17.344 25.141 17.781 1 93 96 GLU B N 1
ATOM 2700 C CA . GLU B 1 96 ? 18.328 25.391 18.844 1 93 96 GLU B CA 1
ATOM 2701 C C . GLU B 1 96 ? 19.5 26.203 18.312 1 93 96 GLU B C 1
ATOM 2703 O O . GLU B 1 96 ? 20.016 27.078 19.016 1 93 96 GLU B O 1
ATOM 2708 N N . ASN B 1 97 ? 19.891 25.953 17.078 1 93.75 97 ASN B N 1
ATOM 2709 C CA . ASN B 1 97 ? 21.141 26.5 16.578 1 93.75 97 ASN B CA 1
ATOM 2710 C C . ASN B 1 97 ? 20.891 27.719 15.688 1 93.75 97 ASN B C 1
ATOM 2712 O O . ASN B 1 97 ? 21.781 28.562 15.516 1 93.75 97 ASN B O 1
ATOM 2716 N N . TYR B 1 98 ? 19.703 27.797 15.117 1 93.19 98 TYR B N 1
ATOM 2717 C CA . TYR B 1 98 ? 19.391 28.906 14.227 1 93.19 98 TYR B CA 1
ATOM 2718 C C . TYR B 1 98 ? 18.047 29.531 14.57 1 93.19 98 TYR B C 1
ATOM 2720 O O . TYR B 1 98 ? 17.156 29.625 13.711 1 93.19 98 TYR B O 1
ATOM 2728 N N . PRO B 1 99 ? 17.891 30.047 15.727 1 92.94 99 PRO B N 1
ATOM 2729 C CA . PRO B 1 99 ? 16.594 30.562 16.188 1 92.94 99 PRO B CA 1
ATOM 2730 C C . PRO B 1 99 ? 16.109 31.766 15.375 1 92.94 99 PRO B C 1
ATOM 2732 O O . PRO B 1 99 ? 14.906 31.922 15.164 1 92.94 99 PRO B O 1
ATOM 2735 N N . GLU B 1 100 ? 17 32.625 14.922 1 93.5 100 GLU B N 1
ATOM 2736 C CA . GLU B 1 100 ? 16.594 33.781 14.172 1 93.5 100 GLU B CA 1
ATOM 2737 C C . GLU B 1 100 ? 16 33.406 12.82 1 93.5 100 GLU B C 1
ATOM 2739 O O . GLU B 1 100 ? 15.039 34.031 12.352 1 93.5 100 GLU B O 1
ATOM 2744 N N . LYS B 1 101 ? 16.609 32.469 12.258 1 92.62 101 LYS B N 1
ATOM 2745 C CA . LYS B 1 101 ? 16.078 31.969 10.992 1 92.62 101 LYS B CA 1
ATOM 2746 C C . LYS B 1 101 ? 14.68 31.391 11.164 1 92.62 101 LYS B C 1
ATOM 2748 O O . LYS B 1 101 ? 13.805 31.625 10.328 1 92.62 101 LYS B O 1
ATOM 2753 N N . GLU B 1 102 ? 14.531 30.672 12.227 1 92.25 102 GLU B N 1
ATOM 2754 C CA . GLU B 1 102 ? 13.234 30.062 12.5 1 92.25 102 GLU B CA 1
ATOM 2755 C C . GLU B 1 102 ? 12.172 31.125 12.773 1 92.25 102 GLU B C 1
ATOM 2757 O O . GLU B 1 102 ? 11.016 30.984 12.359 1 92.25 102 GLU B O 1
ATOM 2762 N N . LYS B 1 103 ? 12.57 32.125 13.438 1 93.38 103 LYS B N 1
ATOM 2763 C CA . LYS B 1 103 ? 11.648 33.219 13.711 1 93.38 103 LYS B CA 1
ATOM 2764 C C . LYS B 1 103 ? 11.188 33.875 12.422 1 93.38 103 LYS B C 1
ATOM 2766 O O . LYS B 1 103 ? 10.008 34.219 12.273 1 93.38 103 LYS B O 1
ATOM 2771 N N . GLU B 1 104 ? 12.125 34.062 11.531 1 93.06 104 GLU B N 1
ATOM 2772 C CA . GLU B 1 104 ? 11.797 34.688 10.242 1 93.06 104 GLU B CA 1
ATOM 2773 C C . GLU B 1 104 ? 10.82 33.812 9.461 1 93.06 104 GLU B C 1
ATOM 2775 O O . GLU B 1 104 ? 9.93 34.312 8.773 1 93.06 104 GLU B O 1
ATOM 2780 N N . GLU B 1 105 ? 11.078 32.531 9.539 1 91.94 105 GLU B N 1
ATOM 2781 C CA . GLU B 1 105 ? 10.164 31.625 8.867 1 91.94 105 GLU B CA 1
ATOM 2782 C C . GLU B 1 105 ? 8.766 31.688 9.469 1 91.94 105 GLU B C 1
ATOM 2784 O O . GLU B 1 105 ? 7.773 31.703 8.742 1 91.94 105 GLU B O 1
ATOM 2789 N N . LEU B 1 106 ? 8.711 31.703 10.727 1 91.62 106 LEU B N 1
ATOM 2790 C CA . LEU B 1 106 ? 7.426 31.812 11.414 1 91.62 106 LEU B CA 1
ATOM 2791 C C . LEU B 1 106 ? 6.691 33.094 10.992 1 91.62 106 LEU B C 1
ATOM 2793 O O . LEU B 1 106 ? 5.488 33.062 10.727 1 91.62 106 LEU B O 1
ATOM 2797 N N . LYS B 1 107 ? 7.441 34.125 10.961 1 93 107 LYS B N 1
ATOM 2798 C CA . LYS B 1 107 ? 6.859 35.406 10.531 1 93 107 LYS B CA 1
ATOM 2799 C C . LYS B 1 107 ? 6.262 35.281 9.133 1 93 107 LYS B C 1
ATOM 2801 O O . LYS B 1 107 ? 5.148 35.75 8.891 1 93 107 LYS B O 1
ATOM 2806 N N . SER B 1 108 ? 7.051 34.688 8.289 1 91.56 108 SER B N 1
ATOM 2807 C CA . SER B 1 108 ? 6.609 34.5 6.91 1 91.56 108 SER B CA 1
ATOM 2808 C C . SER B 1 108 ? 5.324 33.688 6.84 1 91.56 108 SER B C 1
ATOM 2810 O O . SER B 1 108 ? 4.441 34 6.031 1 91.56 108 SER B O 1
ATOM 2812 N N . PHE B 1 109 ? 5.227 32.625 7.641 1 86.81 109 PHE B N 1
ATOM 2813 C CA . PHE B 1 109 ? 4.031 31.781 7.668 1 86.81 109 PHE B CA 1
ATOM 2814 C C . PHE B 1 109 ? 2.799 32.594 8.008 1 86.81 109 PHE B C 1
ATOM 2816 O O . PHE B 1 109 ? 1.758 32.469 7.363 1 86.81 109 PHE B O 1
ATOM 2823 N N . TYR B 1 110 ? 2.91 33.438 8.945 1 90.44 110 TYR B N 1
ATOM 2824 C CA . TYR B 1 110 ? 1.755 34.188 9.438 1 90.44 110 TYR B CA 1
ATOM 2825 C C . TYR B 1 110 ? 1.433 35.375 8.523 1 90.44 110 TYR B C 1
ATOM 2827 O O . TYR B 1 110 ? 0.271 35.75 8.398 1 90.44 110 TYR B O 1
ATOM 2835 N N . MET B 1 111 ? 2.482 35.844 7.859 1 91.44 111 MET B N 1
ATOM 2836 C CA . MET B 1 111 ? 2.219 36.875 6.848 1 91.44 111 MET B CA 1
ATOM 2837 C C . MET B 1 111 ? 1.424 36.281 5.684 1 91.44 111 MET B C 1
ATOM 2839 O O . MET B 1 111 ? 0.551 36.938 5.125 1 91.44 111 MET B O 1
ATOM 2843 N N . GLN B 1 112 ? 1.699 35.125 5.422 1 86 112 GLN B N 1
ATOM 2844 C CA . GLN B 1 112 ? 0.994 34.438 4.34 1 86 112 GLN B CA 1
ATOM 2845 C C . GLN B 1 112 ? -0.468 34.219 4.707 1 86 112 GLN B C 1
ATOM 2847 O O . GLN B 1 112 ? -1.313 34.031 3.826 1 86 112 GLN B O 1
ATOM 2852 N N . LYS B 1 113 ? -0.756 34.219 5.973 1 87 113 LYS B N 1
ATOM 2853 C CA . LYS B 1 113 ? -2.119 34 6.445 1 87 113 LYS B CA 1
ATOM 2854 C C . LYS B 1 113 ? -2.916 35.281 6.449 1 87 113 LYS B C 1
ATOM 2856 O O . LYS B 1 113 ? -4.094 35.312 6.809 1 87 113 LYS B O 1
ATOM 2861 N N . GLY B 1 114 ? -2.178 36.406 6.121 1 86.38 114 GLY B N 1
ATOM 2862 C CA . GLY B 1 114 ? -2.885 37.688 5.988 1 86.38 114 GLY B CA 1
ATOM 2863 C C . GLY B 1 114 ? -2.559 38.656 7.094 1 86.38 114 GLY B C 1
ATOM 2864 O O . GLY B 1 114 ? -3.139 39.75 7.156 1 86.38 114 GLY B O 1
ATOM 2865 N N . LEU B 1 115 ? -1.624 38.312 7.93 1 90.44 115 LEU B N 1
ATOM 2866 C CA . LEU B 1 115 ? -1.242 39.219 9.008 1 90.44 115 LEU B CA 1
ATOM 2867 C C . LEU B 1 115 ? -0.196 40.219 8.523 1 90.44 115 LEU B C 1
ATOM 2869 O O . LEU B 1 115 ? 0.551 39.938 7.586 1 90.44 115 LEU B O 1
ATOM 2873 N N . THR B 1 116 ? -0.243 41.375 9.156 1 92.12 116 THR B N 1
ATOM 2874 C CA . THR B 1 116 ? 0.782 42.375 8.859 1 92.12 116 THR B CA 1
ATOM 2875 C C . THR B 1 116 ? 2.137 41.938 9.406 1 92.12 116 THR B C 1
ATOM 2877 O O . THR B 1 116 ? 2.211 41.031 10.242 1 92.12 116 THR B O 1
ATOM 2880 N N . GLU B 1 117 ? 3.146 42.531 8.891 1 94.06 117 GLU B N 1
ATOM 2881 C CA . GLU B 1 117 ? 4.492 42.188 9.336 1 94.06 117 GLU B CA 1
ATOM 2882 C C . GLU B 1 117 ? 4.641 42.344 10.844 1 94.06 117 GLU B C 1
ATOM 2884 O O . GLU B 1 117 ? 5.242 41.531 11.516 1 94.06 117 GLU B O 1
ATOM 2889 N N . SER B 1 118 ? 4.09 43.438 11.336 1 94.12 118 SER B N 1
ATOM 2890 C CA . SER B 1 118 ? 4.18 43.719 12.758 1 94.12 118 SER B CA 1
ATOM 2891 C C . SER B 1 118 ? 3.418 42.688 13.594 1 94.12 118 SER B C 1
ATOM 2893 O O . SER B 1 118 ? 3.898 42.25 14.633 1 94.12 118 SER B O 1
ATOM 2895 N N . GLU B 1 119 ? 2.277 42.312 13.156 1 92 119 GLU B N 1
ATOM 2896 C CA . GLU B 1 119 ? 1.479 41.312 13.844 1 92 119 GLU B CA 1
ATOM 2897 C C . GLU B 1 119 ? 2.18 39.938 13.828 1 92 119 GLU B C 1
ATOM 2899 O O . GLU B 1 119 ? 2.213 39.25 14.844 1 92 119 GLU B O 1
ATOM 2904 N N . ALA B 1 120 ? 2.711 39.656 12.664 1 94 120 ALA B N 1
ATOM 2905 C CA . ALA B 1 120 ? 3.396 38.375 12.477 1 94 120 ALA B CA 1
ATOM 2906 C C . ALA B 1 120 ? 4.625 38.281 13.375 1 94 120 ALA B C 1
ATOM 2908 O O . ALA B 1 120 ? 4.918 37.219 13.93 1 94 120 ALA B O 1
ATOM 2909 N N . GLU B 1 121 ? 5.301 39.375 13.461 1 94.19 121 GLU B N 1
ATOM 2910 C CA . GLU B 1 121 ? 6.492 39.406 14.305 1 94.19 121 GLU B CA 1
ATOM 2911 C C . GLU B 1 121 ? 6.137 39.188 15.773 1 94.19 121 GLU B C 1
ATOM 2913 O O . GLU B 1 121 ? 6.855 38.469 16.484 1 94.19 121 GLU B O 1
ATOM 2918 N N . LYS B 1 122 ? 5.07 39.781 16.203 1 92.56 122 LYS B N 1
ATOM 2919 C CA . LYS B 1 122 ? 4.625 39.625 17.578 1 92.56 122 LYS B CA 1
ATOM 2920 C C . LYS B 1 122 ? 4.273 38.156 17.875 1 92.56 122 LYS B C 1
ATOM 2922 O O . LYS B 1 122 ? 4.633 37.625 18.938 1 92.56 122 LYS B O 1
ATOM 2927 N N . ILE B 1 123 ? 3.596 37.594 16.984 1 91.88 123 ILE B N 1
ATOM 2928 C CA . ILE B 1 123 ? 3.184 36.219 17.156 1 91.88 123 ILE B CA 1
ATOM 2929 C C . ILE B 1 123 ? 4.414 35.312 17.141 1 91.88 123 ILE B C 1
ATOM 2931 O O . ILE B 1 123 ? 4.535 34.406 17.984 1 91.88 123 ILE B O 1
ATOM 2935 N N . ALA B 1 124 ? 5.273 35.531 16.172 1 93.56 124 ALA B N 1
ATOM 2936 C CA . ALA B 1 124 ? 6.492 34.75 16.062 1 93.56 124 ALA B CA 1
ATOM 2937 C C . ALA B 1 124 ? 7.301 34.781 17.359 1 93.56 124 ALA B C 1
ATOM 2939 O O . ALA B 1 124 ? 7.816 33.781 17.812 1 93.56 124 ALA B O 1
ATOM 2940 N N . ASN B 1 125 ? 7.379 35.969 17.922 1 92.94 125 ASN B N 1
ATOM 2941 C CA . ASN B 1 125 ? 8.117 36.156 19.156 1 92.94 125 ASN B CA 1
ATOM 2942 C C . ASN B 1 125 ? 7.5 35.344 20.297 1 92.94 125 ASN B C 1
ATOM 2944 O O . ASN B 1 125 ? 8.219 34.75 21.109 1 92.94 125 ASN B O 1
ATOM 2948 N N . LYS B 1 126 ? 6.242 35.406 20.328 1 91.81 126 LYS B N 1
ATOM 2949 C CA . LYS B 1 126 ? 5.543 34.656 21.375 1 91.81 126 LYS B CA 1
ATOM 2950 C C . LYS B 1 126 ? 5.738 33.156 21.203 1 91.81 126 LYS B C 1
ATOM 2952 O O . LYS B 1 126 ? 6.008 32.438 22.188 1 91.81 126 LYS B O 1
ATOM 2957 N N . ILE B 1 127 ? 5.617 32.656 20 1 91.69 127 ILE B N 1
ATOM 2958 C CA . ILE B 1 127 ? 5.738 31.25 19.703 1 91.69 127 ILE B CA 1
ATOM 2959 C C . ILE B 1 127 ? 7.16 30.766 20.016 1 91.69 127 ILE B C 1
ATOM 2961 O O . ILE B 1 127 ? 7.355 29.672 20.531 1 91.69 127 ILE B O 1
ATOM 2965 N N . MET B 1 128 ? 8.102 31.625 19.734 1 93.25 128 MET B N 1
ATOM 2966 C CA . MET B 1 128 ? 9.508 31.281 19.906 1 93.25 128 MET B CA 1
ATOM 2967 C C . MET B 1 128 ? 9.844 31.016 21.359 1 93.25 128 MET B C 1
ATOM 2969 O O . MET B 1 128 ? 10.875 30.406 21.672 1 93.25 128 MET B O 1
ATOM 2973 N N . THR B 1 129 ? 8.961 31.469 22.266 1 91.56 129 THR B N 1
ATOM 2974 C CA . THR B 1 129 ? 9.227 31.281 23.688 1 91.56 129 THR B CA 1
ATOM 2975 C C . THR B 1 129 ? 9.023 29.828 24.094 1 91.56 129 THR B C 1
ATOM 2977 O O . THR B 1 129 ? 9.484 29.406 25.156 1 91.56 129 THR B O 1
ATOM 2980 N N . ASN B 1 130 ? 8.344 29.078 23.312 1 92.25 130 ASN B N 1
ATOM 2981 C CA . ASN B 1 130 ? 8.102 27.672 23.547 1 92.25 130 ASN B CA 1
ATOM 2982 C C . ASN B 1 130 ? 8.617 26.812 22.391 1 92.25 130 ASN B C 1
ATOM 2984 O O . ASN B 1 130 ? 7.957 26.672 21.359 1 92.25 130 ASN B O 1
ATOM 2988 N N . LYS B 1 131 ? 9.641 26.125 22.594 1 90.44 131 LYS B N 1
ATOM 2989 C CA . LYS B 1 131 ? 10.32 25.375 21.547 1 90.44 131 LYS B CA 1
ATOM 2990 C C . LYS B 1 131 ? 9.43 24.25 21.016 1 90.44 131 LYS B C 1
ATOM 2992 O O . LYS B 1 131 ? 9.523 23.875 19.844 1 90.44 131 LYS B O 1
ATOM 2997 N N . TYR B 1 132 ? 8.594 23.75 21.828 1 87.75 132 TYR B N 1
ATOM 2998 C CA . TYR B 1 132 ? 7.688 22.672 21.406 1 87.75 132 TYR B CA 1
ATOM 2999 C C . TYR B 1 132 ? 6.672 23.188 20.391 1 87.75 132 TYR B C 1
ATOM 3001 O O . TYR B 1 132 ? 6.363 22.516 19.422 1 87.75 132 TYR B O 1
ATOM 3009 N N . VAL B 1 133 ? 6.23 24.359 20.625 1 88.06 133 VAL B N 1
ATOM 3010 C CA . VAL B 1 133 ? 5.25 24.953 19.719 1 88.06 133 VAL B CA 1
ATOM 3011 C C . VAL B 1 133 ? 5.926 25.328 18.406 1 88.06 133 VAL B C 1
ATOM 3013 O O . VAL B 1 133 ? 5.332 25.188 17.328 1 88.06 133 VAL B O 1
ATOM 3016 N N . VAL B 1 134 ? 7.141 25.781 18.5 1 90.12 134 VAL B N 1
ATOM 3017 C CA . VAL B 1 134 ? 7.898 26.094 17.297 1 90.12 134 VAL B CA 1
ATOM 3018 C C . VAL B 1 134 ? 8.039 24.844 16.438 1 90.12 134 VAL B C 1
ATOM 3020 O O . VAL B 1 134 ? 7.801 24.891 15.227 1 90.12 134 VAL B O 1
ATOM 3023 N N . LEU B 1 135 ? 8.367 23.812 17.078 1 87.62 135 LEU B N 1
ATOM 3024 C CA . LEU B 1 135 ? 8.547 22.547 16.375 1 87.62 135 LEU B CA 1
ATOM 3025 C C . LEU B 1 135 ? 7.258 22.141 15.68 1 87.62 135 LEU B C 1
ATOM 3027 O O . LEU B 1 135 ? 7.281 21.734 14.508 1 87.62 135 LEU B O 1
ATOM 3031 N N . GLN B 1 136 ? 6.188 22.188 16.312 1 83.06 136 GLN B N 1
ATOM 3032 C CA . GLN B 1 136 ? 4.902 21.797 15.75 1 83.06 136 GLN B CA 1
ATOM 3033 C C . GLN B 1 136 ? 4.543 22.656 14.547 1 83.06 136 GLN B C 1
ATOM 3035 O O . GLN B 1 136 ? 4.066 22.156 13.531 1 83.06 136 G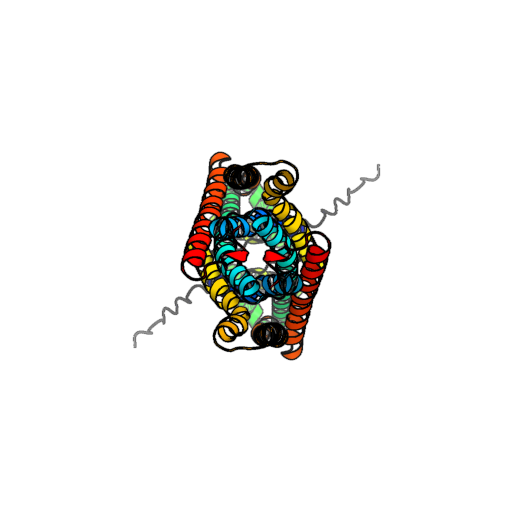LN B O 1
ATOM 3040 N N . GLU B 1 137 ? 4.785 23.906 14.672 1 83.75 137 GLU B N 1
ATOM 3041 C CA . GLU B 1 137 ? 4.496 24.828 13.586 1 83.75 137 GLU B CA 1
ATOM 3042 C C . GLU B 1 137 ? 5.344 24.516 12.352 1 83.75 137 GLU B C 1
ATOM 3044 O O . GLU B 1 137 ? 4.855 24.578 11.227 1 83.75 137 GLU B O 1
ATOM 3049 N N . MET B 1 138 ? 6.559 24.219 12.664 1 83.06 138 MET B N 1
ATOM 3050 C CA . MET B 1 138 ? 7.465 23.922 11.562 1 83.06 138 MET B CA 1
ATOM 3051 C C . MET B 1 138 ? 7.086 22.609 10.883 1 83.06 138 MET B C 1
ATOM 3053 O O . MET B 1 138 ? 7.145 22.5 9.656 1 83.06 138 MET B O 1
ATOM 3057 N N . LEU B 1 139 ? 6.711 21.688 11.656 1 77.38 139 LEU B N 1
ATOM 3058 C CA . LEU B 1 139 ? 6.328 20.391 11.117 1 77.38 139 LEU B CA 1
ATOM 3059 C C . LEU B 1 139 ? 5.094 20.516 10.227 1 77.38 139 LEU B C 1
ATOM 3061 O O . LEU B 1 139 ? 5.039 19.922 9.148 1 77.38 139 LEU B O 1
ATOM 3065 N N . ILE B 1 140 ? 4.219 21.234 10.695 1 73.44 140 ILE B N 1
ATOM 3066 C CA . ILE B 1 140 ? 2.951 21.375 9.992 1 73.44 140 ILE B CA 1
ATOM 3067 C C . ILE B 1 140 ? 3.146 22.25 8.742 1 73.44 140 ILE B C 1
ATOM 3069 O O . ILE B 1 140 ? 2.732 21.859 7.648 1 73.44 140 ILE B O 1
ATOM 3073 N N . HIS B 1 141 ? 3.838 23.375 8.922 1 72.56 141 HIS B N 1
ATOM 3074 C CA . HIS B 1 141 ? 3.848 24.391 7.867 1 72.56 141 HIS B CA 1
ATOM 3075 C C . HIS B 1 141 ? 5.016 24.172 6.91 1 72.56 141 HIS B C 1
ATOM 3077 O O . HIS B 1 141 ? 4.922 24.484 5.727 1 72.56 141 HIS B O 1
ATOM 3083 N N . GLU B 1 142 ? 6.086 23.703 7.469 1 66.88 142 GLU B N 1
ATOM 3084 C CA . GLU B 1 142 ? 7.25 23.5 6.613 1 66.88 142 GLU B CA 1
ATOM 3085 C C . GLU B 1 142 ? 7.281 22.078 6.055 1 66.88 142 GLU B C 1
ATOM 3087 O O . GLU B 1 142 ? 7.531 21.891 4.863 1 66.88 142 GLU B O 1
ATOM 3092 N N . LEU B 1 143 ? 6.957 21.172 6.949 1 63.62 143 LEU B N 1
ATOM 3093 C CA . LEU B 1 143 ? 7.18 19.797 6.555 1 63.62 143 LEU B CA 1
ATOM 3094 C C . LEU B 1 143 ? 5.863 19.109 6.188 1 63.62 143 LEU B C 1
ATOM 3096 O O . LEU B 1 143 ? 5.859 18 5.652 1 63.62 143 LEU B O 1
ATOM 3100 N N . LYS B 1 144 ? 4.766 19.828 6.383 1 64.56 144 LYS B N 1
ATOM 3101 C CA . LYS B 1 144 ? 3.436 19.312 6.066 1 64.56 144 LYS B CA 1
ATOM 3102 C C . LYS B 1 144 ? 3.232 17.922 6.641 1 64.56 144 LYS B C 1
ATOM 3104 O O . LYS B 1 144 ? 2.756 17.016 5.945 1 64.56 144 LYS B O 1
ATOM 3109 N N . MET B 1 145 ? 3.844 17.781 7.809 1 64.38 145 MET B N 1
ATOM 3110 C CA . MET B 1 145 ? 3.732 16.516 8.531 1 64.38 145 MET B CA 1
ATOM 3111 C C . MET B 1 145 ? 2.977 16.703 9.836 1 64.38 145 MET B C 1
ATOM 3113 O O . MET B 1 145 ? 3.066 17.75 10.469 1 64.38 145 MET B O 1
ATOM 3117 N N . THR B 1 146 ? 1.938 15.922 9.953 1 57.97 146 THR B N 1
ATOM 3118 C CA . THR B 1 146 ? 1.348 15.906 11.289 1 57.97 146 THR B CA 1
ATOM 3119 C C . THR B 1 146 ? 1.982 14.812 12.148 1 57.97 146 THR B C 1
ATOM 3121 O O . THR B 1 146 ? 2.234 13.711 11.664 1 57.97 146 THR B O 1
ATOM 3124 N N . PRO B 1 147 ? 2.693 15.242 13.141 1 52.53 147 PRO B N 1
ATOM 3125 C CA . PRO B 1 147 ? 3.23 14.18 13.992 1 52.53 147 PRO B CA 1
ATOM 3126 C C . PRO B 1 147 ? 2.24 13.031 14.195 1 52.53 147 PRO B C 1
ATOM 3128 O O . PRO B 1 147 ? 1.127 13.258 14.688 1 52.53 147 PRO B O 1
ATOM 3131 N N . GLU B 1 148 ? 2.004 12.414 13.156 1 52.47 148 GLU B N 1
ATOM 3132 C CA . GLU B 1 148 ? 1.068 11.297 13.258 1 52.47 148 GLU B CA 1
ATOM 3133 C C . GLU B 1 148 ? 1.622 10.195 14.156 1 52.47 148 GLU B C 1
ATOM 3135 O O . GLU B 1 148 ? 2.811 9.875 14.094 1 52.47 148 GLU B O 1
ATOM 3140 N N . GLU B 1 149 ? 0.924 9.93 15.289 1 57 149 GLU B N 1
ATOM 3141 C CA . GLU B 1 149 ? 1.219 8.688 15.984 1 57 149 GLU B CA 1
ATOM 3142 C C . GLU B 1 149 ? 0.882 7.477 15.117 1 57 149 GLU B C 1
ATOM 3144 O O . GLU B 1 149 ? -0.285 7.238 14.797 1 57 149 GLU B O 1
ATOM 3149 N N . PHE B 1 150 ? 1.958 7.137 14.492 1 63.28 150 PHE B N 1
ATOM 3150 C CA . PHE B 1 150 ? 1.75 5.902 13.742 1 63.28 150 PHE B CA 1
ATOM 3151 C C . PHE B 1 150 ? 1.49 4.734 14.688 1 63.28 150 PHE B C 1
ATOM 3153 O O . PHE B 1 150 ? 2.004 4.711 15.812 1 63.28 150 PHE B O 1
ATOM 3160 N N . GLU B 1 151 ? 0.52 3.963 14.312 1 74.38 151 GLU B N 1
ATOM 3161 C CA . GLU B 1 151 ? 0.376 2.674 14.984 1 74.38 151 GLU B CA 1
ATOM 3162 C C . GLU B 1 151 ? 1.647 1.839 14.852 1 74.38 151 GLU B C 1
ATOM 3164 O O . GLU B 1 151 ? 2.496 2.121 14.008 1 74.38 151 GLU B O 1
ATOM 3169 N N . SER B 1 152 ? 1.837 0.925 15.727 1 86.62 152 SER B N 1
ATOM 3170 C CA . SER B 1 152 ? 2.994 0.035 15.703 1 86.62 152 SER B CA 1
ATOM 3171 C C . SER B 1 152 ? 3.15 -0.638 14.344 1 86.62 152 SER B C 1
ATOM 3173 O O . SER B 1 152 ? 2.223 -1.284 13.859 1 86.62 152 SER B O 1
ATOM 3175 N N . PRO B 1 153 ? 4.332 -0.436 13.781 1 88.94 153 PRO B N 1
ATOM 3176 C CA . PRO B 1 153 ? 4.57 -1.07 12.484 1 88.94 153 PRO B CA 1
ATOM 3177 C C . PRO B 1 153 ? 4.355 -2.582 12.523 1 88.94 153 PRO B C 1
ATOM 3179 O O . PRO B 1 153 ? 3.811 -3.154 11.57 1 88.94 153 PRO B O 1
ATOM 3182 N N . VAL B 1 154 ? 4.703 -3.205 13.633 1 91.19 154 VAL B N 1
ATOM 3183 C CA . VAL B 1 154 ? 4.562 -4.652 13.773 1 91.19 154 VAL B CA 1
ATOM 3184 C C . VAL B 1 154 ? 3.082 -5.027 13.789 1 91.19 154 VAL B C 1
ATOM 3186 O O . VAL B 1 154 ? 2.668 -5.969 13.109 1 91.19 154 VAL B O 1
ATOM 3189 N N . LYS B 1 155 ? 2.354 -4.266 14.492 1 92.12 155 LYS B N 1
ATOM 3190 C CA . LYS B 1 155 ? 0.918 -4.523 14.57 1 92.12 155 LYS B CA 1
ATOM 3191 C C . LYS B 1 155 ? 0.253 -4.355 13.203 1 92.12 155 LYS B C 1
ATOM 3193 O O . LYS B 1 155 ? -0.563 -5.188 12.805 1 92.12 155 LYS B O 1
ATOM 3198 N N . LEU B 1 156 ? 0.634 -3.338 12.508 1 90.31 156 LEU B N 1
ATOM 3199 C CA . LEU B 1 156 ? 0.036 -3.068 11.203 1 90.31 156 LEU B CA 1
ATOM 3200 C C . LEU B 1 156 ? 0.428 -4.141 10.188 1 90.31 156 LEU B C 1
ATOM 3202 O O . LEU B 1 156 ? -0.379 -4.523 9.344 1 90.31 156 LEU B O 1
ATOM 3206 N N . GLY B 1 157 ? 1.671 -4.605 10.328 1 92.94 157 GLY B N 1
ATOM 3207 C CA . GLY B 1 157 ? 2.098 -5.691 9.461 1 92.94 157 GLY B CA 1
ATOM 3208 C C . GLY B 1 157 ? 1.29 -6.961 9.648 1 92.94 157 GLY B C 1
ATOM 3209 O O . GLY B 1 157 ? 0.854 -7.582 8.68 1 92.94 157 GLY B O 1
ATOM 3210 N N . PHE B 1 158 ? 1.036 -7.273 10.914 1 94.81 158 PHE B N 1
ATOM 3211 C CA . PHE B 1 158 ? 0.269 -8.477 11.227 1 94.81 158 PHE B CA 1
ATOM 3212 C C . PHE B 1 158 ? -1.189 -8.305 10.812 1 94.81 158 PHE B C 1
ATOM 3214 O O . PHE B 1 158 ? -1.812 -9.25 10.32 1 94.81 158 PHE B O 1
ATOM 3221 N N . LEU B 1 159 ? -1.684 -7.148 11.031 1 93.06 159 LEU B N 1
ATOM 3222 C CA . LEU B 1 159 ? -3.057 -6.875 10.617 1 93.06 159 LEU B CA 1
ATOM 3223 C C . LEU B 1 159 ? -3.211 -7 9.109 1 93.06 159 LEU B C 1
ATOM 3225 O O . LEU B 1 159 ? -4.176 -7.598 8.625 1 93.06 159 LEU B O 1
ATOM 3229 N N . MET B 1 160 ? -2.25 -6.453 8.398 1 92.69 160 MET B N 1
ATOM 3230 C CA . MET B 1 160 ? -2.258 -6.555 6.945 1 92.69 160 MET B CA 1
ATOM 3231 C C . MET B 1 160 ? -2.246 -8.016 6.5 1 92.69 160 MET B C 1
ATOM 3233 O O . MET B 1 160 ? -3.035 -8.406 5.637 1 92.69 160 MET B O 1
ATOM 3237 N N . SER B 1 161 ? -1.404 -8.734 7.16 1 95.38 161 SER B N 1
ATOM 3238 C CA . SER B 1 161 ? -1.292 -10.148 6.809 1 95.38 161 SER B CA 1
ATOM 3239 C C . SER B 1 161 ? -2.59 -10.898 7.098 1 95.38 161 SER B C 1
ATOM 3241 O O . SER B 1 161 ? -3.064 -11.672 6.27 1 95.38 161 SER B O 1
ATOM 3243 N N . PHE B 1 162 ? -3.135 -10.68 8.219 1 96.38 162 PHE B N 1
ATOM 3244 C CA . PHE B 1 162 ? -4.344 -11.375 8.648 1 96.38 162 PHE B CA 1
ATOM 3245 C C . PHE B 1 162 ? -5.504 -11.062 7.715 1 96.38 162 PHE B C 1
ATOM 3247 O O . PHE B 1 162 ? -6.191 -11.977 7.246 1 96.38 162 PHE B O 1
ATOM 3254 N N . TYR B 1 163 ? -5.715 -9.852 7.426 1 93.31 163 TYR B N 1
ATOM 3255 C CA . TYR B 1 163 ? -6.852 -9.453 6.602 1 93.31 163 TYR B CA 1
ATOM 3256 C C . TYR B 1 163 ? -6.629 -9.844 5.145 1 93.31 163 TYR B C 1
ATOM 3258 O O . TYR B 1 163 ? -7.582 -10.148 4.426 1 93.31 163 TYR B O 1
ATOM 3266 N N . LEU B 1 164 ? -5.363 -9.844 4.766 1 94.62 164 LEU B N 1
ATOM 3267 C CA . LEU B 1 164 ? -5.062 -10.328 3.424 1 94.62 164 LEU B CA 1
ATOM 3268 C C . LEU B 1 164 ? -5.418 -11.805 3.285 1 94.62 164 LEU B C 1
ATOM 3270 O O . LEU B 1 164 ? -5.953 -12.227 2.256 1 94.62 164 LEU B O 1
ATOM 3274 N N . ILE B 1 165 ? -5.172 -12.539 4.32 1 96.69 165 ILE B N 1
ATOM 3275 C CA . ILE B 1 165 ? -5.508 -13.961 4.309 1 96.69 165 ILE B CA 1
ATOM 3276 C C . ILE B 1 165 ? -7.023 -14.125 4.23 1 96.69 165 ILE B C 1
ATOM 3278 O O . ILE B 1 165 ? -7.523 -14.945 3.455 1 96.69 165 ILE B O 1
ATOM 3282 N N . VAL B 1 166 ? -7.723 -13.359 4.965 1 95.06 166 VAL B N 1
ATOM 3283 C CA . VAL B 1 166 ? -9.18 -13.406 4.949 1 95.06 166 VAL B CA 1
ATOM 3284 C C . VAL B 1 166 ? -9.695 -13.086 3.549 1 95.06 166 VAL B C 1
ATOM 3286 O O . VAL B 1 166 ? -10.531 -13.812 3.008 1 95.06 166 VAL B O 1
ATOM 3289 N N . GLY B 1 167 ? -9.18 -12.094 2.986 1 94.44 167 GLY B N 1
ATOM 3290 C CA . GLY B 1 167 ? -9.586 -11.719 1.644 1 94.44 167 GLY B CA 1
ATOM 3291 C C . GLY B 1 167 ? -9.156 -12.711 0.583 1 94.44 167 GLY B C 1
ATOM 3292 O O . GLY B 1 167 ? -9.867 -12.922 -0.399 1 94.44 167 GLY B O 1
ATOM 3293 N N . GLY B 1 168 ? -7.996 -13.266 0.781 1 96.31 168 GLY B N 1
ATOM 3294 C CA . GLY B 1 168 ? -7.426 -14.172 -0.204 1 96.31 168 GLY B CA 1
ATOM 3295 C C . GLY B 1 168 ? -8.109 -15.523 -0.234 1 96.31 168 GLY B C 1
ATOM 3296 O O . GLY B 1 168 ? -8.062 -16.219 -1.247 1 96.31 168 GLY B O 1
ATOM 3297 N N . ILE B 1 169 ? -8.758 -15.906 0.847 1 96.94 169 ILE B N 1
ATOM 3298 C CA . ILE B 1 169 ? -9.414 -17.203 0.936 1 96.94 169 ILE B CA 1
ATOM 3299 C C . ILE B 1 169 ? -10.766 -17.156 0.227 1 96.94 169 ILE B C 1
ATOM 3301 O O . ILE B 1 169 ? -11.242 -18.156 -0.303 1 96.94 169 ILE B O 1
ATOM 3305 N N . ILE B 1 170 ? -11.305 -16.031 0.085 1 96.81 170 ILE B N 1
ATOM 3306 C CA . ILE B 1 170 ? -12.656 -15.852 -0.439 1 96.81 170 ILE B CA 1
ATOM 3307 C C . ILE B 1 170 ? -12.711 -16.328 -1.887 1 96.81 170 ILE B C 1
ATOM 3309 O O . ILE B 1 170 ? -13.562 -17.156 -2.24 1 96.81 170 ILE B O 1
ATOM 3313 N N . PRO B 1 171 ? -11.812 -15.93 -2.697 1 97.31 171 PRO B N 1
ATOM 3314 C CA . PRO B 1 171 ? -11.859 -16.391 -4.086 1 97.31 171 PRO B CA 1
ATOM 3315 C C . PRO B 1 171 ? -11.609 -17.891 -4.215 1 97.31 171 PRO B C 1
ATOM 3317 O O . PRO B 1 171 ? -11.938 -18.484 -5.238 1 97.31 171 PRO B O 1
ATOM 3320 N N . LEU B 1 172 ? -11.07 -18.5 -3.188 1 97.31 172 LEU B N 1
ATOM 3321 C CA . LEU B 1 172 ? -10.672 -19.906 -3.258 1 97.31 172 LEU B CA 1
ATOM 3322 C C . LEU B 1 172 ? -11.82 -20.812 -2.84 1 97.31 172 LEU B C 1
ATOM 3324 O O . LEU B 1 172 ? -11.781 -22.031 -3.09 1 97.31 172 LEU B O 1
ATOM 3328 N N . ILE B 1 173 ? -12.82 -20.281 -2.293 1 96.62 173 ILE B N 1
ATOM 3329 C CA . ILE B 1 173 ? -13.922 -21.047 -1.728 1 96.62 173 ILE B CA 1
ATOM 3330 C C . ILE B 1 173 ? -14.555 -21.922 -2.812 1 96.62 173 ILE B C 1
ATOM 3332 O O . ILE B 1 173 ? -14.727 -23.125 -2.633 1 96.62 173 ILE B O 1
ATOM 3336 N N . PRO B 1 174 ? -14.867 -21.375 -3.98 1 96.44 174 PRO B N 1
ATOM 3337 C CA . PRO B 1 174 ? -15.453 -22.219 -5.02 1 96.44 174 PRO B CA 1
ATOM 3338 C C . PRO B 1 174 ? -14.539 -23.375 -5.43 1 96.44 174 PRO B C 1
ATOM 3340 O O . PRO B 1 174 ? -15.008 -24.484 -5.668 1 96.44 174 PRO B O 1
ATOM 3343 N N . PHE B 1 175 ? -13.266 -23.156 -5.477 1 94.94 175 PHE B N 1
ATOM 3344 C CA . PHE B 1 175 ? -12.32 -24.203 -5.875 1 94.94 175 PHE B CA 1
ATOM 3345 C C . PHE B 1 175 ? -12.172 -25.234 -4.777 1 94.94 175 PHE B C 1
ATOM 3347 O O . PHE B 1 175 ? -11.977 -26.422 -5.059 1 94.94 175 PHE B O 1
ATOM 3354 N N . ILE B 1 176 ? -12.219 -24.781 -3.551 1 93.88 176 ILE B N 1
ATOM 3355 C CA . ILE B 1 176 ? -12.18 -25.703 -2.428 1 93.88 176 ILE B CA 1
ATOM 3356 C C . ILE B 1 176 ? -13.398 -26.625 -2.467 1 93.88 176 ILE B C 1
ATOM 3358 O O . ILE B 1 176 ? -13.273 -27.828 -2.324 1 93.88 176 ILE B O 1
ATOM 3362 N N . LEU B 1 177 ? -14.531 -26.062 -2.787 1 92.75 177 LEU B N 1
ATOM 3363 C CA . LEU B 1 177 ? -15.766 -26.828 -2.889 1 92.75 177 LEU B CA 1
ATOM 3364 C C . LEU B 1 177 ? -15.719 -27.781 -4.086 1 92.75 177 LEU B C 1
ATOM 3366 O O . LEU B 1 177 ? -16.281 -28.875 -4.043 1 92.75 177 LEU B O 1
ATOM 3370 N N . GLY B 1 178 ? -15.094 -27.297 -5.105 1 90.56 178 GLY B N 1
ATOM 3371 C CA . GLY B 1 178 ? -14.961 -28.109 -6.305 1 90.56 178 GLY B CA 1
ATOM 3372 C C . GLY B 1 178 ? -14.164 -29.391 -6.078 1 90.56 178 GLY B C 1
ATOM 3373 O O . GLY B 1 178 ? -14.305 -30.359 -6.824 1 90.56 178 GLY B O 1
ATOM 3374 N N . MET B 1 179 ? -13.312 -29.375 -5.074 1 85.25 179 MET B N 1
ATOM 3375 C CA . MET B 1 179 ? -12.539 -30.562 -4.742 1 85.25 179 MET B CA 1
ATOM 3376 C C . MET B 1 179 ? -13.438 -31.656 -4.156 1 85.25 179 MET B C 1
ATOM 3378 O O . MET B 1 179 ? -13.148 -32.844 -4.277 1 85.25 179 MET B O 1
ATOM 3382 N N . PHE B 1 180 ? -14.523 -31.219 -3.562 1 88.75 180 PHE B N 1
ATOM 3383 C CA . PHE B 1 180 ? -15.406 -32.156 -2.883 1 88.75 180 PHE B CA 1
ATOM 3384 C C . PHE B 1 180 ? -16.609 -32.5 -3.756 1 88.75 180 PHE B C 1
ATOM 3386 O O . PHE B 1 180 ? -17.188 -33.562 -3.627 1 88.75 180 PHE B O 1
ATOM 3393 N N . PHE B 1 181 ? -16.875 -31.5 -4.617 1 87.94 181 PHE B N 1
ATOM 3394 C CA . PHE B 1 181 ? -18.031 -31.688 -5.48 1 87.94 181 PHE B CA 1
ATOM 3395 C C . PHE B 1 181 ? -17.625 -31.703 -6.945 1 87.94 181 PHE B C 1
ATOM 3397 O O . PHE B 1 181 ? -16.656 -31.031 -7.328 1 87.94 181 PHE B O 1
ATOM 3404 N N . SER B 1 182 ? -17.875 -32.656 -7.711 1 86.62 182 SER B N 1
ATOM 3405 C CA . SER B 1 182 ? -17.531 -32.75 -9.125 1 86.62 182 SER B CA 1
ATOM 3406 C C . SER B 1 182 ? -18.172 -31.625 -9.93 1 86.62 182 SER B C 1
ATOM 3408 O O . SER B 1 182 ? -19.016 -31.875 -10.789 1 86.62 182 SER B O 1
ATOM 3410 N N . ILE B 1 183 ? -17.656 -30.422 -9.734 1 90.75 183 ILE B N 1
ATOM 3411 C CA . ILE B 1 183 ? -18.141 -29.234 -10.438 1 90.75 183 ILE B CA 1
ATOM 3412 C C . ILE B 1 183 ? -17.266 -28.953 -11.648 1 90.75 183 ILE B C 1
ATOM 3414 O O . ILE B 1 183 ? -16.031 -28.984 -11.547 1 90.75 183 ILE B O 1
ATOM 3418 N N . PRO B 1 184 ? -17.984 -28.734 -12.766 1 93.88 184 PRO B N 1
ATOM 3419 C CA . PRO B 1 184 ? -17.172 -28.406 -13.953 1 93.88 184 PRO B CA 1
ATOM 3420 C C . PRO B 1 184 ? -16.312 -27.172 -13.758 1 93.88 184 PRO B C 1
ATOM 3422 O O . PRO B 1 184 ? -16.719 -26.219 -13.094 1 93.88 184 PRO B O 1
ATOM 3425 N N . PHE B 1 185 ? -15.125 -27.141 -14.328 1 94.38 185 PHE B N 1
ATOM 3426 C CA . PHE B 1 185 ? -14.078 -26.141 -14.164 1 94.38 185 PHE B CA 1
ATOM 3427 C C . PHE B 1 185 ? -14.617 -24.734 -14.445 1 94.38 185 PHE B C 1
ATOM 3429 O O . PHE B 1 185 ? -14.359 -23.797 -13.68 1 94.38 185 PHE B O 1
ATOM 3436 N N . LEU B 1 186 ? -15.445 -24.625 -15.5 1 94.12 186 LEU B N 1
ATOM 3437 C CA . LEU B 1 186 ? -15.953 -23.312 -15.906 1 94.12 186 LEU B CA 1
ATOM 3438 C C . LEU B 1 186 ? -16.812 -22.703 -14.805 1 94.12 186 LEU B C 1
ATOM 3440 O O . LEU B 1 186 ? -16.766 -21.484 -14.586 1 94.12 186 LEU B O 1
ATOM 3444 N N . TYR B 1 187 ? -17.547 -23.516 -14.117 1 95.44 187 TYR B N 1
ATOM 3445 C CA . TYR B 1 187 ? -18.422 -23.016 -13.055 1 95.44 187 TYR B CA 1
ATOM 3446 C C . TYR B 1 187 ? -17.594 -22.578 -11.852 1 95.44 187 TYR B C 1
ATOM 3448 O O . TYR B 1 187 ? -17.984 -21.641 -11.141 1 95.44 187 TYR B O 1
ATOM 3456 N N . LEU B 1 188 ? -16.453 -23.219 -11.648 1 96.19 188 LEU B N 1
ATOM 3457 C CA . LEU B 1 188 ? -15.57 -22.828 -10.555 1 96.19 188 LEU B CA 1
ATOM 3458 C C . LEU B 1 188 ? -14.961 -21.453 -10.805 1 96.19 188 LEU B C 1
ATOM 3460 O O . LEU B 1 188 ? -14.938 -20.609 -9.906 1 96.19 188 LEU B O 1
ATOM 3464 N N . VAL B 1 189 ? -14.594 -21.266 -12.047 1 96.19 189 VAL B N 1
ATOM 3465 C CA . VAL B 1 189 ? -13.961 -20 -12.43 1 96.19 189 VAL B CA 1
ATOM 3466 C C . VAL B 1 189 ? -14.984 -18.859 -12.344 1 96.19 189 VAL B C 1
ATOM 3468 O O . VAL B 1 189 ? -14.711 -17.828 -11.742 1 96.19 189 VAL B O 1
ATOM 3471 N N . VAL B 1 190 ? -16.172 -19.062 -12.844 1 96.38 190 VAL B N 1
ATOM 3472 C CA . VAL B 1 190 ? -17.203 -18.031 -12.891 1 96.38 190 VAL B CA 1
ATOM 3473 C C . VAL B 1 190 ? -17.672 -17.719 -11.477 1 96.38 190 VAL B C 1
ATOM 3475 O O . VAL B 1 190 ? -17.891 -16.547 -11.133 1 96.38 190 VAL B O 1
ATOM 3478 N N . SER B 1 191 ? -17.844 -18.75 -10.695 1 96.81 191 SER B N 1
ATOM 3479 C CA . SER B 1 191 ? -18.266 -18.531 -9.32 1 96.81 191 SER B CA 1
ATOM 3480 C C . SER B 1 191 ? -17.234 -17.766 -8.523 1 96.81 191 SER B C 1
ATOM 3482 O O . SER B 1 191 ? -17.578 -16.922 -7.699 1 96.81 191 SER B O 1
ATOM 3484 N N . SER B 1 192 ? -15.984 -18.141 -8.695 1 97.12 192 SER B N 1
ATOM 3485 C CA . SER B 1 192 ? -14.914 -17.422 -8.008 1 97.12 192 SER B CA 1
ATOM 3486 C C . SER B 1 192 ? -14.914 -15.938 -8.391 1 97.12 192 SER B C 1
ATOM 3488 O O . SER B 1 192 ? -14.852 -15.07 -7.523 1 97.12 192 SER B O 1
ATOM 3490 N N . MET B 1 193 ? -15.055 -15.648 -9.664 1 96.44 193 MET B N 1
ATOM 3491 C CA . MET B 1 193 ? -15.086 -14.266 -10.141 1 96.44 193 MET B CA 1
ATOM 3492 C C . MET B 1 193 ? -16.297 -13.523 -9.586 1 96.44 193 MET B C 1
ATOM 3494 O O . MET B 1 193 ? -16.188 -12.367 -9.188 1 96.44 193 MET B O 1
ATOM 3498 N N . ALA B 1 194 ? -17.375 -14.234 -9.523 1 96.94 194 ALA B N 1
ATOM 3499 C CA . ALA B 1 194 ? -18.609 -13.633 -9.016 1 96.94 194 ALA B CA 1
ATOM 3500 C C . ALA B 1 194 ? -18.469 -13.266 -7.539 1 96.94 194 ALA B C 1
ATOM 3502 O O . ALA B 1 194 ? -18.875 -12.18 -7.125 1 96.94 194 ALA B O 1
ATOM 3503 N N . VAL B 1 195 ? -17.922 -14.148 -6.812 1 96.88 195 VAL B N 1
ATOM 3504 C CA . VAL B 1 195 ? -17.781 -13.906 -5.379 1 96.88 195 VAL B CA 1
ATOM 3505 C C . VAL B 1 195 ? -16.828 -12.734 -5.152 1 96.88 195 VAL B C 1
ATOM 3507 O O . VAL B 1 195 ? -17.062 -11.906 -4.266 1 96.88 195 VAL B O 1
ATOM 3510 N N . ILE B 1 196 ? -15.766 -12.648 -5.957 1 96.19 196 ILE B N 1
ATOM 3511 C CA . ILE B 1 196 ? -14.812 -11.547 -5.848 1 96.19 196 ILE B CA 1
ATOM 3512 C C . ILE B 1 196 ? -15.516 -10.227 -6.129 1 96.19 196 ILE B C 1
ATOM 3514 O O . ILE B 1 196 ? -15.43 -9.289 -5.336 1 96.19 196 ILE B O 1
ATOM 3518 N N . LEU B 1 197 ? -16.297 -10.195 -7.172 1 96.25 197 LEU B N 1
ATOM 3519 C CA . LEU B 1 197 ? -16.922 -8.961 -7.617 1 96.25 197 LEU B CA 1
ATOM 3520 C C . LEU B 1 197 ? -18.016 -8.531 -6.648 1 96.25 197 LEU B C 1
ATOM 3522 O O . LEU B 1 197 ? -18.172 -7.336 -6.371 1 96.25 197 LEU B O 1
ATOM 3526 N N . VAL B 1 198 ? -18.719 -9.484 -6.117 1 96.44 198 VAL B N 1
ATOM 3527 C CA . VAL B 1 198 ? -19.766 -9.172 -5.152 1 96.44 198 VAL B CA 1
ATOM 3528 C C . VAL B 1 198 ? -19.141 -8.609 -3.873 1 96.44 198 VAL B C 1
ATOM 3530 O O . VAL B 1 198 ? -19.641 -7.629 -3.312 1 96.44 198 VAL B O 1
ATOM 3533 N N . THR B 1 199 ? -18.078 -9.25 -3.445 1 94.81 199 THR B N 1
ATOM 3534 C CA . THR B 1 199 ? -17.406 -8.789 -2.242 1 94.81 199 THR B CA 1
ATOM 3535 C C . THR B 1 199 ? -16.828 -7.387 -2.451 1 94.81 199 THR B C 1
ATOM 3537 O O . THR B 1 199 ? -16.922 -6.531 -1.572 1 94.81 199 THR B O 1
ATOM 3540 N N . LEU B 1 200 ? -16.297 -7.156 -3.592 1 92.19 200 LEU B N 1
ATOM 3541 C CA . LEU B 1 200 ? -15.758 -5.836 -3.916 1 92.19 200 LEU B CA 1
ATOM 3542 C C . LEU B 1 200 ? -16.875 -4.797 -3.949 1 92.19 200 LEU B C 1
ATOM 3544 O O . LEU B 1 200 ? -16.688 -3.668 -3.484 1 92.19 200 LEU B O 1
ATOM 3548 N N . ALA B 1 201 ? -17.969 -5.176 -4.477 1 93.75 201 ALA B N 1
ATOM 3549 C CA . ALA B 1 201 ? -19.109 -4.27 -4.52 1 93.75 201 ALA B CA 1
ATOM 3550 C C . ALA B 1 201 ? -19.547 -3.873 -3.113 1 93.75 201 ALA B C 1
ATOM 3552 O O . ALA B 1 201 ? -19.859 -2.705 -2.855 1 93.75 201 ALA B O 1
ATOM 3553 N N . ILE B 1 202 ? -19.562 -4.836 -2.273 1 92.94 202 ILE B N 1
ATOM 3554 C CA . ILE B 1 202 ? -19.953 -4.586 -0.89 1 92.94 202 ILE B CA 1
ATOM 3555 C C . ILE B 1 202 ? -18.953 -3.633 -0.238 1 92.94 202 ILE B C 1
ATOM 3557 O O . ILE B 1 202 ? -19.344 -2.664 0.418 1 92.94 202 ILE B O 1
ATOM 3561 N N . PHE B 1 203 ? -17.734 -3.859 -0.51 1 85.88 203 PHE B N 1
ATOM 3562 C CA . PHE B 1 203 ? -16.703 -2.996 0.052 1 85.88 203 PHE B CA 1
ATOM 3563 C C . PHE B 1 203 ? -16.781 -1.594 -0.536 1 85.88 203 PHE B C 1
ATOM 3565 O O . PHE B 1 203 ? -16.562 -0.605 0.167 1 85.88 203 PHE B O 1
ATOM 3572 N N . GLY B 1 204 ? -17 -1.528 -1.784 1 85.75 204 GLY B N 1
ATOM 3573 C CA . GLY B 1 204 ? -17.203 -0.231 -2.412 1 85.75 204 GLY B CA 1
ATOM 3574 C C . GLY B 1 204 ? -18.312 0.573 -1.785 1 85.75 204 GLY B C 1
ATOM 3575 O O . GLY B 1 204 ? -18.156 1.766 -1.518 1 85.75 204 GLY B O 1
ATOM 3576 N N . VAL B 1 205 ? -19.406 -0.074 -1.46 1 90.62 205 VAL B N 1
ATOM 3577 C CA . VAL B 1 205 ? -20.562 0.574 -0.844 1 90.62 205 VAL B CA 1
ATOM 3578 C C . VAL B 1 205 ? -20.203 1.038 0.566 1 90.62 205 VAL B C 1
ATOM 3580 O O . VAL B 1 205 ? -20.531 2.158 0.96 1 90.62 205 VAL B O 1
ATOM 3583 N N . LEU B 1 206 ? -19.453 0.232 1.236 1 84.94 206 LEU B N 1
ATOM 3584 C CA . LEU B 1 206 ? -19.109 0.548 2.617 1 84.94 206 LEU B CA 1
ATOM 3585 C C . LEU B 1 206 ? -18.141 1.724 2.678 1 84.94 206 LEU B C 1
ATOM 3587 O O . LEU B 1 206 ? -18.156 2.51 3.625 1 84.94 206 LEU B O 1
ATOM 3591 N N . SER B 1 207 ? -17.328 1.835 1.719 1 81.56 207 SER B N 1
ATOM 3592 C CA . SER B 1 207 ? -16.312 2.891 1.712 1 81.56 207 SER B CA 1
ATOM 3593 C C . SER B 1 207 ? -16.938 4.254 1.445 1 81.56 207 SER B C 1
ATOM 3595 O O . SER B 1 207 ? -16.344 5.289 1.722 1 81.56 207 SER B O 1
ATOM 3597 N N . THR B 1 208 ? -18.188 4.34 0.935 1 85.81 208 THR B N 1
ATOM 3598 C CA . THR B 1 208 ? -18.828 5.59 0.55 1 85.81 208 THR B CA 1
ATOM 3599 C C . THR B 1 208 ? -19.141 6.434 1.78 1 85.81 208 THR B C 1
ATOM 3601 O O . THR B 1 208 ? -19.344 7.645 1.674 1 85.81 208 THR B O 1
ATOM 3604 N N . LYS B 1 209 ? -19.203 5.785 2.887 1 82.31 209 LYS B N 1
ATOM 3605 C CA . LYS B 1 209 ? -19.406 6.539 4.117 1 82.31 209 LYS B CA 1
ATOM 3606 C C . LYS B 1 209 ? -18.25 7.504 4.379 1 82.31 209 LYS B C 1
ATOM 3608 O O . LYS B 1 209 ? -18.438 8.555 5 1 82.31 209 LYS B O 1
ATOM 3613 N N . TYR B 1 210 ? -17.188 7.25 3.793 1 76.44 210 TYR B N 1
ATOM 3614 C CA . TYR B 1 210 ? -16 8.078 4.023 1 76.44 210 TYR B CA 1
ATOM 3615 C C . TYR B 1 210 ? -15.703 8.945 2.807 1 76.44 210 TYR B C 1
ATOM 3617 O O . TYR B 1 210 ? -15.117 10.023 2.936 1 76.44 210 TYR B O 1
ATOM 3625 N N . THR B 1 211 ? -16.062 8.531 1.687 1 79 211 THR B N 1
ATOM 3626 C CA . THR B 1 211 ? -15.672 9.219 0.463 1 79 211 THR B CA 1
ATOM 3627 C C . THR B 1 211 ? -16.734 10.227 0.048 1 79 211 THR B C 1
ATOM 3629 O O . THR B 1 211 ? -16.484 11.117 -0.767 1 79 211 THR B O 1
ATOM 3632 N N . GLY B 1 212 ? -17.969 10.086 0.57 1 79.5 212 GLY B N 1
ATOM 3633 C CA . GLY B 1 212 ? -19.047 10.992 0.214 1 79.5 212 GLY B CA 1
ATOM 3634 C C . GLY B 1 212 ? -19.703 10.648 -1.112 1 79.5 212 GLY B C 1
ATOM 3635 O O . GLY B 1 212 ? -20.594 11.359 -1.57 1 79.5 212 GLY B O 1
ATOM 3636 N N . LEU B 1 213 ? -19.297 9.578 -1.701 1 83.19 213 LEU B N 1
ATOM 3637 C CA . LEU B 1 213 ? -19.875 9.148 -2.967 1 83.19 213 LEU B CA 1
ATOM 3638 C C . LEU B 1 213 ? -21.203 8.43 -2.74 1 83.19 213 LEU B C 1
ATOM 3640 O O . LEU B 1 213 ? -21.516 8.039 -1.613 1 83.19 213 LEU B O 1
ATOM 3644 N N . SER B 1 214 ? -21.906 8.344 -3.84 1 91.94 214 SER B N 1
ATOM 3645 C CA . SER B 1 214 ? -23.094 7.5 -3.775 1 91.94 214 SER B CA 1
ATOM 3646 C C . SER B 1 214 ? -22.719 6.023 -3.701 1 91.94 214 SER B C 1
ATOM 3648 O O . SER B 1 214 ? -21.656 5.617 -4.172 1 91.94 214 SER B O 1
ATOM 3650 N N . LYS B 1 215 ? -23.594 5.281 -3.096 1 92.56 215 LYS B N 1
ATOM 3651 C CA . LYS B 1 215 ? -23.359 3.855 -2.885 1 92.56 215 LYS B CA 1
ATOM 3652 C C . LYS B 1 215 ? -23.125 3.135 -4.211 1 92.56 215 LYS B C 1
ATOM 3654 O O . LYS B 1 215 ? -22.219 2.299 -4.32 1 92.56 215 LYS B O 1
ATOM 3659 N N . SER B 1 216 ? -23.859 3.559 -5.23 1 94.38 216 SER B N 1
ATOM 3660 C CA . SER B 1 216 ? -23.719 2.902 -6.527 1 94.38 216 SER B CA 1
ATOM 3661 C C . SER B 1 216 ? -22.391 3.23 -7.172 1 94.38 216 SER B C 1
ATOM 3663 O O . SER B 1 216 ? -21.75 2.361 -7.773 1 94.38 216 SER B O 1
ATOM 3665 N N . ARG B 1 217 ? -21.969 4.391 -7.016 1 91.44 217 ARG B N 1
ATOM 3666 C CA . ARG B 1 217 ? -20.703 4.789 -7.609 1 91.44 217 ARG B CA 1
ATOM 3667 C C . ARG B 1 217 ? -19.531 4.07 -6.938 1 91.44 217 ARG B C 1
ATOM 3669 O O . ARG B 1 217 ? -18.594 3.645 -7.609 1 91.44 217 ARG B O 1
ATOM 3676 N N . GLY B 1 218 ? -19.625 3.936 -5.633 1 89.62 218 GLY B N 1
ATOM 3677 C CA . GLY B 1 218 ? -18.609 3.201 -4.91 1 89.62 218 GLY B CA 1
ATOM 3678 C C . GLY B 1 218 ? -18.5 1.745 -5.328 1 89.62 218 GLY B C 1
ATOM 3679 O O . GLY B 1 218 ? -17.406 1.228 -5.543 1 89.62 218 GLY B O 1
ATOM 3680 N N . ALA B 1 219 ? -19.656 1.193 -5.492 1 93.12 219 ALA B N 1
ATOM 3681 C CA . ALA B 1 219 ? -19.703 -0.208 -5.902 1 93.12 219 ALA B CA 1
ATOM 3682 C C . ALA B 1 219 ? -19.156 -0.383 -7.316 1 93.12 219 ALA B C 1
ATOM 3684 O O . ALA B 1 219 ? -18.344 -1.282 -7.57 1 93.12 219 ALA B O 1
ATOM 3685 N N . PHE B 1 220 ? -19.516 0.463 -8.25 1 93.75 220 PHE B N 1
ATOM 3686 C CA . PHE B 1 220 ? -19.125 0.331 -9.648 1 93.75 220 PHE B CA 1
ATOM 3687 C C . PHE B 1 220 ? -17.625 0.581 -9.828 1 93.75 220 PHE B C 1
ATOM 3689 O O . PHE B 1 220 ? -17 -0.033 -10.688 1 93.75 220 PHE B O 1
ATOM 3696 N N . GLU B 1 221 ? -17.125 1.42 -9.047 1 89.56 221 GLU B N 1
ATOM 3697 C CA . GLU B 1 221 ? -15.688 1.681 -9.125 1 89.56 221 GLU B CA 1
ATOM 3698 C C . GLU B 1 221 ? -14.883 0.452 -8.719 1 89.56 221 GLU B C 1
ATOM 3700 O O . GLU B 1 221 ? -13.906 0.099 -9.375 1 89.56 221 GLU B O 1
ATOM 3705 N N . GLN B 1 222 ? -15.359 -0.189 -7.668 1 89.31 222 GLN B N 1
ATOM 3706 C CA . GLN B 1 222 ? -14.656 -1.375 -7.184 1 89.31 222 GLN B CA 1
ATOM 3707 C C . GLN B 1 222 ? -14.828 -2.545 -8.148 1 89.31 222 GLN B C 1
ATOM 3709 O O . GLN B 1 222 ? -13.875 -3.287 -8.398 1 89.31 222 GLN B O 1
ATOM 3714 N N . ILE B 1 223 ? -15.984 -2.68 -8.688 1 93.94 223 ILE B N 1
ATOM 3715 C CA . ILE B 1 223 ? -16.25 -3.742 -9.656 1 93.94 223 ILE B CA 1
ATOM 3716 C C . ILE B 1 223 ? -15.414 -3.521 -10.906 1 93.94 223 ILE B C 1
ATOM 3718 O O . ILE B 1 223 ? -14.812 -4.461 -11.438 1 93.94 223 ILE B O 1
ATOM 3722 N N . GLY B 1 224 ? -15.406 -2.303 -11.359 1 93.81 224 GLY B N 1
ATOM 3723 C CA . GLY B 1 224 ? -14.641 -1.98 -12.547 1 93.81 224 GLY B CA 1
ATOM 3724 C C . GLY B 1 224 ? -13.164 -2.285 -12.414 1 93.81 224 GLY B C 1
ATOM 3725 O O . GLY B 1 224 ? -12.562 -2.906 -13.297 1 93.81 224 GLY B O 1
ATOM 3726 N N . THR B 1 225 ? -12.617 -1.939 -11.344 1 89.56 225 THR B N 1
ATOM 3727 C CA . THR B 1 225 ? -11.195 -2.158 -11.117 1 89.56 225 THR B CA 1
ATOM 3728 C C . THR B 1 225 ? -10.898 -3.641 -10.914 1 89.56 225 THR B C 1
ATOM 3730 O O . THR B 1 225 ? -9.883 -4.152 -11.391 1 89.56 225 THR B O 1
ATOM 3733 N N . GLY B 1 226 ? -11.75 -4.328 -10.227 1 93 226 GLY B N 1
ATOM 3734 C CA . GLY B 1 226 ? -11.609 -5.77 -10.07 1 93 226 GLY B CA 1
ATOM 3735 C C . GLY B 1 226 ? -11.656 -6.516 -11.391 1 93 226 GLY B C 1
ATOM 3736 O O . GLY B 1 226 ? -10.844 -7.414 -11.633 1 93 226 GLY B O 1
ATOM 3737 N N . LEU B 1 227 ? -12.586 -6.059 -12.258 1 95.62 227 LEU B N 1
ATOM 3738 C CA . LEU B 1 227 ? -12.75 -6.703 -13.555 1 95.62 227 LEU B CA 1
ATOM 3739 C C . LEU B 1 227 ? -11.492 -6.543 -14.406 1 95.62 227 LEU B C 1
ATOM 3741 O O . LEU B 1 227 ? -11.086 -7.473 -15.109 1 95.62 227 LEU B O 1
ATOM 3745 N N . ILE B 1 228 ? -10.898 -5.461 -14.336 1 95.19 228 ILE B N 1
ATOM 3746 C CA . ILE B 1 228 ? -9.672 -5.207 -15.094 1 95.19 228 ILE B CA 1
ATOM 3747 C C . ILE B 1 228 ? -8.578 -6.156 -14.625 1 95.19 228 ILE B C 1
ATOM 3749 O O . ILE B 1 228 ? -7.895 -6.777 -15.445 1 95.19 228 ILE B O 1
ATOM 3753 N N . ALA B 1 229 ? -8.445 -6.301 -13.352 1 95.56 229 ALA B N 1
ATOM 3754 C CA . ALA B 1 229 ? -7.398 -7.156 -12.789 1 95.56 229 ALA B CA 1
ATOM 3755 C C . ALA B 1 229 ? -7.664 -8.625 -13.109 1 95.56 229 ALA B C 1
ATOM 3757 O O . ALA B 1 229 ? -6.75 -9.359 -13.5 1 95.56 229 ALA B O 1
ATOM 3758 N N . LEU B 1 230 ? -8.93 -9.031 -12.992 1 96.88 230 LEU B N 1
ATOM 3759 C CA . LEU B 1 230 ? -9.289 -10.43 -13.188 1 96.88 230 LEU B CA 1
ATOM 3760 C C . LEU B 1 230 ? -9.195 -10.812 -14.664 1 96.88 230 LEU B C 1
ATOM 3762 O O . LEU B 1 230 ? -8.586 -11.828 -15.008 1 96.88 230 LEU B O 1
ATOM 3766 N N . ILE B 1 231 ? -9.742 -9.992 -15.523 1 96.5 231 ILE B N 1
ATOM 3767 C CA . ILE B 1 231 ? -9.758 -10.281 -16.953 1 96.5 231 ILE B CA 1
ATOM 3768 C C . ILE B 1 231 ? -8.352 -10.156 -17.516 1 96.5 231 ILE B C 1
ATOM 3770 O O . ILE B 1 231 ? -7.918 -10.984 -18.328 1 96.5 231 ILE B O 1
ATOM 3774 N N . GLY B 1 232 ? -7.676 -9.156 -17.125 1 96.12 232 GLY B N 1
ATOM 3775 C CA . GLY B 1 232 ? -6.297 -8.992 -17.562 1 96.12 232 GLY B CA 1
ATOM 3776 C C . GLY B 1 232 ? -5.41 -10.164 -17.203 1 96.12 232 GLY B C 1
ATOM 3777 O O . GLY B 1 232 ? -4.625 -10.641 -18.031 1 96.12 232 GLY B O 1
ATOM 3778 N N . SER B 1 233 ? -5.586 -10.641 -16.031 1 96.62 233 SER B N 1
ATOM 3779 C CA . SER B 1 233 ? -4.766 -11.75 -15.562 1 96.62 233 SER B CA 1
ATOM 3780 C C . SER B 1 233 ? -5.145 -13.047 -16.266 1 96.62 233 SER B C 1
ATOM 3782 O O . SER B 1 233 ? -4.277 -13.875 -16.562 1 96.62 233 SER B O 1
ATOM 3784 N N . TYR B 1 234 ? -6.438 -13.242 -16.516 1 96.69 234 TYR B N 1
ATOM 3785 C CA . TYR B 1 234 ? -6.887 -14.43 -17.234 1 96.69 234 TYR B CA 1
ATOM 3786 C C . TYR B 1 234 ? -6.258 -14.492 -18.625 1 96.69 234 TYR B C 1
ATOM 3788 O O . TYR B 1 234 ? -5.719 -15.523 -19.016 1 96.69 234 TYR B O 1
ATOM 3796 N N . PHE B 1 235 ? -6.297 -13.406 -19.281 1 96.5 235 PHE B N 1
ATOM 3797 C CA . PHE B 1 235 ? -5.75 -13.352 -20.641 1 96.5 235 PHE B CA 1
ATOM 3798 C C . PHE B 1 235 ? -4.234 -13.516 -20.609 1 96.5 235 PHE B C 1
ATOM 3800 O O . PHE B 1 235 ? -3.654 -14.125 -21.516 1 96.5 235 PHE B O 1
ATOM 3807 N N . ALA B 1 236 ? -3.643 -12.992 -19.656 1 95.56 236 ALA B N 1
ATOM 3808 C CA . ALA B 1 236 ? -2.201 -13.18 -19.516 1 95.56 236 ALA B CA 1
ATOM 3809 C C . ALA B 1 236 ? -1.853 -14.656 -19.344 1 95.56 236 ALA B C 1
ATOM 3811 O O . ALA B 1 236 ? -0.883 -15.141 -19.922 1 95.56 236 ALA B O 1
ATOM 3812 N N . GLY B 1 237 ? -2.643 -15.328 -18.5 1 95.31 237 GLY B N 1
ATOM 3813 C CA . GLY B 1 237 ? -2.449 -16.766 -18.344 1 95.31 237 GLY B CA 1
ATOM 3814 C C . GLY B 1 237 ? -2.592 -17.516 -19.656 1 95.31 237 GLY B C 1
ATOM 3815 O O . GLY B 1 237 ? -1.789 -18.406 -19.938 1 95.31 237 GLY B O 1
ATOM 3816 N N . MET B 1 238 ? -3.521 -17.109 -20.453 1 95.1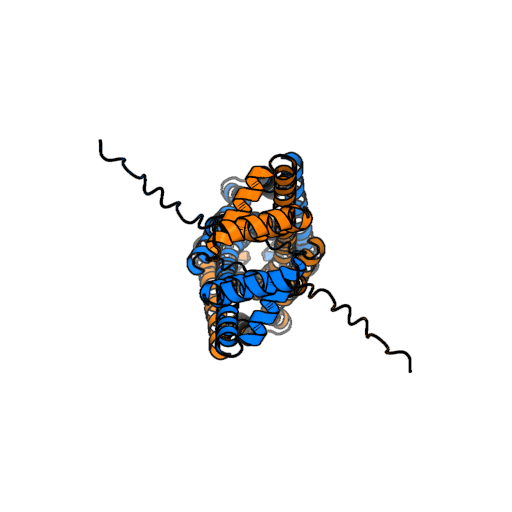9 238 MET B N 1
ATOM 3817 C CA . MET B 1 238 ? -3.736 -17.75 -21.75 1 95.19 238 MET B CA 1
ATOM 3818 C C . MET B 1 238 ? -2.537 -17.531 -22.656 1 95.19 238 MET B C 1
ATOM 3820 O O . MET B 1 238 ? -2.109 -18.438 -23.359 1 95.19 238 MET B O 1
ATOM 3824 N N . ILE B 1 239 ? -2.027 -16.344 -22.625 1 95.88 239 ILE B N 1
ATOM 3825 C CA . ILE B 1 239 ? -0.895 -15.984 -23.469 1 95.88 239 ILE B CA 1
ATOM 3826 C C . ILE B 1 239 ? 0.34 -16.766 -23.031 1 95.88 239 ILE B C 1
ATOM 3828 O O . ILE B 1 239 ? 1.07 -17.297 -23.875 1 95.88 239 ILE B O 1
ATOM 3832 N N . ILE B 1 240 ? 0.542 -16.922 -21.75 1 94.31 240 ILE B N 1
ATOM 3833 C CA . ILE B 1 240 ? 1.688 -17.656 -21.234 1 94.31 240 ILE B CA 1
ATOM 3834 C C . ILE B 1 240 ? 1.568 -19.125 -21.609 1 94.31 240 ILE B C 1
ATOM 3836 O O . ILE B 1 240 ? 2.564 -19.781 -21.953 1 94.31 240 ILE B O 1
ATOM 3840 N N . SER B 1 241 ? 0.341 -19.625 -21.562 1 93 241 SER B N 1
ATOM 3841 C CA . SER B 1 241 ? 0.116 -21.016 -21.938 1 93 241 SER B CA 1
ATOM 3842 C C . SER B 1 241 ? 0.457 -21.266 -23.391 1 93 241 SER B C 1
ATOM 3844 O O . SER B 1 241 ? 0.895 -22.359 -23.75 1 93 241 SER B O 1
ATOM 3846 N N . TYR B 1 242 ? 0.289 -20.281 -24.203 1 90.75 242 TYR B N 1
ATOM 3847 C CA . TYR B 1 242 ? 0.606 -20.391 -25.625 1 90.75 242 TYR B CA 1
ATOM 3848 C C . TYR B 1 242 ? 2.113 -20.469 -25.844 1 90.75 242 TYR B C 1
ATOM 3850 O O . TYR B 1 242 ? 2.592 -21.234 -26.672 1 90.75 242 TYR B O 1
ATOM 3858 N N . PHE B 1 243 ? 2.953 -19.75 -25.062 1 89.25 243 PHE B N 1
ATOM 3859 C CA . PHE B 1 243 ? 4.395 -19.656 -25.25 1 89.25 243 PHE B CA 1
ATOM 3860 C C . PHE B 1 243 ? 5.109 -20.734 -24.438 1 89.25 243 PHE B C 1
ATOM 3862 O O . PHE B 1 243 ? 6.199 -21.188 -24.812 1 89.25 243 PHE B O 1
ATOM 3869 N N . ILE B 1 244 ? 4.508 -21.078 -23.234 1 88.19 244 ILE B N 1
ATOM 3870 C CA . ILE B 1 244 ? 5.094 -22.094 -22.359 1 88.19 244 ILE B CA 1
ATOM 3871 C C . ILE B 1 244 ? 4.043 -23.141 -22.016 1 88.19 244 ILE B C 1
ATOM 3873 O O . ILE B 1 244 ? 3.48 -23.125 -20.922 1 88.19 244 ILE B O 1
ATOM 3877 N N . PRO B 1 245 ? 3.846 -24.047 -23.016 1 79.12 245 PRO B N 1
ATOM 3878 C CA . PRO B 1 245 ? 2.805 -25.047 -22.766 1 79.12 245 PRO B CA 1
ATOM 3879 C C . PRO B 1 245 ? 3.188 -26.047 -21.672 1 79.12 245 PRO B C 1
ATOM 3881 O O . PRO B 1 245 ? 4.375 -26.328 -21.469 1 79.12 245 PRO B O 1
ATOM 3884 N N . LEU B 1 246 ? 2.25 -26.328 -20.781 1 71.31 246 LEU B N 1
ATOM 3885 C CA . LEU B 1 246 ? 2.457 -27.359 -19.766 1 71.31 246 LEU B CA 1
ATOM 3886 C C . LEU B 1 246 ? 2.717 -28.703 -20.422 1 71.31 246 LEU B C 1
ATOM 3888 O O . LEU B 1 246 ? 2.123 -29.031 -21.453 1 71.31 246 LEU B O 1
ATOM 3892 N N . PRO B 1 247 ? 3.787 -29.344 -19.984 1 61.69 247 PRO B N 1
ATOM 3893 C CA . PRO B 1 247 ? 3.998 -30.672 -20.578 1 61.69 247 PRO B CA 1
ATOM 3894 C C . PRO B 1 247 ? 2.766 -31.562 -20.469 1 61.69 247 PRO B C 1
ATOM 3896 O O . PRO B 1 247 ? 1.985 -31.438 -19.531 1 61.69 247 PRO B O 1
ATOM 3899 N N . GLN B 1 248 ? 2.318 -32.062 -21.609 1 52.34 248 GLN B N 1
ATOM 3900 C CA . GLN B 1 248 ? 1.173 -32.938 -21.828 1 52.34 248 GLN B CA 1
ATOM 3901 C C . GLN B 1 248 ? 0.91 -33.812 -20.609 1 52.34 248 GLN B C 1
ATOM 3903 O O . GLN B 1 248 ? -0.24 -34.156 -20.312 1 52.34 248 GLN B O 1
ATOM 3908 N N . HIS B 1 249 ? 1.896 -34.219 -19.969 1 45.19 249 HIS B N 1
ATOM 3909 C CA . HIS B 1 249 ? 1.676 -35.156 -18.859 1 45.19 249 HIS B CA 1
ATOM 3910 C C . HIS B 1 249 ? 1.034 -34.438 -17.672 1 45.19 249 HIS B C 1
ATOM 3912 O O . HIS B 1 249 ? 0.555 -35.094 -16.734 1 45.19 249 HIS B O 1
ATOM 3918 N N . LEU B 1 250 ? 1.004 -33.188 -17.719 1 47.41 250 LEU B N 1
ATOM 3919 C CA . LEU B 1 250 ? 0.39 -32.406 -16.625 1 47.41 250 LEU B CA 1
ATOM 3920 C C . LEU B 1 250 ? -1.047 -32.031 -16.969 1 47.41 250 LEU B C 1
ATOM 3922 O O . LEU B 1 250 ? -1.805 -31.609 -16.109 1 47.41 250 LEU B O 1
ATOM 3926 N N . VAL B 1 251 ? -1.439 -32.094 -18.328 1 40.44 251 VAL B N 1
ATOM 3927 C CA . VAL B 1 251 ? -2.777 -31.891 -18.875 1 40.44 251 VAL B CA 1
ATOM 3928 C C . VAL B 1 251 ? -3.553 -33.188 -18.859 1 40.44 251 VAL B C 1
ATOM 3930 O O . VAL B 1 251 ? -3.201 -34.156 -19.562 1 40.44 251 VAL B O 1
ATOM 3933 N N . ILE B 1 252 ? -4.145 -33.688 -17.719 1 34.16 252 ILE B N 1
ATOM 3934 C CA . ILE B 1 252 ? -5.074 -34.781 -17.922 1 34.16 252 ILE B CA 1
ATOM 3935 C C . ILE B 1 252 ? -6.328 -34.281 -18.641 1 34.16 252 ILE B C 1
ATOM 3937 O O . ILE B 1 252 ? -6.859 -33.219 -18.297 1 34.16 252 ILE B O 1
#

Solvent-accessible surface area (backbone atoms only — not comparable to full-atom values): 24515 Å² total; per-residue (Å²): 140,82,81,79,76,75,79,71,71,70,66,73,81,73,75,62,50,43,55,46,50,52,49,48,35,43,54,48,13,25,49,47,13,31,40,31,25,35,5,31,28,31,9,36,47,36,45,37,87,46,67,65,60,26,44,51,52,28,51,40,38,26,50,8,41,20,37,25,48,10,44,45,43,21,48,54,46,44,47,50,51,33,28,52,51,40,50,48,53,52,48,52,49,40,53,72,74,36,46,68,60,50,39,51,49,45,22,50,57,37,34,73,56,71,39,50,70,69,56,14,46,53,50,25,56,58,32,63,74,36,66,69,50,42,49,52,50,41,31,43,71,72,60,61,38,62,91,64,65,69,62,56,30,65,58,48,9,50,44,22,20,52,28,14,37,58,20,20,47,58,38,42,48,42,45,57,50,37,75,79,37,97,57,60,61,69,58,34,54,51,48,19,52,48,52,41,40,51,53,32,24,53,50,18,35,61,49,16,79,59,31,68,49,52,50,66,58,26,17,50,54,34,33,52,46,47,47,52,20,31,53,51,13,20,52,48,15,38,54,46,30,71,79,56,60,71,58,65,64,64,60,125,140,80,81,79,76,74,77,69,72,69,67,73,80,73,75,61,52,43,56,46,51,51,48,48,35,43,53,49,13,26,50,46,13,31,39,31,24,35,5,32,28,30,9,36,46,35,43,37,88,44,67,66,59,26,44,51,51,27,51,40,37,26,50,7,41,19,36,24,49,11,43,46,42,22,47,53,45,44,47,51,50,32,28,51,50,39,50,48,52,52,49,51,49,41,53,73,74,37,47,68,61,49,39,52,50,44,20,50,57,37,34,73,54,69,40,50,70,70,56,14,45,53,50,25,56,56,30,63,75,36,64,68,50,42,50,52,48,42,31,43,71,72,61,62,37,63,91,63,67,71,63,56,30,67,57,50,9,51,44,22,18,52,28,14,38,58,21,19,48,57,36,42,47,42,46,58,48,37,74,79,36,97,56,60,62,68,59,34,54,52,47,17,51,46,52,42,41,50,51,32,24,52,50,19,34,62,49,17,80,59,30,68,47,53,49,66,56,27,16,50,54,35,32,52,48,47,47,51,21,32,52,52,13,20,52,48,14,37,53,44,28,71,79,56,62,72,59,65,65,64,61,125